Protein AF-0000000085166391 (afdb_homodimer)

Solvent-accessible surface area (backbone atoms only — not comparable to full-atom values): 25809 Å² total; per-residue (Å²): 127,80,81,73,70,51,78,32,47,45,60,56,48,6,60,73,61,58,49,52,49,69,43,37,46,45,31,36,74,72,53,52,32,62,56,52,64,44,98,87,65,48,61,35,31,36,48,60,46,53,41,59,56,54,56,60,62,73,71,82,82,76,90,77,78,97,75,72,89,63,75,76,69,66,98,50,78,72,62,95,59,41,66,62,38,22,53,52,27,51,54,48,56,76,69,50,66,92,49,71,66,55,44,50,50,23,47,48,50,17,61,63,59,70,30,70,20,13,33,29,34,34,54,44,90,55,32,27,36,43,79,21,58,32,74,53,86,70,50,59,45,38,34,89,70,42,70,56,42,54,15,55,73,36,86,58,74,38,70,39,43,42,28,74,79,30,87,89,38,35,58,32,49,49,36,73,34,62,78,30,43,16,16,41,39,24,26,39,21,56,56,95,90,35,56,48,25,32,42,34,39,35,30,70,49,66,48,79,88,48,70,70,50,53,50,49,50,52,52,51,28,54,52,52,31,50,50,52,51,38,51,56,61,66,71,100,127,80,82,75,69,50,79,31,47,46,61,56,46,6,61,73,62,58,48,51,49,68,43,37,46,45,32,35,73,72,53,53,30,59,57,51,66,45,97,86,65,48,60,34,31,36,47,60,46,53,42,60,56,54,54,58,59,71,68,81,80,72,88,82,77,89,81,79,87,68,77,76,74,67,96,53,78,72,60,94,57,39,66,62,38,23,54,51,28,52,55,48,55,75,68,51,66,93,48,72,66,54,43,49,50,23,48,48,50,17,64,65,60,72,30,69,20,12,33,31,35,34,54,44,89,57,32,27,37,43,78,21,58,32,75,52,87,68,50,58,46,37,35,89,70,42,70,56,43,54,16,55,72,37,85,59,75,38,71,39,43,39,29,75,79,30,87,89,38,36,57,32,48,49,37,73,35,62,77,30,43,16,17,42,38,23,27,38,21,55,54,95,91,37,56,49,25,33,40,32,40,34,29,69,49,67,50,81,87,47,70,70,50,52,49,48,52,52,51,52,28,53,50,52,31,51,51,52,51,40,51,56,61,68,72,101

Organism: Herbaspirillum seropedicae (strain SmR1) (NCBI:txid757424)

InterPro domains:
  IPR003018 GAF domain [PF01590] (98-225)
  IPR003018 GAF domain [SM00065] (97-236)
  IPR009061 Putative DNA-binding domain superfamily [SSF46955] (7-57)
  IPR010093 SinI-like, DNA-binding domain [TIGR01764] (8-51)
  IPR029016 GAF-like domain superfamily [G3DSA:3.30.450.40] (85-236)
  IPR041657 Helix-turn-helix domain, group 17 [PF12728] (7-53)

Sequence (472 aa):
MSIVDPVMTSREAARMLGVSITTAQIWMESGMLASWKTPGGHRRTRRSSVMSLIGHQEVPAVGEEDGPEELEALAYPAGAEEGDRAAFVERIIERSAPDTRFDRLTWLASELLDAPISLITFLTSELQIFKSAHGLSLNETPRAWAFCNYTIAHEGVFAVSDTQTDMRFMNNPLVTSTPFFRFYAGVRLMYEGKAFGSLCVIDTEPRILRSHEQQALEELAMLASDILRLHILESRMSIVDPVMTSREAARMLGVSITTAQIWMESGMLASWKTPGGHRRTRRSSVMSLIGHQEVPAVGEEDGPEELEALAYPAGAEEGDRAAFVERIIERSAPDTRFDRLTWLASELLDAPISLITFLTSELQIFKSAHGLSLNETPRAWAFCNYTIAHEGVFAVSDTQTDMRFMNNPLVTSTPFFRFYAGVRLMYEGKAFGSLCVIDTEPRILRSHEQQALEELAMLASDILRLHILESR

Structure (mmCIF, N/CA/C/O backbone):
data_AF-0000000085166391-model_v1
#
loop_
_entity.id
_entity.type
_entity.pdbx_description
1 polymer 'GGDEF family protein'
#
loop_
_atom_site.group_PDB
_atom_site.id
_atom_site.type_symbol
_atom_site.label_atom_id
_atom_site.label_alt_id
_atom_site.label_comp_id
_atom_site.label_asym_id
_atom_site.label_entity_id
_atom_site.label_seq_id
_atom_site.pdbx_PDB_ins_code
_atom_site.Cartn_x
_atom_site.Cartn_y
_atom_site.Cartn_z
_atom_site.occupancy
_atom_site.B_iso_or_equiv
_atom_site.auth_seq_id
_atom_site.auth_comp_id
_atom_site.auth_asym_id
_atom_site.auth_atom_id
_atom_site.pdbx_PDB_model_num
ATOM 1 N N . MET A 1 1 ? -7.762 -57.219 -17.594 1 34.22 1 MET A N 1
ATOM 2 C CA . MET A 1 1 ? -6.859 -56.938 -16.484 1 34.22 1 MET A CA 1
ATOM 3 C C . MET A 1 1 ? -7.297 -55.719 -15.703 1 34.22 1 MET A C 1
ATOM 5 O O . MET A 1 1 ? -7.512 -54.656 -16.281 1 34.22 1 MET A O 1
ATOM 9 N N . SER A 1 2 ? -7.988 -55.781 -14.672 1 45.25 2 SER A N 1
ATOM 10 C CA . SER A 1 2 ? -8.602 -54.75 -13.844 1 45.25 2 SER A CA 1
ATOM 11 C C . SER A 1 2 ? -7.648 -53.562 -13.625 1 45.25 2 SER A C 1
ATOM 13 O O . SER A 1 2 ? -6.5 -53.75 -13.211 1 45.25 2 SER A O 1
ATOM 15 N N . ILE A 1 3 ? -7.637 -52.625 -14.469 1 55.75 3 ILE A N 1
ATOM 16 C CA . ILE A 1 3 ? -6.699 -51.5 -14.484 1 55.75 3 ILE A CA 1
ATOM 17 C C . ILE A 1 3 ? -6.473 -51 -13.07 1 55.75 3 ILE A C 1
ATOM 19 O O . ILE A 1 3 ? -7.391 -50.469 -12.43 1 55.75 3 ILE A O 1
ATOM 23 N N . VAL A 1 4 ? -5.656 -51.594 -12.258 1 75.25 4 VAL A N 1
ATOM 24 C CA . VAL A 1 4 ? -5.285 -51.312 -10.883 1 75.25 4 VAL A CA 1
ATOM 25 C C . VAL A 1 4 ? -4.816 -49.844 -10.773 1 75.25 4 VAL A C 1
ATOM 27 O O . VAL A 1 4 ? -3.982 -49.406 -11.57 1 75.25 4 VAL A O 1
ATOM 30 N N . ASP A 1 5 ? -5.555 -49 -10.234 1 86.75 5 ASP A N 1
ATOM 31 C CA . ASP A 1 5 ? -5.164 -47.656 -9.891 1 86.75 5 ASP A CA 1
ATOM 32 C C . ASP A 1 5 ? -4.125 -47.625 -8.766 1 86.75 5 ASP A C 1
ATOM 34 O O . ASP A 1 5 ? -4.48 -47.719 -7.586 1 86.75 5 ASP A O 1
ATOM 38 N N . PRO A 1 6 ? -2.85 -47.625 -9.211 1 91.5 6 PRO A N 1
ATOM 39 C CA . PRO A 1 6 ? -1.776 -47.781 -8.227 1 91.5 6 PRO A CA 1
ATOM 40 C C . PRO A 1 6 ? -1.813 -46.719 -7.133 1 91.5 6 PRO A C 1
ATOM 42 O O . PRO A 1 6 ? -2.146 -45.562 -7.402 1 91.5 6 PRO A O 1
ATOM 45 N N . VAL A 1 7 ? -1.555 -47.156 -5.855 1 93.75 7 VAL A N 1
ATOM 46 C CA . VAL A 1 7 ? -1.393 -46.219 -4.727 1 93.75 7 VAL A CA 1
ATOM 47 C C . VAL A 1 7 ? -0.01 -45.594 -4.777 1 93.75 7 VAL A C 1
ATOM 49 O O . VAL A 1 7 ? 0.985 -46.25 -5.062 1 93.75 7 VAL A O 1
ATOM 52 N N . MET A 1 8 ? 0.038 -44.219 -4.543 1 93.56 8 MET A N 1
ATOM 53 C CA . MET A 1 8 ? 1.281 -43.469 -4.656 1 93.56 8 MET A CA 1
ATOM 54 C C . MET A 1 8 ? 1.612 -42.75 -3.34 1 93.56 8 MET A C 1
ATOM 56 O O . MET A 1 8 ? 0.711 -42.344 -2.604 1 93.56 8 MET A O 1
ATOM 60 N N . THR A 1 9 ? 2.914 -42.656 -3.068 1 93 9 THR A N 1
ATOM 61 C CA . THR A 1 9 ? 3.391 -41.844 -1.95 1 93 9 THR A CA 1
ATOM 62 C C . THR A 1 9 ? 3.381 -40.375 -2.311 1 93 9 THR A C 1
ATOM 64 O O . THR A 1 9 ? 3.189 -40 -3.473 1 93 9 THR A O 1
ATOM 67 N N . SER A 1 10 ? 3.621 -39.562 -1.266 1 92.94 10 SER A N 1
ATOM 68 C CA . SER A 1 10 ? 3.752 -38.125 -1.495 1 92.94 10 SER A CA 1
ATOM 69 C C . SER A 1 10 ? 4.922 -37.844 -2.422 1 92.94 10 SER A C 1
ATOM 71 O O . SER A 1 10 ? 4.82 -36.969 -3.295 1 92.94 10 SER A O 1
ATOM 73 N N . ARG A 1 11 ? 5.973 -38.531 -2.256 1 92.88 11 ARG A N 1
ATOM 74 C CA . ARG A 1 11 ? 7.172 -38.312 -3.061 1 92.88 11 ARG A CA 1
ATOM 75 C C . ARG A 1 11 ? 6.914 -38.656 -4.523 1 92.88 11 ARG A C 1
ATOM 77 O O . ARG A 1 11 ? 7.324 -37.906 -5.422 1 92.88 11 ARG A O 1
ATOM 84 N N . GLU A 1 12 ? 6.27 -39.719 -4.762 1 92.62 12 GLU A N 1
ATOM 85 C CA . GLU A 1 12 ? 5.953 -40.125 -6.125 1 92.62 12 GLU A CA 1
ATOM 86 C C . GLU A 1 12 ? 5.02 -39.125 -6.801 1 92.62 12 GLU A C 1
ATOM 88 O O . GLU A 1 12 ? 5.219 -38.781 -7.965 1 92.62 12 GLU A O 1
ATOM 93 N N . ALA A 1 13 ? 4.059 -38.781 -6.07 1 91.69 13 ALA A N 1
ATOM 94 C CA . ALA A 1 13 ? 3.127 -37.781 -6.586 1 91.69 13 ALA A CA 1
ATOM 95 C C . ALA A 1 13 ? 3.852 -36.469 -6.938 1 91.69 13 ALA A C 1
ATOM 97 O O . ALA A 1 13 ? 3.615 -35.906 -7.996 1 91.69 13 ALA A O 1
ATOM 98 N N . ALA A 1 14 ? 4.695 -36.031 -6.059 1 91.44 14 ALA A N 1
ATOM 99 C CA . ALA A 1 14 ? 5.461 -34.812 -6.266 1 91.44 14 ALA A CA 1
ATOM 100 C C . ALA A 1 14 ? 6.266 -34.875 -7.562 1 91.44 14 ALA A C 1
ATOM 102 O O . ALA A 1 14 ? 6.266 -33.938 -8.352 1 91.44 14 ALA A O 1
ATOM 103 N N . ARG A 1 15 ? 6.859 -35.969 -7.727 1 89.19 15 ARG A N 1
ATOM 104 C CA . ARG A 1 15 ? 7.672 -36.188 -8.922 1 89.19 15 ARG A CA 1
ATOM 105 C C . ARG A 1 15 ? 6.82 -36.094 -10.188 1 89.19 15 ARG A C 1
ATOM 107 O O . ARG A 1 15 ? 7.199 -35.438 -11.156 1 89.19 15 ARG A O 1
ATOM 114 N N . MET A 1 16 ? 5.715 -36.719 -10.109 1 86.81 16 MET A N 1
ATOM 115 C CA . MET A 1 16 ? 4.836 -36.75 -11.281 1 86.81 16 MET A CA 1
ATOM 116 C C . MET A 1 16 ? 4.258 -35.375 -11.562 1 86.81 16 MET A C 1
ATOM 118 O O . MET A 1 16 ? 4.086 -35 -12.727 1 86.81 16 MET A O 1
ATOM 122 N N . LEU A 1 17 ? 4.02 -34.656 -10.586 1 85.12 17 LEU A N 1
ATOM 123 C CA . LEU A 1 17 ? 3.395 -33.344 -10.711 1 85.12 17 LEU A CA 1
ATOM 124 C C . LEU A 1 17 ? 4.434 -32.25 -11.023 1 85.12 17 LEU A C 1
ATOM 126 O O . LEU A 1 17 ? 4.086 -31.156 -11.438 1 85.12 17 LEU A O 1
ATOM 130 N N . GLY A 1 18 ? 5.648 -32.562 -10.773 1 82.25 18 GLY A N 1
ATOM 131 C CA . GLY A 1 18 ? 6.703 -31.594 -11.008 1 82.25 18 GLY A CA 1
ATOM 132 C C . GLY A 1 18 ? 6.77 -30.516 -9.93 1 82.25 18 GLY A C 1
ATOM 133 O O . GLY A 1 18 ? 7.008 -29.344 -10.234 1 82.25 18 GLY A O 1
ATOM 134 N N . VAL A 1 19 ? 6.465 -30.891 -8.695 1 88.69 19 VAL A N 1
ATOM 135 C CA . VAL A 1 19 ? 6.5 -29.953 -7.582 1 88.69 19 VAL A CA 1
ATOM 136 C C . VAL A 1 19 ? 7.305 -30.547 -6.43 1 88.69 19 VAL A C 1
ATOM 138 O O . VAL A 1 19 ? 7.746 -31.703 -6.496 1 88.69 19 VAL A O 1
ATOM 141 N N . SER A 1 20 ? 7.609 -29.719 -5.441 1 86 20 SER A N 1
ATOM 142 C CA . SER A 1 20 ? 8.305 -30.203 -4.254 1 86 20 SER A CA 1
ATOM 143 C C . SER A 1 20 ? 7.426 -31.172 -3.461 1 86 20 SER A C 1
ATOM 145 O O . SER A 1 20 ? 6.199 -31.141 -3.584 1 86 20 SER A O 1
ATOM 147 N N . ILE A 1 21 ? 8.117 -31.984 -2.688 1 89.12 21 ILE A N 1
ATOM 148 C CA . ILE A 1 21 ? 7.383 -32.938 -1.84 1 89.12 21 ILE A CA 1
ATOM 149 C C . ILE A 1 21 ? 6.508 -32.156 -0.854 1 89.12 21 ILE A C 1
ATOM 151 O O . ILE A 1 21 ? 5.379 -32.562 -0.569 1 89.12 21 ILE A O 1
ATOM 155 N N . THR A 1 22 ? 7.008 -31.094 -0.342 1 88.31 22 THR A N 1
ATOM 156 C CA . THR A 1 22 ? 6.242 -30.25 0.567 1 88.31 22 THR A CA 1
ATOM 157 C C . THR A 1 22 ? 4.98 -29.734 -0.116 1 88.31 22 THR A C 1
ATOM 159 O O . THR A 1 22 ? 3.896 -29.75 0.473 1 88.31 22 THR A O 1
ATOM 162 N N . THR A 1 23 ? 5.172 -29.438 -1.312 1 87.31 23 THR A N 1
ATOM 163 C CA . THR A 1 23 ? 4.039 -28.938 -2.09 1 87.31 23 THR A CA 1
ATOM 164 C C . THR A 1 23 ? 2.998 -30.031 -2.285 1 87.31 23 THR A C 1
ATOM 166 O O . THR A 1 23 ? 1.801 -29.812 -2.1 1 87.31 23 THR A O 1
ATOM 169 N N . ALA A 1 24 ? 3.416 -31.156 -2.738 1 90 24 ALA A N 1
ATOM 170 C CA . ALA A 1 24 ? 2.496 -32.281 -2.906 1 90 24 ALA A CA 1
ATOM 171 C C . ALA A 1 24 ? 1.732 -32.562 -1.616 1 90 24 ALA A C 1
ATOM 173 O O . ALA A 1 24 ? 0.525 -32.812 -1.645 1 90 24 ALA A O 1
ATOM 174 N N . GLN A 1 25 ? 2.375 -32.469 -0.517 1 90 25 GLN A N 1
ATOM 175 C CA . GLN A 1 25 ? 1.748 -32.688 0.784 1 90 25 GLN A CA 1
ATOM 176 C C . GLN A 1 25 ? 0.708 -31.609 1.08 1 90 25 GLN A C 1
ATOM 178 O O . GLN A 1 25 ? -0.37 -31.906 1.6 1 90 25 GLN A O 1
ATOM 183 N N . ILE A 1 26 ? 1.06 -30.453 0.731 1 87.06 26 ILE A N 1
ATOM 184 C CA . ILE A 1 26 ? 0.125 -29.344 0.925 1 87.06 26 ILE A CA 1
ATOM 185 C C . ILE A 1 26 ? -1.115 -29.562 0.062 1 87.06 26 ILE A C 1
ATOM 187 O O . ILE A 1 26 ? -2.24 -29.344 0.514 1 87.06 26 ILE A O 1
ATOM 191 N N . TRP A 1 27 ? -0.923 -30.031 -1.112 1 87.62 27 TRP A N 1
ATOM 192 C CA . TRP A 1 27 ? -2.039 -30.281 -2.018 1 87.62 27 TRP A CA 1
ATOM 193 C C . TRP A 1 27 ? -2.939 -31.391 -1.478 1 87.62 27 TRP A C 1
ATOM 195 O O . TRP A 1 27 ? -4.164 -31.328 -1.612 1 87.62 27 TRP A O 1
ATOM 205 N N . MET A 1 28 ? -2.375 -32.375 -0.906 1 89.69 28 MET A N 1
ATOM 206 C CA . MET A 1 28 ? -3.135 -33.438 -0.296 1 89.69 28 MET A CA 1
ATOM 207 C C . MET A 1 28 ? -3.922 -32.938 0.912 1 89.69 28 MET A C 1
ATOM 209 O O . MET A 1 28 ? -5.09 -33.312 1.086 1 89.69 28 MET A O 1
ATOM 213 N N . GLU A 1 29 ? -3.293 -32.094 1.677 1 88.38 29 GLU A N 1
ATOM 214 C CA . GLU A 1 29 ? -3.918 -31.578 2.887 1 88.38 29 GLU A CA 1
ATOM 215 C C . GLU A 1 29 ? -5.062 -30.625 2.547 1 88.38 29 GLU A C 1
ATOM 217 O O . GLU A 1 29 ? -6.078 -30.594 3.246 1 88.38 29 GLU A O 1
ATOM 222 N N . SER A 1 30 ? -4.891 -29.938 1.454 1 83.88 30 SER A N 1
ATOM 223 C CA . SER A 1 30 ? -5.867 -28.922 1.089 1 83.88 30 SER A CA 1
ATOM 224 C C . SER A 1 30 ? -7.039 -29.516 0.324 1 83.88 30 SER A C 1
ATOM 226 O O . SER A 1 30 ? -8.055 -28.859 0.107 1 83.88 30 SER A O 1
ATOM 228 N N . GLY A 1 31 ? -6.887 -30.75 -0.154 1 83.06 31 GLY A N 1
ATOM 229 C CA . GLY A 1 31 ? -7.93 -31.422 -0.921 1 83.06 31 GLY A CA 1
ATOM 230 C C . GLY A 1 31 ? -7.766 -31.25 -2.42 1 83.06 31 GLY A C 1
ATOM 231 O O . GLY A 1 31 ? -8.547 -31.797 -3.201 1 83.06 31 GLY A O 1
ATOM 232 N N . MET A 1 32 ? -6.82 -30.578 -2.789 1 84.62 32 MET A N 1
ATOM 233 C CA . MET A 1 32 ? -6.562 -30.406 -4.219 1 84.62 32 MET A CA 1
ATOM 234 C C . MET A 1 32 ? -6.164 -31.734 -4.852 1 84.62 32 MET A C 1
ATOM 236 O O . MET A 1 32 ? -6.504 -32 -6.004 1 84.62 32 MET A O 1
ATOM 240 N N . LEU A 1 33 ? -5.457 -32.438 -4.105 1 85.94 33 LEU A N 1
ATOM 241 C CA . LEU A 1 33 ? -5.102 -33.781 -4.492 1 85.94 33 LEU A CA 1
ATOM 242 C C . LEU A 1 33 ? -5.762 -34.812 -3.564 1 85.94 33 LEU A C 1
ATOM 244 O O . LEU A 1 33 ? -5.453 -34.875 -2.371 1 85.94 33 LEU A O 1
ATOM 248 N N . ALA A 1 34 ? -6.699 -35.469 -4.141 1 89.75 34 ALA A N 1
ATOM 249 C CA . ALA A 1 34 ? -7.387 -36.469 -3.336 1 89.75 34 ALA A CA 1
ATOM 250 C C . ALA A 1 34 ? -6.387 -37.438 -2.678 1 89.75 34 ALA A C 1
ATOM 252 O O . ALA A 1 34 ? -5.477 -37.938 -3.336 1 89.75 34 ALA A O 1
ATOM 253 N N . SER A 1 35 ? -6.516 -37.531 -1.387 1 92.81 35 SER A N 1
ATOM 254 C CA . SER A 1 35 ? -5.586 -38.375 -0.624 1 92.81 35 SER A CA 1
ATOM 255 C C . SER A 1 35 ? -6.242 -38.906 0.638 1 92.81 35 SER A C 1
ATOM 257 O O . SER A 1 35 ? -7.398 -38.594 0.933 1 92.81 35 SER A O 1
ATOM 259 N N . TRP A 1 36 ? -5.613 -39.906 1.22 1 92.62 36 TRP A N 1
ATOM 260 C CA . TRP A 1 36 ? -6.031 -40.438 2.514 1 92.62 36 TRP A CA 1
ATOM 261 C C . TRP A 1 36 ? -4.824 -40.781 3.375 1 92.62 36 TRP A C 1
ATOM 263 O O . TRP A 1 36 ? -3.686 -40.75 2.9 1 92.62 36 TRP A O 1
ATOM 273 N N . LYS A 1 37 ? -5.027 -41.062 4.684 1 91.44 37 LYS A N 1
ATOM 274 C CA . LYS A 1 37 ? -3.98 -41.5 5.594 1 91.44 37 LYS A CA 1
ATOM 275 C C . LYS A 1 37 ? -4.137 -42.969 5.93 1 91.44 37 LYS A C 1
ATOM 277 O O . LYS A 1 37 ? -5.238 -43.438 6.234 1 91.44 37 LYS A O 1
ATOM 282 N N . THR A 1 38 ? -3.027 -43.688 5.82 1 90.56 38 THR A N 1
ATOM 283 C CA . THR A 1 38 ? -3.031 -45.094 6.223 1 90.56 38 THR A CA 1
ATOM 284 C C . THR A 1 38 ? -3.123 -45.25 7.738 1 90.56 38 THR A C 1
ATOM 286 O O . THR A 1 38 ? -2.979 -44.25 8.461 1 90.56 38 THR A O 1
ATOM 289 N N . PRO A 1 39 ? -3.447 -46.406 8.211 1 91.38 39 PRO A N 1
ATOM 290 C CA . PRO A 1 39 ? -3.449 -46.594 9.664 1 91.38 39 PRO A CA 1
ATOM 291 C C . PRO A 1 39 ? -2.137 -46.188 10.312 1 91.38 39 PRO A C 1
ATOM 293 O O . PRO A 1 39 ? -2.131 -45.75 11.477 1 91.38 39 PRO A O 1
ATOM 296 N N . GLY A 1 40 ? -1.034 -46.25 9.594 1 91.75 40 GLY A N 1
ATOM 297 C CA . GLY A 1 40 ? 0.267 -45.812 10.086 1 91.75 40 GLY A CA 1
ATOM 298 C C . GLY A 1 40 ? 0.481 -44.312 9.992 1 91.75 40 GLY A C 1
ATOM 299 O O . GLY A 1 40 ? 1.543 -43.812 10.359 1 91.75 40 GLY A O 1
ATOM 300 N N . GLY A 1 41 ? -0.483 -43.594 9.492 1 90.44 41 GLY A N 1
ATOM 301 C CA . GLY A 1 41 ? -0.426 -42.156 9.422 1 90.44 41 GLY A CA 1
ATOM 302 C C . GLY A 1 41 ? 0.214 -41.625 8.148 1 90.44 41 GLY A C 1
ATOM 303 O O . GLY A 1 41 ? 0.457 -40.438 8.008 1 90.44 41 GLY A O 1
ATOM 304 N N . HIS A 1 42 ? 0.553 -42.531 7.234 1 91.38 42 HIS A N 1
ATOM 305 C CA . HIS A 1 42 ? 1.21 -42.125 5.996 1 91.38 42 HIS A CA 1
ATOM 306 C C . HIS A 1 42 ? 0.193 -41.656 4.961 1 91.38 42 HIS A C 1
ATOM 308 O O . HIS A 1 42 ? -0.822 -42.312 4.738 1 91.38 42 HIS A O 1
ATOM 314 N N . ARG A 1 43 ? 0.5 -40.5 4.316 1 92.31 43 ARG A N 1
ATOM 315 C CA . ARG A 1 43 ? -0.367 -40 3.264 1 92.31 43 ARG A CA 1
ATOM 316 C C . ARG A 1 43 ? -0.198 -40.781 1.975 1 92.31 43 ARG A C 1
ATOM 318 O O . ARG A 1 43 ? 0.926 -41.094 1.577 1 92.31 43 ARG A O 1
ATOM 325 N N . ARG A 1 44 ? -1.354 -41.156 1.407 1 93.44 44 ARG A N 1
ATOM 326 C CA . ARG A 1 44 ? -1.358 -41.844 0.129 1 93.44 44 ARG A CA 1
ATOM 327 C C . ARG A 1 44 ? -2.352 -41.219 -0.841 1 93.44 44 ARG A C 1
ATOM 329 O O . ARG A 1 44 ? -3.305 -40.562 -0.42 1 93.44 44 ARG A O 1
ATOM 336 N N . THR A 1 45 ? -2.059 -41.312 -2.104 1 93.81 45 THR A N 1
ATOM 337 C CA . THR A 1 45 ? -2.957 -40.938 -3.184 1 93.81 45 THR A CA 1
ATOM 338 C C . THR A 1 45 ? -2.947 -41.969 -4.297 1 93.81 45 THR A C 1
ATOM 340 O O . THR A 1 45 ? -2.27 -43 -4.191 1 93.81 45 THR A O 1
ATOM 343 N N . ARG A 1 46 ? -3.838 -41.781 -5.266 1 91.88 46 ARG A N 1
ATOM 344 C CA . ARG A 1 46 ? -3.893 -42.688 -6.402 1 91.88 46 ARG A CA 1
ATOM 345 C C . ARG A 1 46 ? -3.352 -42.031 -7.664 1 91.88 46 ARG A C 1
ATOM 347 O O . ARG A 1 46 ? -3.457 -40.812 -7.832 1 91.88 46 ARG A O 1
ATOM 354 N N . ARG A 1 47 ? -2.746 -42.875 -8.453 1 90.06 47 ARG A N 1
ATOM 355 C CA . ARG A 1 47 ? -2.23 -42.375 -9.727 1 90.06 47 ARG A CA 1
ATOM 356 C C . ARG A 1 47 ? -3.32 -41.656 -10.516 1 90.06 47 ARG A C 1
ATOM 358 O O . ARG A 1 47 ? -3.062 -40.625 -11.148 1 90.06 47 ARG A O 1
ATOM 365 N N . SER A 1 48 ? -4.492 -42.156 -10.492 1 88.69 48 SER A N 1
ATOM 366 C CA . SER A 1 48 ? -5.594 -41.531 -11.211 1 88.69 48 SER A CA 1
ATOM 367 C C . SER A 1 48 ? -5.859 -40.125 -10.695 1 88.69 48 SER A C 1
ATOM 369 O O . SER A 1 48 ? -6.191 -39.219 -11.469 1 88.69 48 SER A O 1
ATOM 371 N N . SER A 1 49 ? -5.738 -39.969 -9.438 1 88.44 49 SER A N 1
ATOM 372 C CA . SER A 1 49 ? -5.926 -38.656 -8.844 1 88.44 49 SER A CA 1
ATOM 373 C C . SER A 1 49 ? -4.855 -37.688 -9.32 1 88.44 49 SER A C 1
ATOM 375 O O . SER A 1 49 ? -5.156 -36.531 -9.648 1 88.44 49 SER A O 1
ATOM 377 N N . VAL A 1 50 ? -3.676 -38.156 -9.391 1 87.31 50 VAL A N 1
ATOM 378 C CA . VAL A 1 50 ? -2.561 -37.344 -9.844 1 87.31 50 VAL A CA 1
ATOM 379 C C . VAL A 1 50 ? -2.746 -36.969 -11.32 1 87.31 50 VAL A C 1
ATOM 381 O O . VAL A 1 50 ? -2.602 -35.812 -11.711 1 87.31 50 VAL A O 1
ATOM 384 N N . MET A 1 51 ? -3.107 -37.969 -12.086 1 84.06 51 MET A N 1
ATOM 385 C CA . MET A 1 51 ? -3.285 -37.781 -13.516 1 84.06 51 MET A CA 1
ATOM 386 C C . MET A 1 51 ? -4.438 -36.812 -13.805 1 84.06 51 MET A C 1
ATOM 388 O O . MET A 1 51 ? -4.387 -36.031 -14.758 1 84.06 51 MET A O 1
ATOM 392 N N . SER A 1 52 ? -5.469 -37 -13.016 1 81.12 52 SER A N 1
ATOM 393 C CA . SER A 1 52 ? -6.598 -36.094 -13.172 1 81.12 52 SER A CA 1
ATOM 394 C C . SER A 1 52 ? -6.168 -34.656 -12.992 1 81.12 52 SER A C 1
ATOM 396 O O . SER A 1 52 ? -6.656 -33.75 -13.688 1 81.12 52 SER A O 1
ATOM 398 N N . LEU A 1 53 ? -5.277 -34.531 -12.102 1 79.75 53 LEU A N 1
ATOM 399 C CA . LEU A 1 53 ? -4.781 -33.188 -11.828 1 79.75 53 LEU A CA 1
ATOM 400 C C . LEU A 1 53 ? -3.887 -32.688 -12.961 1 79.75 53 LEU A C 1
ATOM 402 O O . LEU A 1 53 ? -3.928 -31.5 -13.32 1 79.75 53 LEU A O 1
ATOM 406 N N . ILE A 1 54 ? -2.996 -33.594 -13.523 1 71.56 54 ILE A N 1
ATOM 407 C CA . ILE A 1 54 ? -2.092 -33.281 -14.625 1 71.56 54 ILE A CA 1
ATOM 408 C C . ILE A 1 54 ? -2.885 -33.125 -15.922 1 71.56 54 ILE A C 1
ATOM 410 O O . ILE A 1 54 ? -2.574 -32.281 -16.75 1 71.56 54 ILE A O 1
ATOM 414 N N . GLY A 1 55 ? -3.529 -34.375 -16.422 1 62.19 55 GLY A N 1
ATOM 415 C CA . GLY A 1 55 ? -4.215 -34.562 -17.688 1 62.19 55 GLY A CA 1
ATOM 416 C C . GLY A 1 55 ? -5.059 -33.375 -18.109 1 62.19 55 GLY A C 1
ATOM 417 O O . GLY A 1 55 ? -5.371 -33.219 -19.297 1 62.19 55 GLY A O 1
ATOM 418 N N . HIS A 1 56 ? -5.57 -32.656 -17.281 1 52.66 56 HIS A N 1
ATOM 419 C CA . HIS A 1 56 ? -6.238 -31.578 -17.969 1 52.66 56 HIS A CA 1
ATOM 420 C C . HIS A 1 56 ? -5.246 -30.75 -18.781 1 52.66 56 HIS A C 1
ATOM 422 O O . HIS A 1 56 ? -5.633 -29.781 -19.453 1 52.66 56 HIS A O 1
ATOM 428 N N . GLN A 1 57 ? -3.955 -31.172 -18.875 1 44.62 57 GLN A N 1
ATOM 429 C CA . GLN A 1 57 ? -2.945 -30.438 -19.641 1 44.62 57 GLN A CA 1
ATOM 430 C C . GLN A 1 57 ? -2.893 -30.922 -21.094 1 44.62 57 GLN A C 1
ATOM 432 O O . GLN A 1 57 ? -2.17 -30.359 -21.906 1 44.62 57 GLN A O 1
ATOM 437 N N . GLU A 1 58 ? -3.152 -32.219 -21.578 1 40.41 58 GLU A N 1
ATOM 438 C CA . GLU A 1 58 ? -2.84 -32.75 -22.891 1 40.41 58 GLU A CA 1
ATOM 439 C C . GLU A 1 58 ? -3.58 -32 -23.984 1 40.41 58 GLU A C 1
ATOM 441 O O . GLU A 1 58 ? -4.812 -32.031 -24.047 1 40.41 58 GLU A O 1
ATOM 446 N N . VAL A 1 59 ? -3.041 -30.938 -24.625 1 39.34 59 VAL A N 1
ATOM 447 C CA . VAL A 1 59 ? -3.502 -30.484 -25.938 1 39.34 59 VAL A CA 1
ATOM 448 C C . VAL A 1 59 ? -3.492 -31.672 -26.906 1 39.34 59 VAL A C 1
ATOM 450 O O . VAL A 1 59 ? -2.582 -32.5 -26.875 1 39.34 59 VAL A O 1
ATOM 453 N N . PRO A 1 60 ? -4.43 -31.938 -27.688 1 36.69 60 PRO A N 1
ATOM 454 C CA . PRO A 1 60 ? -4.504 -33.031 -28.656 1 36.69 60 PRO A CA 1
ATOM 455 C C . PRO A 1 60 ? -3.305 -33.062 -29.609 1 36.69 60 PRO A C 1
ATOM 457 O O . PRO A 1 60 ? -2.799 -32 -30 1 36.69 60 PRO A O 1
ATOM 460 N N . ALA A 1 61 ? -2.521 -34.156 -29.734 1 34.59 61 ALA A N 1
ATOM 461 C CA . ALA A 1 61 ? -1.519 -34.5 -30.75 1 34.59 61 ALA A CA 1
ATOM 462 C C . ALA A 1 61 ? -2.037 -34.188 -32.156 1 34.59 61 ALA A C 1
ATOM 464 O O . ALA A 1 61 ? -3.041 -34.781 -32.562 1 34.59 61 ALA A O 1
ATOM 465 N N . VAL A 1 62 ? -1.706 -33.156 -32.906 1 33.88 62 VAL A N 1
ATOM 466 C CA . VAL A 1 62 ? -1.809 -33.125 -34.375 1 33.88 62 VAL A CA 1
ATOM 467 C C . VAL A 1 62 ? -1.235 -34.406 -34.969 1 33.88 62 VAL A C 1
ATOM 469 O O . VAL A 1 62 ? -0.445 -35.094 -34.312 1 33.88 62 VAL A O 1
ATOM 472 N N . GLY A 1 63 ? -1.47 -34.75 -36.312 1 32.41 63 GLY A N 1
ATOM 473 C CA . GLY A 1 63 ? -1.172 -35.844 -37.25 1 32.41 63 GLY A CA 1
ATOM 474 C C . GLY A 1 63 ? 0.281 -36.281 -37.188 1 32.41 63 GLY A C 1
ATOM 475 O O . GLY A 1 63 ? 1.144 -35.531 -36.719 1 32.41 63 GLY A O 1
ATOM 476 N N . GLU A 1 64 ? 0.747 -37.625 -37.5 1 33.03 64 GLU A N 1
ATOM 477 C CA . GLU A 1 64 ? 1.871 -38.531 -37.719 1 33.03 64 GLU A CA 1
ATOM 478 C C . GLU A 1 64 ? 2.877 -37.938 -38.688 1 33.03 64 GLU A C 1
ATOM 480 O O . GLU A 1 64 ? 3.9 -38.531 -39 1 33.03 64 GLU A O 1
ATOM 485 N N . GLU A 1 65 ? 2.625 -37.5 -39.906 1 32.81 65 GLU A N 1
ATOM 486 C CA . GLU A 1 65 ? 3.67 -37.75 -40.906 1 32.81 65 GLU A CA 1
ATOM 487 C C . GLU A 1 65 ? 5.035 -37.312 -40.375 1 32.81 65 GLU A C 1
ATOM 489 O O . GLU A 1 65 ? 5.867 -38.125 -40.031 1 32.81 65 GLU A O 1
ATOM 494 N N . ASP A 1 66 ? 6.074 -36.625 -41.344 1 36.34 66 ASP A N 1
ATOM 495 C CA . ASP A 1 66 ? 7.523 -36.531 -41.5 1 36.34 66 ASP A CA 1
ATOM 496 C C . ASP A 1 66 ? 8.156 -35.844 -40.312 1 36.34 66 ASP A C 1
ATOM 498 O O . ASP A 1 66 ? 9.297 -35.375 -40.375 1 36.34 66 ASP A O 1
ATOM 502 N N . GLY A 1 67 ? 7.52 -35.438 -39.031 1 31.41 67 GLY A N 1
ATOM 503 C CA . GLY A 1 67 ? 6.984 -34.281 -38.375 1 31.41 67 GLY A CA 1
ATOM 504 C C . GLY A 1 67 ? 7.871 -33.781 -37.25 1 31.41 67 GLY A C 1
ATOM 505 O O . GLY A 1 67 ? 7.812 -34.312 -36.125 1 31.41 67 GLY A O 1
ATOM 506 N N . PRO A 1 68 ? 9.18 -33.031 -37.5 1 35.97 68 PRO A N 1
ATOM 507 C CA . PRO A 1 68 ? 10.32 -32.656 -36.656 1 35.97 68 PRO A CA 1
ATOM 508 C C . PRO A 1 68 ? 9.93 -32.375 -35.188 1 35.97 68 PRO A C 1
ATOM 510 O O . PRO A 1 68 ? 8.75 -32.188 -34.906 1 35.97 68 PRO A O 1
ATOM 513 N N . GLU A 1 69 ? 11.07 -32.344 -34.188 1 35.41 69 GLU A N 1
ATOM 514 C CA . GLU A 1 69 ? 11.359 -31.906 -32.812 1 35.41 69 GLU A CA 1
ATOM 515 C C . GLU A 1 69 ? 10.578 -30.656 -32.469 1 35.41 69 GLU A C 1
ATOM 517 O O . GLU A 1 69 ? 11.07 -29.531 -32.656 1 35.41 69 GLU A O 1
ATOM 522 N N . GLU A 1 70 ? 9.547 -30.391 -33.094 1 34.81 70 GLU A N 1
ATOM 523 C CA . GLU A 1 70 ? 8.828 -29.141 -32.844 1 34.81 70 GLU A CA 1
ATOM 524 C C . GLU A 1 70 ? 8.812 -28.812 -31.359 1 34.81 70 GLU A C 1
ATOM 526 O O . GLU A 1 70 ? 8.508 -29.672 -30.531 1 34.81 70 GLU A O 1
ATOM 531 N N . LEU A 1 71 ? 9.664 -27.875 -30.828 1 35.44 71 LEU A N 1
ATOM 532 C CA . LEU A 1 71 ? 9.602 -27.078 -29.609 1 35.44 71 LEU A CA 1
ATOM 533 C C . LEU A 1 71 ? 8.219 -27.172 -28.969 1 35.44 71 LEU A C 1
ATOM 535 O O . LEU A 1 71 ? 7.215 -26.844 -29.609 1 35.44 71 LEU A O 1
ATOM 539 N N . GLU A 1 72 ? 7.879 -28.188 -28.328 1 41 72 GLU A N 1
ATOM 540 C CA . GLU A 1 72 ? 6.738 -28.266 -27.406 1 41 72 GLU A CA 1
ATOM 541 C C . GLU A 1 72 ? 6.195 -26.875 -27.078 1 41 72 GLU A C 1
ATOM 543 O O . GLU A 1 72 ? 6.91 -26.031 -26.547 1 41 72 GLU A O 1
ATOM 548 N N . ALA A 1 73 ? 5.512 -26.172 -27.969 1 43.72 73 ALA A N 1
ATOM 549 C CA . ALA A 1 73 ? 4.801 -24.891 -27.859 1 43.72 73 ALA A CA 1
ATOM 550 C C . ALA A 1 73 ? 4.41 -24.609 -26.422 1 43.72 73 ALA A C 1
ATOM 552 O O . ALA A 1 73 ? 3.717 -25.406 -25.781 1 43.72 73 ALA A O 1
ATOM 553 N N . LEU A 1 74 ? 5.305 -23.969 -25.703 1 53.22 74 LEU A N 1
ATOM 554 C CA . LEU A 1 74 ? 4.91 -23.547 -24.375 1 53.22 74 LEU A CA 1
ATOM 555 C C . LEU A 1 74 ? 3.426 -23.188 -24.328 1 53.22 74 LEU A C 1
ATOM 557 O O . LEU A 1 74 ? 2.914 -22.531 -25.25 1 53.22 74 LEU A O 1
ATOM 561 N N . ALA A 1 75 ? 2.545 -23.953 -23.656 1 66.19 75 ALA A N 1
ATOM 562 C CA . ALA A 1 75 ? 1.108 -23.766 -23.484 1 66.19 75 ALA A CA 1
ATOM 563 C C . ALA A 1 75 ? 0.803 -22.359 -22.953 1 66.19 75 ALA A C 1
ATOM 565 O O . ALA A 1 75 ? -0.359 -22.031 -22.719 1 66.19 75 ALA A O 1
ATOM 566 N N . TYR A 1 76 ? 2 -21.531 -22.844 1 76 76 TYR A N 1
ATOM 567 C CA . TYR A 1 76 ? 1.812 -20.156 -22.375 1 76 76 TYR A CA 1
ATOM 568 C C . TYR A 1 76 ? 2.682 -19.188 -23.172 1 76 76 TYR A C 1
ATOM 570 O O . TYR A 1 76 ? 3.643 -19.609 -23.828 1 76 76 TYR A O 1
ATOM 578 N N . PRO A 1 77 ? 2.301 -17.922 -23.234 1 82.44 77 PRO A N 1
ATOM 579 C CA . PRO A 1 77 ? 3.1 -16.938 -23.969 1 82.44 77 PRO A CA 1
ATOM 580 C C . PRO A 1 77 ? 4.488 -16.734 -23.375 1 82.44 77 PRO A C 1
ATOM 582 O O . PRO A 1 77 ? 4.629 -16.609 -22.156 1 82.44 77 PRO A O 1
ATOM 585 N N . ALA A 1 78 ? 5.57 -17.094 -24.234 1 79.56 78 ALA A N 1
ATOM 586 C CA . ALA A 1 78 ? 6.949 -16.828 -23.828 1 79.56 78 ALA A CA 1
ATOM 587 C C . ALA A 1 78 ? 7.719 -16.094 -24.906 1 79.56 78 ALA A C 1
ATOM 589 O O . ALA A 1 78 ? 7.781 -16.531 -26.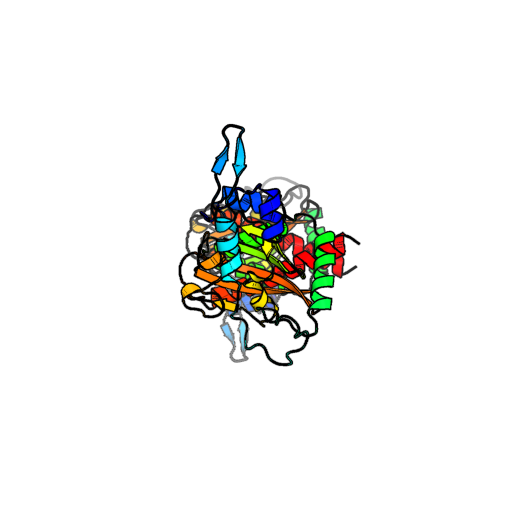062 1 79.56 78 ALA A O 1
ATOM 590 N N . GLY A 1 79 ? 8.148 -14.867 -24.469 1 78.31 79 GLY A N 1
ATOM 591 C CA . GLY A 1 79 ? 8.891 -14.086 -25.453 1 78.31 79 GLY A CA 1
ATOM 592 C C . GLY A 1 79 ? 10.336 -14.531 -25.594 1 78.31 79 GLY A C 1
ATOM 593 O O . GLY A 1 79 ? 10.773 -15.461 -24.922 1 78.31 79 GLY A O 1
ATOM 594 N N . ALA A 1 80 ? 10.969 -13.93 -26.531 1 80.5 80 ALA A N 1
ATOM 595 C CA . ALA A 1 80 ? 12.352 -14.258 -26.859 1 80.5 80 ALA A CA 1
ATOM 596 C C . ALA A 1 80 ? 13.258 -14.055 -25.656 1 80.5 80 ALA A C 1
ATOM 598 O O . ALA A 1 80 ? 14.297 -14.719 -25.531 1 80.5 80 ALA A O 1
ATOM 599 N N . GLU A 1 81 ? 12.82 -13.281 -24.766 1 88.88 81 GLU A N 1
ATOM 600 C CA . GLU A 1 81 ? 13.664 -12.93 -23.625 1 88.88 81 GLU A CA 1
ATOM 601 C C . GLU A 1 81 ? 13.32 -13.773 -22.406 1 88.88 81 GLU A C 1
ATOM 603 O O . GLU A 1 81 ? 13.789 -13.484 -21.297 1 88.88 81 GLU A O 1
ATOM 608 N N . GLU A 1 82 ? 12.578 -14.789 -22.609 1 91.5 82 GLU A N 1
ATOM 609 C CA . GLU A 1 82 ? 12.07 -15.586 -21.5 1 91.5 82 GLU A CA 1
ATOM 610 C C . GLU A 1 82 ? 13.211 -16.281 -20.766 1 91.5 82 GLU A C 1
ATOM 612 O O . GLU A 1 82 ? 13.203 -16.375 -19.531 1 91.5 82 GLU A O 1
ATOM 617 N N . GLY A 1 83 ? 14.117 -16.797 -21.484 1 91.31 83 GLY A N 1
ATOM 618 C CA . GLY A 1 83 ? 15.258 -17.422 -20.828 1 91.31 83 GLY A CA 1
ATOM 619 C C . GLY A 1 83 ? 16 -16.484 -19.891 1 91.31 83 GLY A C 1
ATOM 620 O O . GLY A 1 83 ? 16.297 -16.844 -18.75 1 91.31 83 GLY A O 1
ATOM 621 N N . ASP A 1 84 ? 16.328 -15.352 -20.359 1 93.12 84 ASP A N 1
ATOM 622 C CA . ASP A 1 84 ? 17.016 -14.328 -19.562 1 93.12 84 ASP A CA 1
ATOM 623 C C . ASP A 1 84 ? 16.172 -13.93 -18.344 1 93.12 84 ASP A C 1
ATOM 625 O O . ASP A 1 84 ? 16.688 -13.758 -17.25 1 93.12 84 ASP A O 1
ATOM 629 N N . ARG A 1 85 ? 14.945 -13.797 -18.609 1 94.38 85 ARG A N 1
ATOM 630 C CA . ARG A 1 85 ? 14.039 -13.422 -17.531 1 94.38 85 ARG A CA 1
ATOM 631 C C . ARG A 1 85 ? 14.016 -14.484 -16.438 1 94.38 85 ARG A C 1
ATOM 633 O O . ARG A 1 85 ? 14.133 -14.164 -15.258 1 94.38 85 ARG A O 1
ATOM 640 N N . ALA A 1 86 ? 13.875 -15.703 -16.828 1 93.38 86 ALA A N 1
ATOM 641 C CA . ALA A 1 86 ? 13.805 -16.812 -15.867 1 93.38 86 ALA A CA 1
ATOM 642 C C . ALA A 1 86 ? 15.086 -16.906 -15.055 1 93.38 86 ALA A C 1
ATOM 644 O O . ALA A 1 86 ? 15.047 -17.141 -13.844 1 93.38 86 ALA A O 1
ATOM 645 N N . ALA A 1 87 ? 16.219 -16.688 -15.688 1 92.69 87 ALA A N 1
ATOM 646 C CA . ALA A 1 87 ? 17.5 -16.703 -14.992 1 92.69 87 ALA A CA 1
ATOM 647 C C . ALA A 1 87 ? 17.594 -15.578 -13.969 1 92.69 87 ALA A C 1
ATOM 649 O O . ALA A 1 87 ? 18.094 -15.781 -12.859 1 92.69 87 ALA A O 1
ATOM 650 N N . PHE A 1 88 ? 17.188 -14.5 -14.422 1 93.5 88 PHE A N 1
ATOM 651 C CA . PHE A 1 88 ? 17.156 -13.352 -13.523 1 93.5 88 PHE A CA 1
ATOM 652 C C . PHE A 1 88 ? 16.312 -13.648 -12.289 1 93.5 88 PHE A C 1
ATOM 654 O O . PHE A 1 88 ? 16.734 -13.375 -11.164 1 93.5 88 PHE A O 1
ATOM 661 N N . VAL A 1 89 ? 15.102 -14.195 -12.422 1 94.69 89 VAL A N 1
ATOM 662 C CA . VAL A 1 89 ? 14.18 -14.508 -11.336 1 94.69 89 VAL A CA 1
ATOM 663 C C . VAL A 1 89 ? 14.82 -15.516 -10.391 1 94.69 89 VAL A C 1
ATOM 665 O O . VAL A 1 89 ? 14.695 -15.391 -9.164 1 94.69 89 VAL A O 1
ATOM 668 N N . GLU A 1 90 ? 15.5 -16.453 -10.945 1 91.81 90 GLU A N 1
ATOM 669 C CA . GLU A 1 90 ? 16.172 -17.453 -10.117 1 91.81 90 GLU A CA 1
ATOM 670 C C . GLU A 1 90 ? 17.203 -16.812 -9.203 1 91.81 90 GLU A C 1
ATOM 672 O O . GLU A 1 90 ? 17.344 -17.203 -8.039 1 91.81 90 GLU A O 1
ATOM 677 N N . ARG A 1 91 ? 17.844 -15.844 -9.68 1 89.56 91 ARG A N 1
ATOM 678 C CA . ARG A 1 91 ? 18.828 -15.125 -8.875 1 89.56 91 ARG A CA 1
ATOM 679 C C . ARG A 1 91 ? 18.141 -14.352 -7.754 1 89.56 91 ARG A C 1
ATOM 681 O O . ARG A 1 91 ? 18.672 -14.281 -6.637 1 89.56 91 ARG A O 1
ATOM 688 N N . ILE A 1 92 ? 17.016 -13.812 -8.086 1 89.38 92 ILE A N 1
ATOM 689 C CA . ILE A 1 92 ? 16.281 -13.039 -7.098 1 89.38 92 ILE A CA 1
ATOM 690 C C . ILE A 1 92 ? 15.766 -13.961 -5.996 1 89.38 92 ILE A C 1
ATOM 692 O O . ILE A 1 92 ? 15.82 -13.625 -4.812 1 89.38 92 ILE A O 1
ATOM 696 N N . ILE A 1 93 ? 15.242 -15.062 -6.379 1 87.5 93 ILE A N 1
ATOM 697 C CA . ILE A 1 93 ? 14.695 -16.016 -5.426 1 87.5 93 ILE A CA 1
ATOM 698 C C . ILE A 1 93 ? 15.789 -16.484 -4.461 1 87.5 93 ILE A C 1
ATOM 700 O O . ILE A 1 93 ? 15.547 -16.609 -3.26 1 87.5 93 ILE A O 1
ATOM 704 N N . GLU A 1 94 ? 16.891 -16.688 -4.91 1 81.69 94 GLU A N 1
ATOM 705 C CA . GLU A 1 94 ? 18.031 -17.141 -4.102 1 81.69 94 GLU A CA 1
ATOM 706 C C . GLU A 1 94 ? 18.422 -16.094 -3.064 1 81.69 94 GLU A C 1
ATOM 708 O O . GLU A 1 94 ? 18.828 -16.438 -1.953 1 81.69 94 GLU A O 1
ATOM 713 N N . ARG A 1 95 ? 18.172 -14.93 -3.436 1 75.62 95 ARG A N 1
ATOM 714 C CA . ARG A 1 95 ? 18.656 -13.836 -2.596 1 75.62 95 ARG A CA 1
ATOM 715 C C . ARG A 1 95 ? 17.531 -13.289 -1.712 1 75.62 95 ARG A C 1
ATOM 717 O O . ARG A 1 95 ? 17.781 -12.461 -0.833 1 75.62 95 ARG A O 1
ATOM 724 N N . SER A 1 96 ? 16.422 -13.773 -1.99 1 71.62 96 SER A N 1
ATOM 725 C CA . SER A 1 96 ? 15.297 -13.156 -1.295 1 71.62 96 SER A CA 1
ATOM 726 C C . SER A 1 96 ? 14.773 -14.062 -0.182 1 71.62 96 SER A C 1
ATOM 728 O O . SER A 1 96 ? 14.305 -15.172 -0.443 1 71.62 96 SER A O 1
ATOM 730 N N . ALA A 1 97 ? 15.148 -13.805 1.064 1 69.75 97 ALA A N 1
ATOM 731 C CA . ALA A 1 97 ? 14.555 -14.453 2.227 1 69.75 97 ALA A CA 1
ATOM 732 C C . ALA A 1 97 ? 13.094 -14.047 2.389 1 69.75 97 ALA A C 1
ATOM 734 O O . ALA A 1 97 ? 12.641 -13.078 1.779 1 69.75 97 ALA A O 1
ATOM 735 N N . PRO A 1 98 ? 12.391 -14.977 3.064 1 68.25 98 PRO A N 1
ATOM 736 C CA . PRO A 1 98 ? 11.039 -14.523 3.389 1 68.25 98 PRO A CA 1
ATOM 737 C C . PRO A 1 98 ? 11 -13.094 3.916 1 68.25 98 PRO A C 1
ATOM 739 O O . PRO A 1 98 ? 11.859 -12.703 4.703 1 68.25 98 PRO A O 1
ATOM 742 N N . ASP A 1 99 ? 10.281 -12.406 3.252 1 76.12 99 ASP A N 1
ATOM 743 C CA . ASP A 1 99 ? 10.227 -10.984 3.607 1 76.12 99 ASP A CA 1
ATOM 744 C C . ASP A 1 99 ? 8.805 -10.555 3.934 1 76.12 99 ASP A C 1
ATOM 746 O O . ASP A 1 99 ? 7.918 -10.625 3.078 1 76.12 99 ASP A O 1
ATOM 750 N N . THR A 1 100 ? 8.609 -10.164 5.145 1 89.19 100 THR A N 1
ATOM 751 C CA . THR A 1 100 ? 7.316 -9.727 5.656 1 89.19 100 THR A CA 1
ATOM 752 C C . THR A 1 100 ? 6.801 -8.531 4.859 1 89.19 100 THR A C 1
ATOM 754 O O . THR A 1 100 ? 5.605 -8.234 4.871 1 89.19 100 THR A O 1
ATOM 757 N N . ARG A 1 101 ? 7.668 -7.961 4.117 1 92.44 101 ARG A N 1
ATOM 758 C CA . ARG A 1 101 ? 7.258 -6.785 3.354 1 92.44 101 ARG A CA 1
ATOM 759 C C . ARG A 1 101 ? 6.355 -7.176 2.188 1 92.44 101 ARG A C 1
ATOM 761 O O . ARG A 1 101 ? 5.387 -6.477 1.885 1 92.44 101 ARG A O 1
ATOM 768 N N . PHE A 1 102 ? 6.68 -8.25 1.568 1 95.69 102 PHE A N 1
ATOM 769 C CA . PHE A 1 102 ? 5.805 -8.727 0.502 1 95.69 102 PHE A CA 1
ATOM 770 C C . PHE A 1 102 ? 4.469 -9.195 1.064 1 95.69 102 PHE A C 1
ATOM 772 O O . PHE A 1 102 ? 3.428 -9.023 0.426 1 95.69 102 PHE A O 1
ATOM 779 N N . ASP A 1 103 ? 4.504 -9.711 2.279 1 96.19 103 ASP A N 1
ATOM 780 C CA . ASP A 1 103 ? 3.271 -10.141 2.932 1 96.19 103 ASP A CA 1
ATOM 781 C C . ASP A 1 103 ? 2.346 -8.953 3.193 1 96.19 103 ASP A C 1
ATOM 783 O O . ASP A 1 103 ? 1.126 -9.07 3.064 1 96.19 103 ASP A O 1
ATOM 787 N N . ARG A 1 104 ? 2.9 -7.875 3.521 1 96.38 104 ARG A N 1
ATOM 788 C CA . ARG A 1 104 ? 2.117 -6.664 3.736 1 96.38 104 ARG A CA 1
ATOM 789 C C . ARG A 1 104 ? 1.379 -6.254 2.465 1 96.38 104 ARG A C 1
ATOM 791 O O . ARG A 1 104 ? 0.215 -5.852 2.518 1 96.38 104 ARG A O 1
ATOM 798 N N . LEU A 1 105 ? 2.033 -6.422 1.383 1 97.88 105 LEU A N 1
ATOM 799 C CA . LEU A 1 105 ? 1.453 -6.008 0.11 1 97.88 105 LEU A CA 1
ATOM 800 C C . LEU A 1 105 ? 0.294 -6.918 -0.282 1 97.88 105 LEU A C 1
ATOM 802 O O . LEU A 1 105 ? -0.735 -6.445 -0.768 1 97.88 105 LEU A O 1
ATOM 806 N N . THR A 1 106 ? 0.483 -8.234 -0.12 1 98.25 106 THR A N 1
ATOM 807 C CA . THR A 1 106 ? -0.6 -9.141 -0.482 1 98.25 106 THR A CA 1
ATOM 808 C C . THR A 1 106 ? -1.814 -8.922 0.415 1 98.25 106 THR A C 1
ATOM 810 O O . THR A 1 106 ? -2.955 -8.984 -0.047 1 98.25 106 THR A O 1
ATOM 813 N N . TRP A 1 107 ? -1.554 -8.641 1.669 1 98.12 107 TRP A N 1
ATOM 814 C CA . TRP A 1 107 ? -2.664 -8.336 2.566 1 98.12 107 TRP A CA 1
ATOM 815 C C . TRP A 1 107 ? -3.389 -7.066 2.125 1 98.12 107 TRP A C 1
ATOM 817 O O . TRP A 1 107 ? -4.617 -7.043 2.043 1 98.12 107 TRP A O 1
ATOM 827 N N . LEU A 1 108 ? -2.658 -6.043 1.836 1 98.25 108 LEU A N 1
ATOM 828 C CA . LEU A 1 108 ? -3.234 -4.773 1.404 1 98.25 108 LEU A CA 1
ATOM 829 C C . LEU A 1 108 ? -4.039 -4.953 0.122 1 98.25 108 LEU A C 1
ATOM 831 O O . LEU A 1 108 ? -5.121 -4.371 -0.023 1 98.25 108 LEU A O 1
ATOM 835 N N . ALA A 1 109 ? -3.508 -5.691 -0.805 1 98.69 109 ALA A N 1
ATOM 836 C CA . ALA A 1 109 ? -4.227 -5.949 -2.051 1 98.69 109 ALA A CA 1
ATOM 837 C C . ALA A 1 109 ? -5.57 -6.625 -1.78 1 98.69 109 ALA A C 1
ATOM 839 O O . ALA A 1 109 ? -6.586 -6.254 -2.369 1 98.69 109 ALA A O 1
ATOM 840 N N . SER A 1 110 ? -5.488 -7.598 -0.934 1 98.38 110 SER A N 1
ATOM 841 C CA . SER A 1 110 ? -6.711 -8.297 -0.555 1 98.38 110 SER A CA 1
ATOM 842 C C . SER A 1 110 ? -7.734 -7.336 0.044 1 98.38 110 SER A C 1
ATOM 844 O O . SER A 1 110 ? -8.906 -7.363 -0.326 1 98.38 110 SER A O 1
ATOM 846 N N . GLU A 1 111 ? -7.305 -6.48 0.92 1 97.12 111 GLU A N 1
ATOM 847 C CA . GLU A 1 111 ? -8.18 -5.516 1.582 1 97.12 111 GLU A CA 1
ATOM 848 C C . GLU A 1 111 ? -8.742 -4.504 0.587 1 97.12 111 GLU A C 1
ATOM 850 O O . GLU A 1 111 ? -9.938 -4.207 0.6 1 97.12 111 GLU A O 1
ATOM 855 N N . LEU A 1 112 ? -7.93 -4.035 -0.233 1 96.75 112 LEU A N 1
ATOM 856 C CA . LEU A 1 112 ? -8.289 -2.973 -1.166 1 96.75 112 LEU A CA 1
ATOM 857 C C . LEU A 1 112 ? -9.297 -3.475 -2.195 1 96.75 112 LEU A C 1
ATOM 859 O O . LEU A 1 112 ? -10.188 -2.73 -2.611 1 96.75 112 LEU A O 1
ATOM 863 N N . LEU A 1 113 ? -9.148 -4.707 -2.58 1 97.06 113 LEU A N 1
ATOM 864 C CA . LEU A 1 113 ? -9.992 -5.227 -3.65 1 97.06 113 LEU A CA 1
ATOM 865 C C . LEU A 1 113 ? -11.094 -6.125 -3.092 1 97.06 113 LEU A C 1
ATOM 867 O O . LEU A 1 113 ? -11.883 -6.691 -3.848 1 97.06 113 LEU A O 1
ATOM 871 N N . ASP A 1 114 ? -11.055 -6.273 -1.769 1 96.31 114 ASP A N 1
ATOM 872 C CA . ASP A 1 114 ? -12 -7.18 -1.132 1 96.31 114 ASP A CA 1
ATOM 873 C C . ASP A 1 114 ? -11.984 -8.555 -1.801 1 96.31 114 ASP A C 1
ATOM 875 O O . ASP A 1 114 ? -13.023 -9.062 -2.213 1 96.31 114 ASP A O 1
ATOM 879 N N . ALA A 1 115 ? -10.836 -9.086 -2.02 1 97.5 115 ALA A N 1
ATOM 880 C CA . ALA A 1 115 ? -10.633 -10.406 -2.611 1 97.5 115 ALA A CA 1
ATOM 881 C C . ALA A 1 115 ? -10.062 -11.383 -1.588 1 97.5 115 ALA A C 1
ATOM 883 O O . ALA A 1 115 ? -9.172 -11.031 -0.814 1 97.5 115 ALA A O 1
ATOM 884 N N . PRO A 1 116 ? -10.516 -12.547 -1.588 1 98.12 116 PRO A N 1
ATOM 885 C CA . PRO A 1 116 ? -10.094 -13.484 -0.543 1 98.12 116 PRO A CA 1
ATOM 886 C C . PRO A 1 116 ? -8.648 -13.945 -0.714 1 98.12 116 PRO A C 1
ATOM 888 O O . PRO A 1 116 ? -8.016 -14.367 0.257 1 98.12 116 PRO A O 1
ATOM 891 N N . ILE A 1 117 ? -8.086 -13.891 -1.984 1 98.44 117 ILE A N 1
ATOM 892 C CA . ILE A 1 117 ? -6.75 -14.406 -2.234 1 98.44 117 ILE A CA 1
ATOM 893 C C . ILE A 1 117 ? -5.906 -13.344 -2.938 1 98.44 117 ILE A C 1
ATOM 895 O O . ILE A 1 117 ? -6.383 -12.672 -3.857 1 98.44 117 ILE A O 1
ATOM 899 N N . SER A 1 118 ? -4.734 -13.164 -2.486 1 98.81 118 SER A N 1
ATOM 900 C CA . SER A 1 118 ? -3.727 -12.336 -3.143 1 98.81 118 SER A CA 1
ATOM 901 C C . SER A 1 118 ? -2.348 -12.984 -3.08 1 98.81 118 SER A C 1
ATOM 903 O O . SER A 1 118 ? -1.973 -13.562 -2.057 1 98.81 118 SER A O 1
ATOM 905 N N . LEU A 1 119 ? -1.61 -12.914 -4.195 1 98.44 119 LEU A N 1
ATOM 906 C CA . LEU A 1 119 ? -0.313 -13.578 -4.27 1 98.44 119 LEU A CA 1
ATOM 907 C C . LEU A 1 119 ? 0.735 -12.648 -4.879 1 98.44 119 LEU A C 1
ATOM 909 O O . LEU A 1 119 ? 0.42 -11.836 -5.75 1 98.44 119 LEU A O 1
ATOM 913 N N . ILE A 1 120 ? 1.895 -12.734 -4.414 1 98.06 120 ILE A N 1
ATOM 914 C CA . ILE A 1 120 ? 3.084 -12.344 -5.16 1 98.06 120 ILE A CA 1
ATOM 915 C C . ILE A 1 120 ? 3.842 -13.586 -5.625 1 98.06 120 ILE A C 1
ATOM 917 O O . ILE A 1 120 ? 4.25 -14.414 -4.805 1 98.06 120 ILE A O 1
ATOM 921 N N . THR A 1 121 ? 4.059 -13.68 -6.906 1 97.31 121 THR A N 1
ATOM 922 C CA . THR A 1 121 ? 4.586 -14.922 -7.461 1 97.31 121 THR A CA 1
ATOM 923 C C . THR A 1 121 ? 5.844 -14.656 -8.281 1 97.31 121 THR A C 1
ATOM 925 O O . THR A 1 121 ? 6.02 -13.57 -8.828 1 97.31 121 THR A O 1
ATOM 928 N N . PHE A 1 122 ? 6.691 -15.586 -8.289 1 95.88 122 PHE A N 1
ATOM 929 C CA . PHE A 1 122 ? 7.879 -15.648 -9.133 1 95.88 122 PHE A CA 1
ATOM 930 C C . PHE A 1 122 ? 7.801 -16.828 -10.094 1 95.88 122 PHE A C 1
ATOM 932 O O . PHE A 1 122 ? 7.562 -17.953 -9.672 1 95.88 122 PHE A O 1
ATOM 939 N N . LEU A 1 123 ? 8.016 -16.547 -11.406 1 94.75 123 LEU A N 1
ATOM 940 C CA . LEU A 1 123 ? 7.973 -17.609 -12.406 1 94.75 123 LEU A CA 1
ATOM 941 C C . LEU A 1 123 ? 9.383 -18.047 -12.805 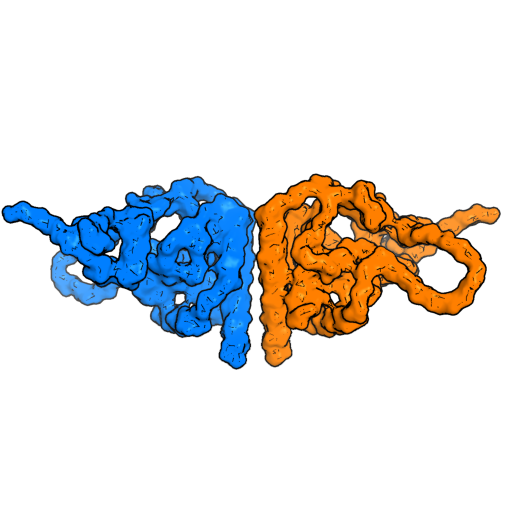1 94.75 123 LEU A C 1
ATOM 943 O O . LEU A 1 123 ? 10.133 -17.25 -13.391 1 94.75 123 LEU A O 1
ATOM 947 N N . THR A 1 124 ? 9.734 -19.266 -12.453 1 93 124 THR A N 1
ATOM 948 C CA . THR A 1 124 ? 10.938 -19.875 -13.016 1 93 124 THR A CA 1
ATOM 949 C C . THR A 1 124 ? 10.617 -20.594 -14.328 1 93 124 THR A C 1
ATOM 951 O O . THR A 1 124 ? 9.508 -20.453 -14.859 1 93 124 THR A O 1
ATOM 954 N N . SER A 1 125 ? 11.586 -21.281 -14.859 1 89.5 125 SER A N 1
ATOM 955 C CA . SER A 1 125 ? 11.336 -22.016 -16.094 1 89.5 125 SER A CA 1
ATOM 956 C C . SER A 1 125 ? 10.367 -23.172 -15.875 1 89.5 125 SER A C 1
ATOM 958 O O . SER A 1 125 ? 9.641 -23.562 -16.781 1 89.5 125 SER A O 1
ATOM 960 N N . GLU A 1 126 ? 10.227 -23.594 -14.641 1 88.19 126 GLU A N 1
ATOM 961 C CA . GLU A 1 126 ? 9.477 -24.828 -14.422 1 88.19 126 GLU A CA 1
ATOM 962 C C . GLU A 1 126 ? 8.344 -24.625 -13.414 1 88.19 126 GLU A C 1
ATOM 964 O O . GLU A 1 126 ? 7.352 -25.344 -13.43 1 88.19 126 GLU A O 1
ATOM 969 N N . LEU A 1 127 ? 8.578 -23.641 -12.555 1 92.44 127 LEU A N 1
ATOM 970 C CA . LEU A 1 127 ? 7.656 -23.5 -11.43 1 92.44 127 LEU A CA 1
ATOM 971 C C . LEU A 1 127 ? 7.152 -22.062 -11.305 1 92.44 127 LEU A C 1
ATOM 973 O O . LEU A 1 127 ? 7.82 -21.125 -11.75 1 92.44 127 LEU A O 1
ATOM 977 N N . GLN A 1 128 ? 5.996 -22 -10.773 1 94.38 128 GLN A N 1
ATOM 978 C CA . GLN A 1 128 ? 5.512 -20.766 -10.164 1 94.38 128 GLN A CA 1
ATOM 979 C C . GLN A 1 128 ? 5.641 -20.812 -8.641 1 94.38 128 GLN A C 1
ATOM 981 O O . GLN A 1 128 ? 4.996 -21.625 -7.984 1 94.38 128 GLN A O 1
ATOM 986 N N . ILE A 1 129 ? 6.398 -19.938 -8.148 1 94 129 ILE A N 1
ATOM 987 C CA . ILE A 1 129 ? 6.648 -19.875 -6.707 1 94 129 ILE A CA 1
ATOM 988 C C . ILE A 1 129 ? 5.805 -18.766 -6.086 1 94 129 ILE A C 1
ATOM 990 O O . ILE A 1 129 ? 5.781 -17.641 -6.586 1 94 129 ILE A O 1
ATOM 994 N N . PHE A 1 130 ? 5.086 -19.141 -5.031 1 94.88 130 PHE A N 1
ATOM 995 C CA . PHE A 1 130 ? 4.324 -18.141 -4.301 1 94.88 130 PHE A CA 1
ATOM 996 C C . PHE A 1 130 ? 5.172 -17.516 -3.201 1 94.88 130 PHE A C 1
ATOM 998 O O . PHE A 1 130 ? 5.203 -18 -2.074 1 94.88 130 PHE A O 1
ATOM 1005 N N . LYS A 1 131 ? 5.805 -16.391 -3.51 1 94.69 131 LYS A N 1
ATOM 1006 C CA . LYS A 1 131 ? 6.66 -15.664 -2.574 1 94.69 131 LYS A CA 1
ATOM 1007 C C . LYS A 1 131 ? 5.863 -15.148 -1.381 1 94.69 131 LYS A C 1
ATOM 1009 O O . LYS A 1 131 ? 6.367 -15.109 -0.258 1 94.69 131 LYS A O 1
ATOM 1014 N N . SER A 1 132 ? 4.734 -14.742 -1.644 1 96.06 132 SER A N 1
ATOM 1015 C CA . SER A 1 132 ? 3.766 -14.328 -0.634 1 96.06 132 SER A CA 1
ATOM 1016 C C . SER A 1 132 ? 2.35 -14.742 -1.021 1 96.06 132 SER A C 1
ATOM 1018 O O . SER A 1 132 ? 1.934 -14.555 -2.166 1 96.06 132 SER A O 1
ATOM 1020 N N . ALA A 1 133 ? 1.701 -15.328 -0.055 1 96.25 133 ALA A N 1
ATOM 1021 C CA . ALA A 1 133 ? 0.34 -15.797 -0.305 1 96.25 133 ALA A CA 1
ATOM 1022 C C . ALA A 1 133 ? -0.594 -15.406 0.837 1 96.25 133 ALA A C 1
ATOM 1024 O O . ALA A 1 133 ? -0.366 -15.781 1.989 1 96.25 133 ALA A O 1
ATOM 1025 N N . HIS A 1 134 ? -1.546 -14.609 0.48 1 97.31 134 HIS A N 1
ATOM 1026 C CA . HIS A 1 134 ? -2.645 -14.328 1.396 1 97.31 134 HIS A CA 1
ATOM 1027 C C . HIS A 1 134 ? -3.916 -15.055 0.976 1 97.31 134 HIS A C 1
ATOM 1029 O O . HIS A 1 134 ? -4.375 -14.906 -0.16 1 97.31 134 HIS A O 1
ATOM 1035 N N . GLY A 1 135 ? -4.461 -15.938 1.84 1 96.62 135 GLY A N 1
ATOM 1036 C CA . GLY A 1 135 ? -5.73 -16.594 1.565 1 96.62 135 GLY A CA 1
ATOM 1037 C C . GLY A 1 135 ? -5.57 -17.906 0.827 1 96.62 135 GLY A C 1
ATOM 1038 O O . GLY A 1 135 ? -6.555 -18.484 0.349 1 96.62 135 GLY A O 1
ATOM 1039 N N . LEU A 1 136 ? -4.414 -18.359 0.656 1 93.88 136 LEU A N 1
ATOM 1040 C CA . LEU A 1 136 ? -4.137 -19.609 -0.047 1 93.88 136 LEU A CA 1
ATOM 1041 C C . LEU A 1 136 ? -3.006 -20.375 0.63 1 93.88 136 LEU A C 1
ATOM 1043 O O . LEU A 1 136 ? -1.998 -19.781 1.022 1 93.88 136 LEU A O 1
ATOM 1047 N N . SER A 1 137 ? -3.086 -21.641 0.77 1 89.94 137 SER A N 1
ATOM 1048 C CA . SER A 1 137 ? -2.109 -22.453 1.497 1 89.94 137 SER A CA 1
ATOM 1049 C C . SER A 1 137 ? -1.07 -23.047 0.553 1 89.94 137 SER A C 1
ATOM 1051 O O . SER A 1 137 ? -0.028 -23.531 0.996 1 89.94 137 SER A O 1
ATOM 1053 N N . LEU A 1 138 ? -1.194 -22.938 -0.738 1 87.12 138 LEU A N 1
ATOM 1054 C CA . LEU A 1 138 ? -0.248 -23.438 -1.724 1 87.12 138 LEU A CA 1
ATOM 1055 C C . LEU A 1 138 ? 1.028 -22.609 -1.736 1 87.12 138 LEU A C 1
ATOM 1057 O O . LEU A 1 138 ? 0.993 -21.406 -1.455 1 87.12 138 LEU A O 1
ATOM 1061 N N . ASN A 1 139 ? 2.096 -23.219 -2.098 1 90.69 139 ASN A N 1
ATOM 1062 C CA . ASN A 1 139 ? 3.359 -22.5 -2.111 1 90.69 139 ASN A CA 1
ATOM 1063 C C . ASN A 1 139 ? 3.941 -22.406 -3.52 1 90.69 139 ASN A C 1
ATOM 1065 O O . ASN A 1 139 ? 4.773 -21.547 -3.801 1 90.69 139 ASN A O 1
ATOM 1069 N N . GLU A 1 140 ? 3.496 -23.359 -4.332 1 92.88 140 GLU A N 1
ATOM 1070 C CA . GLU A 1 140 ? 3.961 -23.344 -5.715 1 92.88 140 GLU A CA 1
ATOM 1071 C C . GLU A 1 140 ? 3.033 -24.156 -6.613 1 92.88 140 GLU A C 1
ATOM 1073 O O . GLU A 1 140 ? 2.219 -24.938 -6.125 1 92.88 140 GLU A O 1
ATOM 1078 N N . THR A 1 141 ? 3.141 -23.953 -7.875 1 92.12 141 THR A N 1
ATOM 1079 C CA . THR A 1 141 ? 2.482 -24.719 -8.922 1 92.12 141 THR A CA 1
ATOM 1080 C C . THR A 1 141 ? 3.416 -24.938 -10.102 1 92.12 141 THR A C 1
ATOM 1082 O O . THR A 1 141 ? 4.434 -24.266 -10.234 1 92.12 141 THR A O 1
ATOM 1085 N N . PRO A 1 142 ? 3.023 -25.984 -10.891 1 89.5 142 PRO A N 1
ATOM 1086 C CA . PRO A 1 142 ? 3.736 -26.031 -12.164 1 89.5 142 PRO A CA 1
ATOM 1087 C C . PRO A 1 142 ? 3.588 -24.734 -12.969 1 89.5 142 PRO A C 1
ATOM 1089 O O . PRO A 1 142 ? 2.521 -24.125 -12.961 1 89.5 142 PRO A O 1
ATOM 1092 N N . ARG A 1 143 ? 4.66 -24.438 -13.617 1 92 143 ARG A N 1
ATOM 1093 C CA . ARG A 1 143 ? 4.668 -23.219 -14.438 1 92 143 ARG A CA 1
ATOM 1094 C C . ARG A 1 143 ? 3.527 -23.25 -15.445 1 92 143 ARG A C 1
ATOM 1096 O O . ARG A 1 143 ? 2.93 -22.203 -15.734 1 92 143 ARG A O 1
ATOM 1103 N N . ALA A 1 144 ? 3.176 -24.406 -15.922 1 89.12 144 ALA A N 1
ATOM 1104 C CA . ALA A 1 144 ? 2.176 -24.578 -16.969 1 89.12 144 ALA A CA 1
ATOM 1105 C C . ALA A 1 144 ? 0.791 -24.156 -16.484 1 89.12 144 ALA A C 1
ATOM 1107 O O . ALA A 1 144 ? -0.08 -23.812 -17.281 1 89.12 144 ALA A O 1
ATOM 1108 N N . TRP A 1 145 ? 0.58 -24.156 -15.188 1 92.12 145 TRP A N 1
ATOM 1109 C CA . TRP A 1 145 ? -0.725 -23.844 -14.609 1 92.12 145 TRP A CA 1
ATOM 1110 C C . TRP A 1 145 ? -0.856 -22.344 -14.336 1 92.12 145 TRP A C 1
ATOM 1112 O O . TRP A 1 145 ? -1.957 -21.844 -14.094 1 92.12 145 TRP A O 1
ATOM 1122 N N . ALA A 1 146 ? 0.185 -21.641 -14.438 1 95.62 146 ALA A N 1
ATOM 1123 C CA . ALA A 1 146 ? 0.272 -20.297 -13.875 1 95.62 146 ALA A CA 1
ATOM 1124 C C . ALA A 1 146 ? -0.482 -19.281 -14.742 1 95.62 146 ALA A C 1
ATOM 1126 O O . ALA A 1 146 ? -0.139 -19.078 -15.914 1 95.62 146 ALA A O 1
ATOM 1127 N N . PHE A 1 147 ? -1.47 -18.578 -14.125 1 97 147 PHE A N 1
ATOM 1128 C CA . PHE A 1 147 ? -2.111 -17.453 -14.773 1 97 147 PHE A CA 1
ATOM 1129 C C . PHE A 1 147 ? -1.105 -16.328 -15.023 1 97 147 PHE A C 1
ATOM 1131 O O . PHE A 1 147 ? -1.252 -15.562 -15.977 1 97 147 PHE A O 1
ATOM 1138 N N . CYS A 1 148 ? -0.122 -16.312 -14.266 1 97.69 148 CYS A N 1
ATOM 1139 C CA . CYS A 1 148 ? 0.873 -15.25 -14.258 1 97.69 148 CYS A CA 1
ATOM 1140 C C . CYS A 1 148 ? 1.703 -15.266 -15.531 1 97.69 148 CYS A C 1
ATOM 1142 O O . CYS A 1 148 ? 2.379 -14.289 -15.852 1 97.69 148 CYS A O 1
ATOM 1144 N N . ASN A 1 149 ? 1.68 -16.391 -16.25 1 96.12 149 ASN A N 1
ATOM 1145 C CA . ASN A 1 149 ? 2.303 -16.406 -17.562 1 96.12 149 ASN A CA 1
ATOM 1146 C C . ASN A 1 149 ? 1.796 -15.266 -18.438 1 96.12 149 ASN A C 1
ATOM 1148 O O . ASN A 1 149 ? 2.58 -14.609 -19.141 1 96.12 149 ASN A O 1
ATOM 1152 N N . TYR A 1 150 ? 0.539 -15.055 -18.328 1 96.69 150 TYR A N 1
ATOM 1153 C CA . TYR A 1 150 ? -0.09 -14.008 -19.125 1 96.69 150 TYR A CA 1
ATOM 1154 C C . TYR A 1 150 ? 0.13 -12.641 -18.484 1 96.69 150 TYR A C 1
ATOM 1156 O O . TYR A 1 150 ? 0.297 -11.641 -19.188 1 96.69 150 TYR A O 1
ATOM 1164 N N . THR A 1 151 ? 0.19 -12.602 -17.203 1 98 151 THR A N 1
ATOM 1165 C CA . THR A 1 151 ? 0.397 -11.359 -16.469 1 98 151 THR A CA 1
ATOM 1166 C C . THR A 1 151 ? 1.755 -10.75 -16.812 1 98 151 THR A C 1
ATOM 1168 O O . THR A 1 151 ? 1.85 -9.555 -17.109 1 98 151 THR A O 1
ATOM 1171 N N . ILE A 1 152 ? 2.828 -11.555 -16.812 1 96.69 152 ILE A N 1
ATOM 1172 C CA . ILE A 1 152 ? 4.176 -11.031 -17 1 96.69 152 ILE A CA 1
ATOM 1173 C C . ILE A 1 152 ? 4.379 -10.609 -18.453 1 96.69 152 ILE A C 1
ATOM 1175 O O . ILE A 1 152 ? 5.277 -9.82 -18.766 1 96.69 152 ILE A O 1
ATOM 1179 N N . ALA A 1 153 ? 3.52 -11.078 -19.344 1 94.31 153 ALA A N 1
ATOM 1180 C CA . ALA A 1 153 ? 3.609 -10.742 -20.766 1 94.31 153 ALA A CA 1
ATOM 1181 C C . ALA A 1 153 ? 2.729 -9.539 -21.094 1 94.31 153 ALA A C 1
ATOM 1183 O O . ALA A 1 153 ? 2.775 -9.016 -22.219 1 94.31 153 ALA A O 1
ATOM 1184 N N . HIS A 1 154 ? 1.949 -9.094 -20.172 1 94.5 154 HIS A N 1
ATOM 1185 C CA . HIS A 1 154 ? 0.953 -8.055 -20.391 1 94.5 154 HIS A CA 1
ATOM 1186 C C . HIS A 1 154 ? 1.399 -6.727 -19.781 1 94.5 154 HIS A C 1
ATOM 1188 O O . HIS A 1 154 ? 1.952 -6.699 -18.688 1 94.5 154 HIS A O 1
ATOM 1194 N N . GLU A 1 155 ? 1.181 -5.676 -20.578 1 94.31 155 GLU A N 1
ATOM 1195 C CA . GLU A 1 155 ? 1.368 -4.348 -20 1 94.31 155 GLU A CA 1
ATOM 1196 C C . GLU A 1 155 ? 0.117 -3.885 -19.266 1 94.31 155 GLU A C 1
ATOM 1198 O O . GLU A 1 155 ? -0.992 -3.961 -19.797 1 94.31 155 GLU A O 1
ATOM 1203 N N . GLY A 1 156 ? 0.27 -3.473 -18.078 1 96.06 156 GLY A N 1
ATOM 1204 C CA . GLY A 1 156 ? -0.881 -3.113 -17.266 1 96.06 156 GLY A CA 1
ATOM 1205 C C . GLY A 1 156 ? -1.469 -4.289 -16.516 1 96.06 156 GLY A C 1
ATOM 1206 O O . GLY A 1 156 ? -0.758 -5.246 -16.188 1 96.06 156 GLY A O 1
ATOM 1207 N N . VAL A 1 157 ? -2.805 -4.16 -16.219 1 98.44 157 VAL A N 1
ATOM 1208 C CA . VAL A 1 157 ? -3.453 -5.211 -15.445 1 98.44 157 VAL A CA 1
ATOM 1209 C C . VAL A 1 157 ? -4.055 -6.254 -16.391 1 98.44 157 VAL A C 1
ATOM 1211 O O . VAL A 1 157 ? -4.824 -5.918 -17.281 1 98.44 157 VAL A O 1
ATOM 1214 N N . PHE A 1 158 ? -3.633 -7.512 -16.266 1 98.44 158 PHE A N 1
ATOM 1215 C CA . PHE A 1 158 ? -4.277 -8.648 -16.906 1 98.44 158 PHE A CA 1
ATOM 1216 C C . PHE A 1 158 ? -5.426 -9.172 -16.062 1 98.44 158 PHE A C 1
ATOM 1218 O O . PHE A 1 158 ? -5.219 -9.578 -14.906 1 98.44 158 PHE A O 1
ATOM 1225 N N . ALA A 1 159 ? -6.609 -9.164 -16.625 1 98.56 159 ALA A N 1
ATOM 1226 C CA . ALA A 1 159 ? -7.762 -9.562 -15.828 1 98.56 159 ALA A CA 1
ATOM 1227 C C . ALA A 1 159 ? -8.617 -10.578 -16.578 1 98.56 159 ALA A C 1
ATOM 1229 O O . ALA A 1 159 ? -8.742 -10.516 -17.797 1 98.56 159 ALA A O 1
ATOM 1230 N N . VAL A 1 160 ? -9.078 -11.547 -15.844 1 98.56 160 VAL A N 1
ATOM 1231 C CA . VAL A 1 160 ? -10.055 -12.531 -16.297 1 98.56 160 VAL A CA 1
ATOM 1232 C C . VAL A 1 160 ? -11.281 -12.492 -15.398 1 98.56 160 VAL A C 1
ATOM 1234 O O . VAL A 1 160 ? -11.211 -12.867 -14.227 1 98.56 160 VAL A O 1
ATOM 1237 N N . SER A 1 161 ? -12.398 -12.164 -15.93 1 98.5 161 SER A N 1
ATOM 1238 C CA . SER A 1 161 ? -13.602 -11.938 -15.141 1 98.5 161 SER A CA 1
ATOM 1239 C C . SER A 1 161 ? -14.234 -13.25 -14.695 1 98.5 161 SER A C 1
ATOM 1241 O O . SER A 1 161 ? -14.852 -13.32 -13.633 1 98.5 161 SER A O 1
ATOM 1243 N N . ASP A 1 162 ? -14.102 -14.188 -15.562 1 98.38 162 ASP A N 1
ATOM 1244 C CA . ASP A 1 162 ? -14.602 -15.523 -15.273 1 98.38 162 ASP A CA 1
ATOM 1245 C C . ASP A 1 162 ? -13.758 -16.594 -15.969 1 98.38 162 ASP A C 1
ATOM 1247 O O . ASP A 1 162 ? -13.875 -16.797 -17.172 1 98.38 162 ASP A O 1
ATOM 1251 N N . THR A 1 163 ? -13 -17.312 -15.094 1 97.81 163 THR A N 1
ATOM 1252 C CA . THR A 1 163 ? -12.031 -18.234 -15.656 1 97.81 163 THR A CA 1
ATOM 1253 C C . THR A 1 163 ? -12.727 -19.438 -16.297 1 97.81 163 THR A C 1
ATOM 1255 O O . THR A 1 163 ? -12.203 -20.047 -17.219 1 97.81 163 THR A O 1
ATOM 1258 N N . GLN A 1 164 ? -13.922 -19.781 -15.883 1 96.06 164 GLN A N 1
ATOM 1259 C CA . GLN A 1 164 ? -14.625 -20.938 -16.406 1 96.06 164 GLN A CA 1
ATOM 1260 C C . GLN A 1 164 ? -15.086 -20.703 -17.844 1 96.06 164 GLN A C 1
ATOM 1262 O O . GLN A 1 164 ? -15.383 -21.641 -18.578 1 96.06 164 GLN A O 1
ATOM 1267 N N . THR A 1 165 ? -15.172 -19.406 -18.219 1 96.25 165 THR A N 1
ATOM 1268 C CA . THR A 1 165 ? -15.625 -19.094 -19.562 1 96.25 165 THR A CA 1
ATOM 1269 C C . THR A 1 165 ? -14.469 -18.594 -20.422 1 96.25 165 THR A C 1
ATOM 1271 O O . THR A 1 165 ? -14.664 -18.172 -21.562 1 96.25 165 THR A O 1
ATOM 1274 N N . ASP A 1 166 ? -13.344 -18.594 -19.859 1 96.25 166 ASP A N 1
ATOM 1275 C CA . ASP A 1 166 ? -12.148 -18.172 -20.594 1 96.25 166 ASP A CA 1
ATOM 1276 C C . ASP A 1 166 ? -11.43 -19.359 -21.219 1 96.25 166 ASP A C 1
ATOM 1278 O O . ASP A 1 166 ? -10.977 -20.266 -20.5 1 96.25 166 ASP A O 1
ATOM 1282 N N . MET A 1 167 ? -11.164 -19.391 -22.453 1 92.94 167 MET A N 1
ATOM 1283 C CA . MET A 1 167 ? -10.648 -20.531 -23.188 1 92.94 167 MET A CA 1
ATOM 1284 C C . MET A 1 167 ? -9.219 -20.859 -22.766 1 92.94 167 MET A C 1
ATOM 1286 O O . MET A 1 167 ? -8.781 -22.016 -22.875 1 92.94 167 MET A O 1
ATOM 1290 N N . ARG A 1 168 ? -8.594 -19.938 -22.328 1 92.69 168 ARG A N 1
ATOM 1291 C CA . ARG A 1 168 ? -7.207 -20.172 -21.922 1 92.69 168 ARG A CA 1
ATOM 1292 C C . ARG A 1 168 ? -7.133 -20.969 -20.625 1 92.69 168 ARG A C 1
ATOM 1294 O O . ARG A 1 168 ? -6.164 -21.688 -20.391 1 92.69 168 ARG A O 1
ATOM 1301 N N . PHE A 1 169 ? -8.219 -20.734 -19.766 1 95.44 169 PHE A N 1
ATOM 1302 C CA . PHE A 1 169 ? -8.016 -21.172 -18.391 1 95.44 169 PHE A CA 1
ATOM 1303 C C . PHE A 1 169 ? -9.094 -22.172 -17.969 1 95.44 169 PHE A C 1
ATOM 1305 O O . PHE A 1 169 ? -8.969 -22.828 -16.938 1 95.44 169 PHE A O 1
ATOM 1312 N N . MET A 1 170 ? -10.102 -22.328 -18.734 1 94.19 170 MET A N 1
ATOM 1313 C CA . MET A 1 170 ? -11.281 -23.078 -18.328 1 94.19 170 MET A CA 1
ATOM 1314 C C . MET A 1 170 ? -10.914 -24.516 -17.953 1 94.19 170 MET A C 1
ATOM 1316 O O . MET A 1 170 ? -11.594 -25.125 -17.125 1 94.19 170 MET A O 1
ATOM 1320 N N . ASN A 1 171 ? -9.836 -25.062 -18.484 1 90.88 171 ASN A N 1
ATOM 1321 C CA . ASN A 1 171 ? -9.445 -26.438 -18.188 1 90.88 171 ASN A CA 1
ATOM 1322 C C . ASN A 1 171 ? -8.266 -26.484 -17.234 1 90.88 171 ASN A C 1
ATOM 1324 O O . ASN A 1 171 ? -7.727 -27.562 -16.969 1 90.88 171 ASN A O 1
ATOM 1328 N N . ASN A 1 172 ? -7.84 -25.406 -16.703 1 92.69 172 ASN A N 1
ATOM 1329 C CA . ASN A 1 172 ? -6.762 -25.312 -15.727 1 92.69 172 ASN A CA 1
ATOM 1330 C C . ASN A 1 172 ? -7.129 -26.016 -14.422 1 92.69 172 ASN A C 1
ATOM 1332 O O . ASN A 1 172 ? -8.242 -25.844 -13.914 1 92.69 172 ASN A O 1
ATOM 1336 N N . PRO A 1 173 ? -6.23 -26.75 -13.852 1 88.88 173 PRO A N 1
ATOM 1337 C CA . PRO A 1 173 ? -6.539 -27.469 -12.617 1 88.88 173 PRO A CA 1
ATOM 1338 C C . PRO A 1 173 ? -6.957 -26.547 -11.477 1 88.88 173 PRO A C 1
ATOM 1340 O O . PRO A 1 173 ? -7.773 -26.922 -10.633 1 88.88 173 PRO A O 1
ATOM 1343 N N . LEU A 1 174 ? -6.5 -25.375 -11.453 1 93.19 174 LEU A N 1
ATOM 1344 C CA . LEU A 1 174 ? -6.84 -24.438 -10.398 1 93.19 174 LEU A CA 1
ATOM 1345 C C . LEU A 1 174 ? -8.258 -23.906 -10.578 1 93.19 174 LEU A C 1
ATOM 1347 O O . LEU A 1 174 ? -8.82 -23.281 -9.672 1 93.19 174 LEU A O 1
ATOM 1351 N N . VAL A 1 175 ? -8.789 -24.141 -11.727 1 95.12 175 VAL A N 1
ATOM 1352 C CA . VAL A 1 175 ? -10.141 -23.703 -12.062 1 95.12 175 VAL A CA 1
ATOM 1353 C C . VAL A 1 175 ? -11.117 -24.859 -11.891 1 95.12 175 VAL A C 1
ATOM 1355 O O . VAL A 1 175 ? -12.203 -24.688 -11.336 1 95.12 175 VAL A O 1
ATOM 1358 N N . THR A 1 176 ? -10.742 -26.031 -12.352 1 90.62 176 THR A N 1
ATOM 1359 C CA . THR A 1 176 ? -11.648 -27.172 -12.422 1 90.62 176 THR A CA 1
ATOM 1360 C C . THR A 1 176 ? -11.656 -27.922 -11.102 1 90.62 176 THR A C 1
ATOM 1362 O O . THR A 1 176 ? -12.547 -28.75 -10.859 1 90.62 176 THR A O 1
ATOM 1365 N N . SER A 1 177 ? -10.695 -27.688 -10.289 1 87.31 177 SER A N 1
ATOM 1366 C CA . SER A 1 177 ? -10.602 -28.312 -8.977 1 87.31 177 SER A CA 1
ATOM 1367 C C . SER A 1 177 ? -10.25 -27.281 -7.898 1 87.31 177 SER A C 1
ATOM 1369 O O . SER A 1 177 ? -10.156 -26.094 -8.188 1 87.31 177 SER A O 1
ATOM 1371 N N . THR A 1 178 ? -10.117 -27.812 -6.664 1 87.81 178 THR A N 1
ATOM 1372 C CA . THR A 1 178 ? -9.719 -26.922 -5.582 1 87.81 178 THR A CA 1
ATOM 1373 C C . THR A 1 178 ? -8.414 -26.203 -5.922 1 87.81 178 THR A C 1
ATOM 1375 O O . THR A 1 178 ? -7.469 -26.828 -6.414 1 87.81 178 THR A O 1
ATOM 1378 N N . PRO A 1 179 ? -8.555 -24.859 -5.887 1 92.88 179 PRO A N 1
ATOM 1379 C CA . PRO A 1 179 ? -9.445 -24.016 -5.094 1 92.88 179 PRO A CA 1
ATOM 1380 C C . PRO A 1 179 ? -10.531 -23.344 -5.938 1 92.88 179 PRO A C 1
ATOM 1382 O O . PRO A 1 179 ? -11.18 -22.406 -5.477 1 92.88 179 PRO A O 1
ATOM 1385 N N . PHE A 1 180 ? -10.695 -23.641 -7.125 1 94.38 180 PHE A N 1
ATOM 1386 C CA . PHE A 1 180 ? -11.766 -23.234 -8.023 1 94.38 180 PHE A CA 1
ATOM 1387 C C . PHE A 1 180 ? -11.688 -21.734 -8.305 1 94.38 180 PHE A C 1
ATOM 1389 O O . PHE A 1 180 ? -12.68 -21.016 -8.148 1 94.38 180 PHE A O 1
ATOM 1396 N N . PHE A 1 181 ? -10.547 -21.375 -8.789 1 97.06 181 PHE A N 1
ATOM 1397 C CA . PHE A 1 181 ? -10.359 -19.984 -9.172 1 97.06 181 PHE A CA 1
ATOM 1398 C C . PHE A 1 181 ? -11.391 -19.562 -10.211 1 97.06 181 PHE A C 1
ATOM 1400 O O . PHE A 1 181 ? -11.617 -20.266 -11.195 1 97.06 181 PHE A O 1
ATOM 1407 N N . ARG A 1 182 ? -12.008 -18.375 -10.008 1 98.31 182 ARG A N 1
ATOM 1408 C CA . ARG A 1 182 ? -13.008 -17.922 -10.961 1 98.31 182 ARG A CA 1
ATOM 1409 C C . ARG A 1 182 ? -12.641 -16.547 -11.516 1 98.31 182 ARG A C 1
ATOM 1411 O O . ARG A 1 182 ? -12.992 -16.219 -12.656 1 98.31 182 ARG A O 1
ATOM 1418 N N . PHE A 1 183 ? -12.117 -15.773 -10.742 1 98.75 183 PHE A N 1
ATOM 1419 C CA . PHE A 1 183 ? -11.688 -14.438 -11.125 1 98.75 183 PHE A CA 1
ATOM 1420 C C . PHE A 1 183 ? -10.195 -14.258 -10.875 1 98.75 183 PHE A C 1
ATOM 1422 O O . PHE A 1 183 ? -9.656 -14.781 -9.891 1 98.75 183 PHE A O 1
ATOM 1429 N N . TYR A 1 184 ? -9.5 -13.555 -11.781 1 98.81 184 TYR A N 1
ATOM 1430 C CA . TYR A 1 184 ? -8.07 -13.266 -11.672 1 98.81 184 TYR A CA 1
ATOM 1431 C C . TYR A 1 184 ? -7.758 -11.867 -12.172 1 98.81 184 TYR A C 1
ATOM 1433 O O . TYR A 1 184 ? -8.258 -11.453 -13.227 1 98.81 184 TYR A O 1
ATOM 1441 N N . ALA A 1 185 ? -6.977 -11.109 -11.445 1 98.88 185 ALA A N 1
ATOM 1442 C CA . ALA A 1 185 ? -6.371 -9.859 -11.898 1 98.88 185 ALA A CA 1
ATOM 1443 C C . ALA A 1 185 ? -4.938 -9.727 -11.391 1 98.88 185 ALA A C 1
ATOM 1445 O O . ALA A 1 185 ? -4.68 -9.898 -10.195 1 98.88 185 ALA A O 1
ATOM 1446 N N . GLY A 1 186 ? -4.031 -9.523 -12.336 1 98.75 186 GLY A N 1
ATOM 1447 C CA . GLY A 1 186 ? -2.635 -9.438 -11.938 1 98.75 186 GLY A CA 1
ATOM 1448 C C . GLY A 1 186 ? -1.865 -8.375 -12.711 1 98.75 186 GLY A C 1
ATOM 1449 O O . GLY A 1 186 ? -2.291 -7.949 -13.781 1 98.75 186 GLY A O 1
ATOM 1450 N N . VAL A 1 187 ? -0.765 -7.949 -12.117 1 98.75 187 VAL A N 1
ATOM 1451 C CA . VAL A 1 187 ? 0.134 -6.961 -12.703 1 98.75 187 VAL A CA 1
ATOM 1452 C C . VAL A 1 187 ? 1.58 -7.434 -12.562 1 98.75 187 VAL A C 1
ATOM 1454 O O . VAL A 1 187 ? 1.954 -8.016 -11.547 1 98.75 187 VAL A O 1
ATOM 1457 N N . ARG A 1 188 ? 2.32 -7.242 -13.602 1 98.31 188 ARG A N 1
ATOM 1458 C CA . ARG A 1 188 ? 3.713 -7.676 -13.555 1 98.31 188 ARG A CA 1
ATOM 1459 C C . ARG A 1 188 ? 4.539 -6.762 -12.656 1 98.31 188 ARG A C 1
ATOM 1461 O O . ARG A 1 188 ? 4.234 -5.574 -12.523 1 98.31 188 ARG A O 1
ATOM 1468 N N . LEU A 1 189 ? 5.484 -7.301 -12.023 1 98.12 189 LEU A N 1
ATOM 1469 C CA . LEU A 1 189 ? 6.469 -6.59 -11.219 1 98.12 189 LEU A CA 1
ATOM 1470 C C . LEU A 1 189 ? 7.77 -6.402 -11.992 1 98.12 189 LEU A C 1
ATOM 1472 O O . LEU A 1 189 ? 8.367 -7.375 -12.461 1 98.12 189 LEU A O 1
ATOM 1476 N N . MET A 1 190 ? 8.188 -5.168 -12.07 1 97.06 190 MET A N 1
ATOM 1477 C CA . MET A 1 190 ? 9.305 -4.852 -12.961 1 97.06 190 MET A CA 1
ATOM 1478 C C . MET A 1 190 ? 10.531 -4.426 -12.156 1 97.06 190 MET A C 1
ATOM 1480 O O . MET A 1 190 ? 10.406 -3.732 -11.148 1 97.06 190 MET A O 1
ATOM 1484 N N . TYR A 1 191 ? 11.688 -4.852 -12.57 1 94.25 191 TYR A N 1
ATOM 1485 C CA . TYR A 1 191 ? 12.984 -4.387 -12.086 1 94.25 191 TYR A CA 1
ATOM 1486 C C . TYR A 1 191 ? 13.984 -4.266 -13.234 1 94.25 191 TYR A C 1
ATOM 1488 O O . TYR A 1 191 ? 14.273 -5.246 -13.922 1 94.25 191 TYR A O 1
ATOM 1496 N N . GLU A 1 192 ? 14.438 -3.031 -13.422 1 90.69 192 GLU A N 1
ATOM 1497 C CA . GLU A 1 192 ? 15.414 -2.73 -14.461 1 90.69 192 GLU A CA 1
ATOM 1498 C C . GLU A 1 192 ? 14.984 -3.307 -15.812 1 90.69 192 GLU A C 1
ATOM 1500 O O . GLU A 1 192 ? 15.758 -4.004 -16.469 1 90.69 192 GLU A O 1
ATOM 1505 N N . GLY A 1 193 ? 13.727 -3.125 -16.109 1 91.88 193 GLY A N 1
ATOM 1506 C CA . GLY A 1 193 ? 13.203 -3.459 -17.422 1 91.88 193 GLY A CA 1
ATOM 1507 C C . GLY A 1 193 ? 12.805 -4.918 -17.562 1 91.88 193 GLY A C 1
ATOM 1508 O O . GLY A 1 193 ? 12.375 -5.355 -18.625 1 91.88 193 GLY A O 1
ATOM 1509 N N . LYS A 1 194 ? 12.93 -5.742 -16.5 1 93.5 194 LYS A N 1
ATOM 1510 C CA . LYS A 1 194 ? 12.578 -7.156 -16.547 1 93.5 194 LYS A CA 1
ATOM 1511 C C . LYS A 1 194 ? 11.453 -7.473 -15.562 1 93.5 194 LYS A C 1
ATOM 1513 O O . LYS A 1 194 ? 11.461 -7 -14.43 1 93.5 194 LYS A O 1
ATOM 1518 N N . ALA A 1 195 ? 10.562 -8.242 -16.047 1 96.06 195 ALA A N 1
ATOM 1519 C CA . ALA A 1 195 ? 9.508 -8.711 -15.156 1 96.06 195 ALA A CA 1
ATOM 1520 C C . ALA A 1 195 ? 10.016 -9.82 -14.234 1 96.06 195 ALA A C 1
ATOM 1522 O O . ALA A 1 195 ? 10.328 -10.922 -14.695 1 96.06 195 ALA A O 1
ATOM 1523 N N . PHE A 1 196 ? 10.039 -9.562 -12.922 1 94.62 196 PHE A N 1
ATOM 1524 C CA . PHE A 1 196 ? 10.594 -10.562 -12.016 1 94.62 196 PHE A CA 1
ATOM 1525 C C . PHE A 1 196 ? 9.484 -11.336 -11.312 1 94.62 196 PHE A C 1
ATOM 1527 O O . PHE A 1 196 ? 9.742 -12.344 -10.648 1 94.62 196 PHE A O 1
ATOM 1534 N N . GLY A 1 197 ? 8.273 -10.852 -11.477 1 96.88 197 GLY A N 1
ATOM 1535 C CA . GLY A 1 197 ? 7.152 -11.508 -10.828 1 96.88 197 GLY A CA 1
ATOM 1536 C C . GLY A 1 197 ? 5.82 -10.852 -11.125 1 96.88 197 GLY A C 1
ATOM 1537 O O . GLY A 1 197 ? 5.691 -10.117 -12.109 1 96.88 197 GLY A O 1
ATOM 1538 N N . SER A 1 198 ? 4.797 -11.258 -10.289 1 98.38 198 SER A N 1
ATOM 1539 C CA . SER A 1 198 ? 3.457 -10.688 -10.414 1 98.38 198 SER A CA 1
ATOM 1540 C C . SER A 1 198 ? 2.811 -10.492 -9.047 1 98.38 198 SER A C 1
ATOM 1542 O O . SER A 1 198 ? 3.137 -11.195 -8.094 1 98.38 198 SER A O 1
ATOM 1544 N N . LEU A 1 199 ? 2.033 -9.461 -8.969 1 98.81 199 LEU A N 1
ATOM 1545 C CA . LEU A 1 199 ? 1.044 -9.305 -7.906 1 98.81 199 LEU A CA 1
ATOM 1546 C C . LEU A 1 199 ? -0.365 -9.547 -8.438 1 98.81 199 LEU A C 1
ATOM 1548 O O . LEU A 1 199 ? -0.771 -8.938 -9.43 1 98.81 199 LEU A O 1
ATOM 1552 N N . CYS A 1 200 ? -1.076 -10.469 -7.766 1 98.81 200 CYS A N 1
ATOM 1553 C CA . CYS A 1 200 ? -2.398 -10.766 -8.312 1 98.81 200 CYS A CA 1
ATOM 1554 C C . CYS A 1 200 ? -3.412 -10.984 -7.195 1 98.81 200 CYS A C 1
ATOM 1556 O O . CYS A 1 200 ? -3.037 -11.266 -6.055 1 98.81 200 CYS A O 1
ATOM 1558 N N . VAL A 1 201 ? -4.633 -10.781 -7.535 1 98.81 201 VAL A N 1
ATOM 1559 C CA . VAL A 1 201 ? -5.773 -11.117 -6.688 1 98.81 201 VAL A CA 1
ATOM 1560 C C . VAL A 1 201 ? -6.66 -12.141 -7.391 1 98.81 201 VAL A C 1
ATOM 1562 O O . VAL A 1 201 ? -6.785 -12.117 -8.617 1 98.81 201 VAL A O 1
ATOM 1565 N N . ILE A 1 202 ? -7.152 -13.047 -6.582 1 98.69 202 ILE A N 1
ATOM 1566 C CA . ILE A 1 202 ? -7.957 -14.156 -7.078 1 98.69 202 ILE A CA 1
ATOM 1567 C C . ILE A 1 202 ? -9.227 -14.281 -6.238 1 98.69 202 ILE A C 1
ATOM 1569 O O . ILE A 1 202 ? -9.195 -14.086 -5.02 1 98.69 202 ILE A O 1
ATOM 1573 N N . ASP A 1 203 ? -10.312 -14.539 -6.902 1 98.5 203 ASP A N 1
ATOM 1574 C CA . ASP A 1 203 ? -11.578 -14.828 -6.227 1 98.5 203 ASP A CA 1
ATOM 1575 C C . ASP A 1 203 ? -12.172 -16.141 -6.707 1 98.5 203 ASP A C 1
ATOM 1577 O O . ASP A 1 203 ? -11.82 -16.641 -7.785 1 98.5 203 ASP A O 1
ATOM 1581 N N . THR A 1 204 ? -13.07 -16.734 -5.891 1 97.25 204 THR A N 1
ATOM 1582 C CA . THR A 1 204 ? -13.766 -17.969 -6.254 1 97.25 204 THR A CA 1
ATOM 1583 C C . THR A 1 204 ? -15.125 -17.656 -6.863 1 97.25 204 THR A C 1
ATOM 1585 O O . THR A 1 204 ? -15.914 -18.562 -7.125 1 97.25 204 THR A O 1
ATOM 1588 N N . GLU A 1 205 ? -15.383 -16.359 -7.047 1 97.75 205 GLU A N 1
ATOM 1589 C CA . GLU A 1 205 ? -16.562 -15.883 -7.766 1 97.75 205 GLU A CA 1
ATOM 1590 C C . GLU A 1 205 ? -16.156 -14.93 -8.891 1 97.75 205 GLU A C 1
ATOM 1592 O O . GLU A 1 205 ? -15.148 -14.242 -8.805 1 97.75 205 GLU A O 1
ATOM 1597 N N . PRO A 1 206 ? -17.016 -14.938 -9.984 1 97.69 206 PRO A N 1
ATOM 1598 C CA . PRO A 1 206 ? -16.734 -13.969 -11.039 1 97.69 206 PRO A CA 1
ATOM 1599 C C . PRO A 1 206 ? -16.828 -12.523 -10.555 1 97.69 206 PRO A C 1
ATOM 1601 O O . PRO A 1 206 ? -17.594 -12.227 -9.625 1 97.69 206 PRO A O 1
ATOM 1604 N N . ARG A 1 207 ? -16.047 -11.695 -11.18 1 97.12 207 ARG A N 1
ATOM 1605 C CA . ARG A 1 207 ? -16.047 -10.281 -10.82 1 97.12 207 ARG A CA 1
ATOM 1606 C C . ARG A 1 207 ? -15.742 -9.414 -12.039 1 97.12 207 ARG A C 1
ATOM 1608 O O . ARG A 1 207 ? -15.227 -9.906 -13.047 1 97.12 207 ARG A O 1
ATOM 1615 N N . ILE A 1 208 ? -16.141 -8.219 -11.898 1 96.5 208 ILE A N 1
ATOM 1616 C CA . ILE A 1 208 ? -15.695 -7.184 -12.828 1 96.5 208 ILE A CA 1
ATOM 1617 C C . ILE A 1 208 ? -14.727 -6.238 -12.125 1 96.5 208 ILE A C 1
ATOM 1619 O O . ILE A 1 208 ? -15.047 -5.672 -11.078 1 96.5 208 ILE A O 1
ATOM 1623 N N . LEU A 1 209 ? -13.578 -6.145 -12.641 1 97.69 209 LEU A N 1
ATOM 1624 C CA . LEU A 1 209 ? -12.547 -5.289 -12.062 1 97.69 209 LEU A CA 1
ATOM 1625 C C . LEU A 1 209 ? -12.852 -3.818 -12.328 1 97.69 209 LEU A C 1
ATOM 1627 O O . LEU A 1 209 ? -12.938 -3.4 -13.484 1 97.69 209 LEU A O 1
ATOM 1631 N N . ARG A 1 210 ? -12.953 -3.01 -11.328 1 96.81 210 ARG A N 1
ATOM 1632 C CA . ARG A 1 210 ? -13.227 -1.583 -11.453 1 96.81 210 ARG A CA 1
ATOM 1633 C C . ARG A 1 210 ? -11.945 -0.788 -11.641 1 96.81 210 ARG A C 1
ATOM 1635 O O . ARG A 1 210 ? -10.859 -1.261 -11.297 1 96.81 210 ARG A O 1
ATOM 1642 N N . SER A 1 211 ? -12.109 0.386 -12.125 1 96.19 211 SER A N 1
ATOM 1643 C CA . SER A 1 211 ? -10.969 1.226 -12.484 1 96.19 211 SER A CA 1
ATOM 1644 C C . SER A 1 211 ? -10.102 1.521 -11.266 1 96.19 211 SER A C 1
ATOM 1646 O O . SER A 1 211 ? -8.875 1.475 -11.352 1 96.19 211 SER A O 1
ATOM 1648 N N . HIS A 1 212 ? -10.719 1.834 -10.148 1 93.62 212 HIS A N 1
ATOM 1649 C CA . HIS A 1 212 ? -9.938 2.166 -8.961 1 93.62 212 HIS A CA 1
ATOM 1650 C C . HIS A 1 212 ? -9.203 0.943 -8.43 1 93.62 212 HIS A C 1
ATOM 1652 O O . HIS A 1 212 ? -8.109 1.066 -7.875 1 93.62 212 HIS A O 1
ATOM 1658 N N . GLU A 1 213 ? -9.82 -0.243 -8.641 1 97.06 213 GLU A N 1
ATOM 1659 C CA . GLU A 1 213 ? -9.156 -1.481 -8.25 1 97.06 213 GLU A CA 1
ATOM 1660 C C . GLU A 1 213 ? -7.934 -1.753 -9.125 1 97.06 213 GLU A C 1
ATOM 1662 O O . GLU A 1 213 ? -6.898 -2.199 -8.633 1 97.06 213 GLU A O 1
ATOM 1667 N N . GLN A 1 214 ? -8.117 -1.447 -10.391 1 97.69 214 GLN A N 1
ATOM 1668 C CA . GLN A 1 214 ? -6.992 -1.572 -11.312 1 97.69 214 GLN A CA 1
ATOM 1669 C C . GLN A 1 214 ? -5.836 -0.667 -10.898 1 97.69 214 GLN A C 1
ATOM 1671 O O . GLN A 1 214 ? -4.688 -1.105 -10.852 1 97.69 214 GLN A O 1
ATOM 1676 N N . GLN A 1 215 ? -6.141 0.496 -10.609 1 97.44 215 GLN A N 1
ATOM 1677 C CA . GLN A 1 215 ? -5.125 1.453 -10.18 1 97.44 215 GLN A CA 1
ATOM 1678 C C . GLN A 1 215 ? -4.457 1.003 -8.883 1 97.44 215 GLN A C 1
ATOM 1680 O O . GLN A 1 215 ? -3.238 1.13 -8.734 1 97.44 215 GLN A O 1
ATOM 1685 N N . ALA A 1 216 ? -5.266 0.513 -8.016 1 97.62 216 ALA A N 1
ATOM 1686 C CA . ALA A 1 216 ? -4.73 0.037 -6.742 1 97.62 216 ALA A CA 1
ATOM 1687 C C . ALA A 1 216 ? -3.699 -1.067 -6.957 1 97.62 216 ALA A C 1
ATOM 1689 O O . ALA A 1 216 ? -2.629 -1.055 -6.348 1 97.62 216 ALA A O 1
ATOM 1690 N N . LEU A 1 217 ? -4.008 -1.983 -7.809 1 98.44 217 LEU A N 1
ATOM 1691 C CA . LEU A 1 217 ? -3.078 -3.064 -8.109 1 98.44 217 LEU A CA 1
ATOM 1692 C C . LEU A 1 217 ? -1.783 -2.518 -8.703 1 98.44 217 LEU A C 1
ATOM 1694 O O . LEU A 1 217 ? -0.692 -2.963 -8.336 1 98.44 217 LEU A O 1
ATOM 1698 N N . GLU A 1 218 ? -1.935 -1.585 -9.531 1 98.19 218 GLU A N 1
ATOM 1699 C CA . GLU A 1 218 ? -0.762 -0.996 -10.172 1 98.19 218 GLU A CA 1
ATOM 1700 C C . GLU A 1 218 ? 0.113 -0.266 -9.156 1 98.19 218 GLU A C 1
ATOM 1702 O O . GLU A 1 218 ? 1.34 -0.384 -9.188 1 98.19 218 GLU A O 1
ATOM 1707 N N . GLU A 1 219 ? -0.52 0.468 -8.297 1 97.38 219 GLU A N 1
ATOM 1708 C CA . GLU A 1 219 ? 0.231 1.177 -7.266 1 97.38 219 GLU A CA 1
ATOM 1709 C C . GLU A 1 219 ? 0.943 0.202 -6.332 1 97.38 219 GLU A C 1
ATOM 1711 O O . GLU A 1 219 ? 2.105 0.41 -5.977 1 97.38 219 GLU A O 1
ATOM 1716 N N . LEU A 1 220 ? 0.301 -0.823 -5.957 1 98.25 220 LEU A N 1
ATOM 1717 C CA . LEU A 1 220 ? 0.907 -1.826 -5.09 1 98.25 220 LEU A CA 1
ATOM 1718 C C . LEU A 1 220 ? 2.061 -2.529 -5.797 1 98.25 220 LEU A C 1
ATOM 1720 O O . LEU A 1 220 ? 3.061 -2.881 -5.164 1 98.25 220 LEU A O 1
ATOM 1724 N N . ALA A 1 221 ? 1.891 -2.762 -7.078 1 98.19 221 ALA A N 1
ATOM 1725 C CA . ALA A 1 221 ? 2.961 -3.387 -7.852 1 98.19 221 ALA A CA 1
ATOM 1726 C C . ALA A 1 221 ? 4.219 -2.521 -7.848 1 98.19 221 ALA A C 1
ATOM 1728 O O . ALA A 1 221 ? 5.336 -3.039 -7.766 1 98.19 221 ALA A O 1
ATOM 1729 N N . MET A 1 222 ? 4.023 -1.245 -7.973 1 96.88 222 MET A N 1
ATOM 1730 C CA . MET A 1 222 ? 5.164 -0.333 -7.918 1 96.88 222 MET A CA 1
ATOM 1731 C C . MET A 1 222 ? 5.859 -0.41 -6.566 1 96.88 222 MET A C 1
ATOM 1733 O O . MET A 1 222 ? 7.09 -0.375 -6.492 1 96.88 222 MET A O 1
ATOM 1737 N N . LEU A 1 223 ? 5.086 -0.512 -5.516 1 96.69 223 LEU A N 1
ATOM 1738 C CA . LEU A 1 223 ? 5.656 -0.656 -4.18 1 96.69 223 LEU A CA 1
ATOM 1739 C C . LEU A 1 223 ? 6.43 -1.964 -4.059 1 96.69 223 LEU A C 1
ATOM 1741 O O . LEU A 1 223 ? 7.484 -2.008 -3.424 1 96.69 223 LEU A O 1
ATOM 1745 N N . ALA A 1 224 ? 5.922 -3.049 -4.648 1 96.69 224 ALA A N 1
ATOM 1746 C CA . ALA A 1 224 ? 6.629 -4.328 -4.641 1 96.69 224 ALA A CA 1
ATOM 1747 C C . ALA A 1 224 ? 7.992 -4.207 -5.312 1 96.69 224 ALA A C 1
ATOM 1749 O O . ALA A 1 224 ? 8.984 -4.766 -4.836 1 96.69 224 ALA A O 1
ATOM 1750 N N . SER A 1 225 ? 8.039 -3.514 -6.395 1 95.94 225 SER A N 1
ATOM 1751 C CA . SER A 1 225 ? 9.305 -3.281 -7.09 1 95.94 225 SER A CA 1
ATOM 1752 C C . SER A 1 225 ? 10.273 -2.49 -6.223 1 95.94 225 SER A C 1
ATOM 1754 O O . SER A 1 225 ? 11.477 -2.773 -6.207 1 95.94 225 SER A O 1
ATOM 1756 N N . ASP A 1 226 ? 9.773 -1.519 -5.508 1 93.88 226 ASP A N 1
ATOM 1757 C CA . ASP A 1 226 ? 10.609 -0.752 -4.586 1 93.88 226 ASP A CA 1
ATOM 1758 C C . ASP A 1 226 ? 11.164 -1.645 -3.479 1 93.88 226 ASP A C 1
ATOM 1760 O O . ASP A 1 226 ? 12.305 -1.469 -3.049 1 93.88 226 ASP A O 1
ATOM 1764 N N . ILE A 1 227 ? 10.352 -2.541 -2.967 1 93.62 227 ILE A N 1
ATOM 1765 C CA . ILE A 1 227 ? 10.781 -3.461 -1.922 1 93.62 227 ILE A CA 1
ATOM 1766 C C . ILE A 1 227 ? 11.93 -4.328 -2.441 1 93.62 227 ILE A C 1
ATOM 1768 O O . ILE A 1 227 ? 12.922 -4.539 -1.74 1 93.62 227 ILE A O 1
ATOM 1772 N N . LEU A 1 228 ? 11.766 -4.859 -3.656 1 92.56 228 LEU A N 1
ATOM 1773 C CA . LEU A 1 228 ? 12.859 -5.629 -4.234 1 92.56 228 LEU A CA 1
ATOM 1774 C C . LEU A 1 228 ? 14.133 -4.789 -4.316 1 92.56 228 LEU A C 1
ATOM 1776 O O . LEU A 1 228 ? 15.219 -5.262 -3.982 1 92.56 228 LEU A O 1
ATOM 1780 N N . ARG A 1 229 ? 14.008 -3.561 -4.793 1 92.19 229 ARG A N 1
ATOM 1781 C CA . ARG A 1 229 ? 15.148 -2.656 -4.895 1 92.19 229 ARG A CA 1
ATOM 1782 C C . ARG A 1 229 ? 15.82 -2.463 -3.537 1 92.19 229 ARG A C 1
ATOM 1784 O O . ARG A 1 229 ? 17.047 -2.475 -3.436 1 92.19 229 ARG A O 1
ATOM 1791 N N . LEU A 1 230 ? 15.031 -2.244 -2.586 1 91.94 230 LEU A N 1
ATOM 1792 C CA . LEU A 1 230 ? 15.531 -2.078 -1.227 1 91.94 230 LEU A CA 1
ATOM 1793 C C . LEU A 1 230 ? 16.312 -3.309 -0.78 1 91.94 230 LEU A C 1
ATOM 1795 O O . LEU A 1 230 ? 17.406 -3.188 -0.222 1 91.94 230 LEU A O 1
ATOM 1799 N N . HIS A 1 231 ? 15.711 -4.504 -1.021 1 89.56 231 HIS A N 1
ATOM 1800 C CA . HIS A 1 231 ? 16.375 -5.754 -0.673 1 89.56 231 HIS A CA 1
ATOM 1801 C C . HIS A 1 231 ? 17.75 -5.848 -1.333 1 89.56 231 HIS A C 1
ATOM 1803 O O . HIS A 1 231 ? 18.734 -6.215 -0.685 1 89.56 231 HIS A O 1
ATOM 1809 N N . ILE A 1 232 ? 17.797 -5.543 -2.566 1 88.44 232 ILE A N 1
ATOM 1810 C CA . ILE A 1 232 ? 19.031 -5.641 -3.336 1 88.44 232 ILE A CA 1
ATOM 1811 C C . ILE A 1 232 ? 20.062 -4.664 -2.775 1 88.44 232 ILE A C 1
ATOM 1813 O O . ILE A 1 232 ? 21.234 -5.02 -2.604 1 88.44 232 ILE A O 1
ATOM 1817 N N . LEU A 1 233 ? 19.672 -3.453 -2.436 1 88.88 233 LEU A N 1
ATOM 1818 C CA . LEU A 1 233 ? 20.562 -2.43 -1.926 1 88.88 233 LEU A CA 1
ATOM 1819 C C . LEU A 1 233 ? 21.047 -2.779 -0.521 1 88.88 233 LEU A C 1
ATOM 1821 O O . LEU A 1 233 ? 22.188 -2.482 -0.158 1 88.88 233 LEU A O 1
ATOM 1825 N N . GLU A 1 234 ? 20.188 -3.422 0.232 1 86.62 234 GLU A N 1
ATOM 1826 C CA . GLU A 1 234 ? 20.547 -3.807 1.594 1 86.62 234 GLU A CA 1
ATOM 1827 C C . GLU A 1 234 ? 21.5 -5 1.596 1 86.62 234 GLU A C 1
ATOM 1829 O O . GLU A 1 234 ? 22.234 -5.219 2.566 1 86.62 234 GLU A O 1
ATOM 1834 N N . SER A 1 235 ? 21.375 -5.852 0.614 1 80.19 235 SER A N 1
ATOM 1835 C CA . SER A 1 235 ? 22.234 -7.027 0.524 1 80.19 235 SER A CA 1
ATOM 1836 C C . SER A 1 235 ? 23.625 -6.66 0.029 1 80.19 235 SER A C 1
ATOM 1838 O O . SER A 1 235 ? 24.547 -7.465 0.124 1 80.19 235 SER A O 1
ATOM 1840 N N . ARG A 1 236 ? 23.906 -5.453 -0.421 1 68.75 236 ARG A N 1
ATOM 1841 C CA . ARG A 1 236 ? 25.234 -5.016 -0.834 1 68.75 236 ARG A CA 1
ATOM 1842 C C . ARG A 1 236 ? 26.062 -4.57 0.366 1 68.75 236 ARG A C 1
ATOM 1844 O O . ARG A 1 236 ? 25.531 -4.035 1.334 1 68.75 236 ARG A O 1
ATOM 1851 N N . MET B 1 1 ? -12.516 55.562 18.562 1 34.06 1 MET B N 1
ATOM 1852 C CA . MET B 1 1 ? -11.672 55.406 17.375 1 34.06 1 MET B CA 1
ATOM 1853 C C . MET B 1 1 ? -12.031 54.156 16.609 1 34.06 1 MET B C 1
ATOM 1855 O O . MET B 1 1 ? -12.078 53.062 17.188 1 34.06 1 MET B O 1
ATOM 1859 N N . SER B 1 2 ? -12.805 54.125 15.641 1 44.34 2 SER B N 1
ATOM 1860 C CA . SER B 1 2 ? -13.367 53.062 14.852 1 44.34 2 SER B CA 1
ATOM 1861 C C . SER B 1 2 ? -12.312 52 14.531 1 44.34 2 SER B C 1
ATOM 1863 O O . SER B 1 2 ? -11.234 52.312 14.023 1 44.34 2 SER B O 1
ATOM 1865 N N . ILE B 1 3 ? -12.117 51.062 15.352 1 55.09 3 ILE B N 1
ATOM 1866 C CA . ILE B 1 3 ? -11.062 50.031 15.281 1 55.09 3 ILE B CA 1
ATOM 1867 C C . ILE B 1 3 ? -10.898 49.562 13.844 1 55.09 3 ILE B C 1
ATOM 1869 O O . ILE B 1 3 ? -11.805 48.938 13.289 1 55.09 3 ILE B O 1
ATOM 1873 N N . VAL B 1 4 ? -10.227 50.281 12.977 1 75.06 4 VAL B N 1
ATOM 1874 C CA . VAL B 1 4 ? -9.945 50.031 11.562 1 75.06 4 VAL B CA 1
ATOM 1875 C C . VAL B 1 4 ? -9.32 48.656 11.406 1 75.06 4 VAL B C 1
ATOM 1877 O O . VAL B 1 4 ? -8.391 48.281 12.133 1 75.06 4 VAL B O 1
ATOM 1880 N N . ASP B 1 5 ? -10.008 47.719 10.93 1 86.62 5 ASP B N 1
ATOM 1881 C CA . ASP B 1 5 ? -9.5 46.406 10.531 1 86.62 5 ASP B CA 1
ATOM 1882 C C . ASP B 1 5 ? -8.562 46.531 9.328 1 86.62 5 ASP B C 1
ATOM 1884 O O . ASP B 1 5 ? -9.023 46.562 8.188 1 86.62 5 ASP B O 1
ATOM 1888 N N . PRO B 1 6 ? -7.266 46.656 9.672 1 91.44 6 PRO B N 1
ATOM 1889 C CA . PRO B 1 6 ? -6.305 46.938 8.602 1 91.44 6 PRO B CA 1
ATOM 1890 C C . PRO B 1 6 ? -6.316 45.875 7.508 1 91.44 6 PRO B C 1
ATOM 1892 O O . PRO B 1 6 ? -6.496 44.688 7.793 1 91.44 6 PRO B O 1
ATOM 1895 N N . VAL B 1 7 ? -6.207 46.312 6.219 1 93.75 7 VAL B N 1
ATOM 1896 C CA . VAL B 1 7 ? -6.035 45.438 5.07 1 93.75 7 VAL B CA 1
ATOM 1897 C C . VAL B 1 7 ? -4.59 44.938 5.004 1 93.75 7 VAL B C 1
ATOM 1899 O O . VAL B 1 7 ? -3.656 45.719 5.215 1 93.75 7 VAL B O 1
ATOM 1902 N N . MET B 1 8 ? -4.41 43.562 4.75 1 93.62 8 MET B N 1
ATOM 1903 C CA . MET B 1 8 ? -3.088 42.969 4.754 1 93.62 8 MET B CA 1
ATOM 1904 C C . MET B 1 8 ? -2.795 42.281 3.414 1 93.62 8 MET B C 1
ATOM 1906 O O . MET B 1 8 ? -3.703 41.781 2.756 1 93.62 8 MET B O 1
ATOM 1910 N N . THR B 1 9 ? -1.521 42.344 3.029 1 93 9 THR B N 1
ATOM 1911 C CA . THR B 1 9 ? -1.055 41.594 1.87 1 93 9 THR B CA 1
ATOM 1912 C C . THR B 1 9 ? -0.875 40.125 2.219 1 93 9 THR B C 1
ATOM 1914 O O . THR B 1 9 ? -0.933 39.75 3.391 1 93 9 THR B O 1
ATOM 1917 N N . SER B 1 10 ? -0.629 39.344 1.158 1 92.88 10 SER B N 1
ATOM 1918 C CA . SER B 1 10 ? -0.323 37.938 1.365 1 92.88 10 SER B CA 1
ATOM 1919 C C . SER B 1 10 ? 0.947 37.75 2.191 1 92.88 10 SER B C 1
ATOM 1921 O O . SER B 1 10 ? 1.012 36.875 3.064 1 92.88 10 SER B O 1
ATOM 1923 N N . ARG B 1 11 ? 1.896 38.562 1.953 1 92.88 11 ARG B N 1
ATOM 1924 C CA . ARG B 1 11 ? 3.174 38.469 2.654 1 92.88 11 ARG B CA 1
ATOM 1925 C C . ARG B 1 11 ? 3 38.781 4.137 1 92.88 11 ARG B C 1
ATOM 1927 O O . ARG B 1 11 ? 3.564 38.094 4.992 1 92.88 11 ARG B O 1
ATOM 1934 N N . GLU B 1 12 ? 2.264 39.781 4.438 1 92.69 12 GLU B N 1
ATOM 1935 C CA . GLU B 1 12 ? 2.021 40.156 5.828 1 92.69 12 GLU B CA 1
ATOM 1936 C C . GLU B 1 12 ? 1.262 39.062 6.57 1 92.69 12 GLU B C 1
ATOM 1938 O O . GLU B 1 12 ? 1.59 38.75 7.715 1 92.69 12 GLU B O 1
ATOM 1943 N N . ALA B 1 13 ? 0.287 38.594 5.922 1 91.75 13 ALA B N 1
ATOM 1944 C CA . ALA B 1 13 ? -0.484 37.5 6.504 1 91.75 13 ALA B CA 1
ATOM 1945 C C . ALA B 1 13 ? 0.405 36.312 6.785 1 91.75 13 ALA B C 1
ATOM 1947 O O . ALA B 1 13 ? 0.32 35.688 7.855 1 91.75 13 ALA B O 1
ATOM 1948 N N . ALA B 1 14 ? 1.215 35.938 5.836 1 91.56 14 ALA B N 1
ATOM 1949 C CA . ALA B 1 14 ? 2.123 34.812 5.969 1 91.56 14 ALA B CA 1
ATOM 1950 C C . ALA B 1 14 ? 3.021 34.969 7.195 1 91.56 14 ALA B C 1
ATOM 1952 O O . ALA B 1 14 ? 3.189 34.031 7.973 1 91.56 14 ALA B O 1
ATOM 1953 N N . ARG B 1 15 ? 3.514 36.125 7.328 1 89.25 15 ARG B N 1
ATOM 1954 C CA . ARG B 1 15 ? 4.395 36.438 8.453 1 89.25 15 ARG B CA 1
ATOM 1955 C C . ARG B 1 15 ? 3.662 36.25 9.781 1 89.25 15 ARG B C 1
ATOM 1957 O O . ARG B 1 15 ? 4.188 35.656 10.711 1 89.25 15 ARG B O 1
ATOM 1964 N N . MET B 1 16 ? 2.482 36.75 9.805 1 86.81 16 MET B N 1
ATOM 1965 C CA . MET B 1 16 ? 1.705 36.688 11.039 1 86.81 16 MET B CA 1
ATOM 1966 C C . MET B 1 16 ? 1.308 35.25 11.359 1 86.81 16 MET B C 1
ATOM 1968 O O . MET B 1 16 ? 1.271 34.875 12.531 1 86.81 16 MET B O 1
ATOM 1972 N N . LEU B 1 17 ? 1.071 34.5 10.391 1 85.19 17 LEU B N 1
ATOM 1973 C CA . LEU B 1 17 ? 0.606 33.125 10.555 1 85.19 17 LEU B CA 1
ATOM 1974 C C . LEU B 1 17 ? 1.779 32.188 10.781 1 85.19 17 LEU B C 1
ATOM 1976 O O . LEU B 1 17 ? 1.589 31.047 11.219 1 85.19 17 LEU B O 1
ATOM 1980 N N . GLY B 1 18 ? 2.934 32.625 10.445 1 82.5 18 GLY B N 1
ATOM 1981 C CA . GLY B 1 18 ? 4.102 31.766 10.578 1 82.5 18 GLY B CA 1
ATOM 1982 C C . GLY B 1 18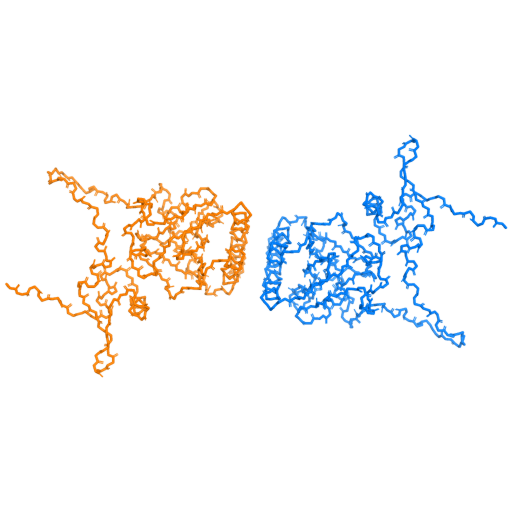 ? 4.199 30.703 9.5 1 82.5 18 GLY B C 1
ATOM 1983 O O . GLY B 1 18 ? 4.59 29.562 9.766 1 82.5 18 GLY B O 1
ATOM 1984 N N . VAL B 1 19 ? 3.754 31.047 8.289 1 88.81 19 VAL B N 1
ATOM 1985 C CA . VAL B 1 19 ? 3.801 30.109 7.168 1 88.81 19 VAL B CA 1
ATOM 1986 C C . VAL B 1 19 ? 4.441 30.781 5.957 1 88.81 19 VAL B C 1
ATOM 1988 O O . VAL B 1 19 ? 4.758 31.969 6 1 88.81 19 VAL B O 1
ATOM 1991 N N . SER B 1 20 ? 4.754 30 4.938 1 85.94 20 SER B N 1
ATOM 1992 C CA . SER B 1 20 ? 5.289 30.562 3.703 1 85.94 20 SER B CA 1
ATOM 1993 C C . SER B 1 20 ? 4.254 31.422 2.988 1 85.94 20 SER B C 1
ATOM 1995 O O . SER B 1 20 ? 3.049 31.266 3.209 1 85.94 20 SER B O 1
ATOM 1997 N N . ILE B 1 21 ? 4.773 32.312 2.164 1 89.12 21 ILE B N 1
ATOM 1998 C CA . ILE B 1 21 ? 3.877 33.156 1.386 1 89.12 21 ILE B CA 1
ATOM 1999 C C . ILE B 1 21 ? 3.016 32.312 0.47 1 89.12 21 ILE B C 1
ATOM 2001 O O . ILE B 1 21 ? 1.826 32.562 0.285 1 89.12 21 ILE B O 1
ATOM 2005 N N . THR B 1 22 ? 3.588 31.312 -0.086 1 88.44 22 THR B N 1
ATOM 2006 C CA . THR B 1 22 ? 2.844 30.391 -0.936 1 88.44 22 THR B CA 1
ATOM 2007 C C . THR B 1 22 ? 1.708 29.734 -0.157 1 88.44 22 THR B C 1
ATOM 2009 O O . THR B 1 22 ? 0.584 29.641 -0.655 1 88.44 22 THR B O 1
ATOM 2012 N N . THR B 1 23 ? 2.029 29.438 1.011 1 87.19 23 THR B N 1
ATOM 2013 C CA . THR B 1 23 ? 1.024 28.828 1.873 1 87.19 23 THR B CA 1
ATOM 2014 C C . THR B 1 23 ? -0.111 29.812 2.162 1 87.19 23 THR B C 1
ATOM 2016 O O . THR B 1 23 ? -1.286 29.453 2.074 1 87.19 23 THR B O 1
ATOM 2019 N N . ALA B 1 24 ? 0.216 30.969 2.594 1 90 24 ALA B N 1
ATOM 2020 C CA . ALA B 1 24 ? -0.803 31.984 2.848 1 90 24 ALA B CA 1
ATOM 2021 C C . ALA B 1 24 ? -1.7 32.188 1.628 1 90 24 ALA B C 1
ATOM 2023 O O . ALA B 1 24 ? -2.922 32.281 1.759 1 90 24 ALA B O 1
ATOM 2024 N N . GLN B 1 25 ? -1.146 32.156 0.486 1 90 25 GLN B N 1
ATOM 2025 C CA . GLN B 1 25 ? -1.898 32.312 -0.755 1 90 25 GLN B CA 1
ATOM 2026 C C . GLN B 1 25 ? -2.836 31.125 -0.972 1 90 25 GLN B C 1
ATOM 2028 O O . GLN B 1 25 ? -3.979 31.297 -1.397 1 90 25 GLN B O 1
ATOM 2033 N N . ILE B 1 26 ? -2.326 30 -0.671 1 87.19 26 ILE B N 1
ATOM 2034 C CA . ILE B 1 26 ? -3.145 28.797 -0.794 1 87.19 26 ILE B CA 1
ATOM 2035 C C . ILE B 1 26 ? -4.328 28.891 0.167 1 87.19 26 ILE B C 1
ATOM 2037 O O . ILE B 1 26 ? -5.457 28.547 -0.197 1 87.19 26 ILE B O 1
ATOM 2041 N N . TRP B 1 27 ? -4.094 29.375 1.329 1 87.69 27 TRP B N 1
ATOM 2042 C CA . TRP B 1 27 ? -5.152 29.5 2.324 1 87.69 27 TRP B CA 1
ATOM 2043 C C . TRP B 1 27 ? -6.211 30.5 1.866 1 87.69 27 TRP B C 1
ATOM 2045 O O . TRP B 1 27 ? -7.406 30.297 2.104 1 87.69 27 TRP B O 1
ATOM 2055 N N . MET B 1 28 ? -5.797 31.531 1.262 1 89.88 28 MET B N 1
ATOM 2056 C CA . MET B 1 28 ? -6.723 32.531 0.725 1 89.88 28 MET B CA 1
ATOM 2057 C C . MET B 1 28 ? -7.547 31.938 -0.416 1 89.88 28 MET B C 1
ATOM 2059 O O . MET B 1 28 ? -8.758 32.156 -0.488 1 89.88 28 MET B O 1
ATOM 2063 N N . GLU B 1 29 ? -6.906 31.156 -1.235 1 88.38 29 GLU B N 1
ATOM 2064 C CA . GLU B 1 29 ? -7.57 30.562 -2.391 1 88.38 29 GLU B CA 1
ATOM 2065 C C . GLU B 1 29 ? -8.57 29.484 -1.961 1 88.38 29 GLU B C 1
ATOM 2067 O O . GLU B 1 29 ? -9.625 29.344 -2.572 1 88.38 29 GLU B O 1
ATOM 2072 N N . SER B 1 30 ? -8.219 28.828 -0.901 1 83.88 30 SER B N 1
ATOM 2073 C CA . SER B 1 30 ? -9.047 27.703 -0.462 1 83.88 30 SER B CA 1
ATOM 2074 C C . SER B 1 30 ? -10.211 28.172 0.4 1 83.88 30 SER B C 1
ATOM 2076 O O . SER B 1 30 ? -11.125 27.406 0.7 1 83.88 30 SER B O 1
ATOM 2078 N N . GLY B 1 31 ? -10.164 29.422 0.879 1 83.06 31 GLY B N 1
ATOM 2079 C CA . GLY B 1 31 ? -11.203 29.969 1.734 1 83.06 31 GLY B CA 1
ATOM 2080 C C . GLY B 1 31 ? -10.898 29.828 3.213 1 83.06 31 GLY B C 1
ATOM 2081 O O . GLY B 1 31 ? -11.672 30.281 4.059 1 83.06 31 GLY B O 1
ATOM 2082 N N . MET B 1 32 ? -9.859 29.25 3.486 1 84.5 32 MET B N 1
ATOM 2083 C CA . MET B 1 32 ? -9.461 29.125 4.887 1 84.5 32 MET B CA 1
ATOM 2084 C C . MET B 1 32 ? -9.164 30.5 5.492 1 84.5 32 MET B C 1
ATOM 2086 O O . MET B 1 32 ? -9.43 30.734 6.672 1 84.5 32 MET B O 1
ATOM 2090 N N . LEU B 1 33 ? -8.602 31.281 4.707 1 86.06 33 LEU B N 1
ATOM 2091 C CA . LEU B 1 33 ? -8.367 32.656 5.074 1 86.06 33 LEU B CA 1
ATOM 2092 C C . LEU B 1 33 ? -9.203 33.594 4.211 1 86.06 33 LEU B C 1
ATOM 2094 O O . LEU B 1 33 ? -9.008 33.688 2.998 1 86.06 33 LEU B O 1
ATOM 2098 N N . ALA B 1 34 ? -10.156 34.156 4.852 1 89.75 34 ALA B N 1
ATOM 2099 C CA . ALA B 1 34 ? -11.016 35.062 4.117 1 89.75 34 ALA B CA 1
ATOM 2100 C C . ALA B 1 34 ? -10.188 36.125 3.383 1 89.75 34 ALA B C 1
ATOM 2102 O O . ALA B 1 34 ? -9.289 36.75 3.967 1 89.75 34 ALA B O 1
ATOM 2103 N N . SER B 1 35 ? -10.422 36.188 2.111 1 92.81 35 SER B N 1
ATOM 2104 C CA . SER B 1 35 ? -9.656 37.125 1.279 1 92.81 35 SER B CA 1
ATOM 2105 C C . SER B 1 35 ? -10.477 37.594 0.078 1 92.81 35 SER B C 1
ATOM 2107 O O . SER B 1 35 ? -11.602 37.125 -0.124 1 92.81 35 SER B O 1
ATOM 2109 N N . TRP B 1 36 ? -10.023 38.625 -0.536 1 92.5 36 TRP B N 1
ATOM 2110 C CA . TRP B 1 36 ? -10.602 39.125 -1.789 1 92.5 36 TRP B CA 1
ATOM 2111 C C . TRP B 1 36 ? -9.516 39.594 -2.744 1 92.5 36 TRP B C 1
ATOM 2113 O O . TRP B 1 36 ? -8.344 39.688 -2.365 1 92.5 36 TRP B O 1
ATOM 2123 N N . LYS B 1 37 ? -9.836 39.844 -4.035 1 91.06 37 LYS B N 1
ATOM 2124 C CA . LYS B 1 37 ? -8.93 40.406 -5.027 1 91.06 37 LYS B CA 1
ATOM 2125 C C . LYS B 1 37 ? -9.281 41.844 -5.34 1 91.06 37 LYS B C 1
ATOM 2127 O O . LYS B 1 37 ? -10.445 42.188 -5.551 1 91.06 37 LYS B O 1
ATOM 2132 N N . THR B 1 38 ? -8.258 42.688 -5.316 1 90.44 38 THR B N 1
ATOM 2133 C CA . THR B 1 38 ? -8.453 44.094 -5.707 1 90.44 38 THR B CA 1
ATOM 2134 C C . THR B 1 38 ? -8.68 44.188 -7.211 1 90.44 38 THR B C 1
ATOM 2136 O O . THR B 1 38 ? -8.492 43.219 -7.949 1 90.44 38 THR B O 1
ATOM 2139 N N . PRO B 1 39 ? -9.18 45.344 -7.66 1 91.44 39 PRO B N 1
ATOM 2140 C CA . PRO B 1 39 ? -9.32 45.531 -9.109 1 91.44 39 PRO B CA 1
ATOM 2141 C C . PRO B 1 39 ? -8.031 45.25 -9.867 1 91.44 39 PRO B C 1
ATOM 2143 O O . PRO B 1 39 ? -8.078 44.812 -11.023 1 91.44 39 PRO B O 1
ATOM 2146 N N . GLY B 1 40 ? -6.887 45.438 -9.25 1 91.62 40 GLY B N 1
ATOM 2147 C CA . GLY B 1 40 ? -5.594 45.156 -9.852 1 91.62 40 GLY B CA 1
ATOM 2148 C C . GLY B 1 40 ? -5.211 43.688 -9.773 1 91.62 40 GLY B C 1
ATOM 2149 O O . GLY B 1 40 ? -4.133 43.312 -10.227 1 91.62 40 GLY B O 1
ATOM 2150 N N . GLY B 1 41 ? -6.039 42.875 -9.195 1 90.38 41 GLY B N 1
ATOM 2151 C CA . GLY B 1 41 ? -5.82 41.438 -9.133 1 90.38 41 GLY B CA 1
ATOM 2152 C C . GLY B 1 41 ? -5.023 41 -7.918 1 90.38 41 GLY B C 1
ATOM 2153 O O . GLY B 1 41 ? -4.641 39.844 -7.805 1 90.38 41 GLY B O 1
ATOM 2154 N N . HIS B 1 42 ? -4.703 41.938 -7.043 1 91.5 42 HIS B N 1
ATOM 2155 C CA . HIS B 1 42 ? -3.906 41.594 -5.863 1 91.5 42 HIS B CA 1
ATOM 2156 C C . HIS B 1 42 ? -4.773 41.031 -4.75 1 91.5 42 HIS B C 1
ATOM 2158 O O . HIS B 1 42 ? -5.836 41.562 -4.441 1 91.5 42 HIS B O 1
ATOM 2164 N N . ARG B 1 43 ? -4.277 39.906 -4.141 1 92.31 43 ARG B N 1
ATOM 2165 C CA . ARG B 1 43 ? -4.992 39.312 -3.023 1 92.31 43 ARG B CA 1
ATOM 2166 C C . ARG B 1 43 ? -4.812 40.125 -1.749 1 92.31 43 ARG B C 1
ATOM 2168 O O . ARG B 1 43 ? -3.703 40.562 -1.438 1 92.31 43 ARG B O 1
ATOM 2175 N N . ARG B 1 44 ? -5.957 40.344 -1.074 1 93.5 44 ARG B N 1
ATOM 2176 C CA . ARG B 1 44 ? -5.934 41.062 0.204 1 93.5 44 ARG B CA 1
ATOM 2177 C C . ARG B 1 44 ? -6.766 40.312 1.249 1 93.5 44 ARG B C 1
ATOM 2179 O O . ARG B 1 44 ? -7.668 39.562 0.904 1 93.5 44 ARG B O 1
ATOM 2186 N N . THR B 1 45 ? -6.371 40.469 2.473 1 93.75 45 THR B N 1
ATOM 2187 C CA . THR B 1 45 ? -7.125 39.969 3.621 1 93.75 45 THR B CA 1
ATOM 2188 C C . THR B 1 45 ? -7.141 41 4.738 1 93.75 45 THR B C 1
ATOM 2190 O O . THR B 1 45 ? -6.594 42.094 4.582 1 93.75 45 THR B O 1
ATOM 2193 N N . ARG B 1 46 ? -7.926 40.719 5.781 1 91.81 46 ARG B N 1
ATOM 2194 C CA . ARG B 1 46 ? -7.992 41.625 6.926 1 91.81 46 ARG B CA 1
ATOM 2195 C C . ARG B 1 46 ? -7.277 41.031 8.133 1 91.81 46 ARG B C 1
ATOM 2197 O O . ARG B 1 46 ? -7.234 39.812 8.305 1 91.81 46 ARG B O 1
ATOM 2204 N N . ARG B 1 47 ? -6.695 41.938 8.875 1 90.06 47 ARG B N 1
ATOM 2205 C CA . ARG B 1 47 ? -6.023 41.5 10.094 1 90.06 47 ARG B CA 1
ATOM 2206 C C . ARG B 1 47 ? -6.957 40.688 10.969 1 90.06 47 ARG B C 1
ATOM 2208 O O . ARG B 1 47 ? -6.539 39.688 11.57 1 90.06 47 ARG B O 1
ATOM 2215 N N . SER B 1 48 ? -8.18 41.031 11.047 1 88.56 48 SER B N 1
ATOM 2216 C CA . SER B 1 48 ? -9.141 40.312 11.852 1 88.56 48 SER B CA 1
ATOM 2217 C C . SER B 1 48 ? -9.297 38.875 11.344 1 88.56 48 SER B C 1
ATOM 2219 O O . SER B 1 48 ? -9.461 37.938 12.141 1 88.56 48 SER B O 1
ATOM 2221 N N . SER B 1 49 ? -9.266 38.719 10.07 1 88.44 49 SER B N 1
ATOM 2222 C CA . SER B 1 49 ? -9.352 37.406 9.492 1 88.44 49 SER B CA 1
ATOM 2223 C C . SER B 1 49 ? -8.148 36.531 9.867 1 88.44 49 SER B C 1
ATOM 2225 O O . SER B 1 49 ? -8.297 35.375 10.203 1 88.44 49 SER B O 1
ATOM 2227 N N . VAL B 1 50 ? -7.031 37.156 9.844 1 87.25 50 VAL B N 1
ATOM 2228 C CA . VAL B 1 50 ? -5.797 36.438 10.195 1 87.25 50 VAL B CA 1
ATOM 2229 C C . VAL B 1 50 ? -5.824 36.062 11.68 1 87.25 50 VAL B C 1
ATOM 2231 O O . VAL B 1 50 ? -5.523 34.938 12.047 1 87.25 50 VAL B O 1
ATOM 2234 N N . MET B 1 51 ? -6.227 37.031 12.469 1 83.88 51 MET B N 1
ATOM 2235 C CA . MET B 1 51 ? -6.262 36.812 13.914 1 83.88 51 MET B CA 1
ATOM 2236 C C . MET B 1 51 ? -7.277 35.75 14.289 1 83.88 51 MET B C 1
ATOM 2238 O O . MET B 1 51 ? -7.066 34.969 15.234 1 83.88 51 MET B O 1
ATOM 2242 N N . SER B 1 52 ? -8.383 35.812 13.586 1 81.06 52 SER B N 1
ATOM 2243 C CA . SER B 1 52 ? -9.398 34.812 13.828 1 81.06 52 SER B CA 1
ATOM 2244 C C . SER B 1 52 ? -8.828 33.406 13.602 1 81.06 52 SER B C 1
ATOM 2246 O O . SER B 1 52 ? -9.172 32.469 14.32 1 81.06 52 SER B O 1
ATOM 2248 N N . LEU B 1 53 ? -8 33.375 12.641 1 79.44 53 LEU B N 1
ATOM 2249 C CA . LEU B 1 53 ? -7.383 32.094 12.32 1 79.44 53 LEU B CA 1
ATOM 2250 C C . LEU B 1 53 ? -6.352 31.688 13.375 1 79.44 53 LEU B C 1
ATOM 2252 O O . LEU B 1 53 ? -6.238 30.516 13.727 1 79.44 53 LEU B O 1
ATOM 2256 N N . ILE B 1 54 ? -5.535 32.688 13.867 1 71.5 54 ILE B N 1
ATOM 2257 C CA . ILE B 1 54 ? -4.516 32.469 14.891 1 71.5 54 ILE B CA 1
ATOM 2258 C C . ILE B 1 54 ? -5.184 32.25 16.25 1 71.5 54 ILE B C 1
ATOM 2260 O O . ILE B 1 54 ? -4.715 31.438 17.047 1 71.5 54 ILE B O 1
ATOM 2264 N N . GLY B 1 55 ? -5.938 33.375 16.781 1 61.66 55 GLY B N 1
ATOM 2265 C CA . GLY B 1 55 ? -6.539 33.562 18.094 1 61.66 55 GLY B CA 1
ATOM 2266 C C . GLY B 1 55 ? -7.219 32.281 18.594 1 61.66 55 GLY B C 1
ATOM 2267 O O . GLY B 1 55 ? -7.441 32.125 19.797 1 61.66 55 GLY B O 1
ATOM 2268 N N . HIS B 1 56 ? -7.75 31.484 17.812 1 52.38 56 HIS B N 1
ATOM 2269 C CA . HIS B 1 56 ? -8.258 30.391 18.625 1 52.38 56 HIS B CA 1
ATOM 2270 C C . HIS B 1 56 ? -7.141 29.719 19.406 1 52.38 56 HIS B C 1
ATOM 2272 O O . HIS B 1 56 ? -7.383 28.75 20.141 1 52.38 56 HIS B O 1
ATOM 2278 N N . GLN B 1 57 ? -5.926 30.219 19.359 1 44.16 57 GLN B N 1
ATOM 2279 C CA . GLN B 1 57 ? -4.809 29.609 20.078 1 44.16 57 GLN B CA 1
ATOM 2280 C C . GLN B 1 57 ? -4.715 30.156 21.5 1 44.16 57 GLN B C 1
ATOM 2282 O O . GLN B 1 57 ? -3.865 29.719 22.281 1 44.16 57 GLN B O 1
ATOM 2287 N N . GLU B 1 58 ? -5.18 31.344 21.922 1 40.19 58 GLU B N 1
ATOM 2288 C CA . GLU B 1 58 ? -4.855 31.969 23.203 1 40.19 58 GLU B CA 1
ATOM 2289 C C . GLU B 1 58 ? -5.383 31.125 24.359 1 40.19 58 GLU B C 1
ATOM 2291 O O . GLU B 1 58 ? -6.594 30.969 24.531 1 40.19 58 GLU B O 1
ATOM 2296 N N . VAL B 1 59 ? -4.715 30.078 24.875 1 38.91 59 VAL B N 1
ATOM 2297 C CA . VAL B 1 59 ? -4.992 29.609 26.219 1 38.91 59 VAL B CA 1
ATOM 2298 C C . VAL B 1 59 ? -5.062 30.797 27.188 1 38.91 59 VAL B C 1
ATOM 2300 O O . VAL B 1 59 ? -4.301 31.766 27.047 1 38.91 59 VAL B O 1
ATOM 2303 N N . PRO B 1 60 ? -5.988 30.891 27.984 1 36.66 60 PRO B N 1
ATOM 2304 C CA . PRO B 1 60 ? -6.137 31.984 28.953 1 36.66 60 PRO B CA 1
ATOM 2305 C C . PRO B 1 60 ? -4.859 32.25 29.75 1 36.66 60 PRO B C 1
ATOM 2307 O O . PRO B 1 60 ? -4.141 31.297 30.094 1 36.66 60 PRO B O 1
ATOM 2310 N N . ALA B 1 61 ? -4.289 33.406 29.75 1 34.53 61 ALA B N 1
ATOM 2311 C CA . ALA B 1 61 ? -3.262 33.969 30.625 1 34.53 61 ALA B CA 1
ATOM 2312 C C . ALA B 1 61 ? -3.549 33.594 32.094 1 34.53 61 ALA B C 1
ATOM 2314 O O . ALA B 1 61 ? -4.555 34.031 32.656 1 34.53 61 ALA B O 1
ATOM 2315 N N . VAL B 1 62 ? -3.037 32.562 32.719 1 33.19 62 VAL B N 1
ATOM 2316 C CA . VAL B 1 62 ? -2.908 32.562 34.156 1 33.19 62 VAL B CA 1
ATOM 2317 C C . VAL B 1 62 ? -2.418 33.938 34.656 1 33.19 62 VAL B C 1
ATOM 2319 O O . VAL B 1 62 ? -1.822 34.688 33.875 1 33.19 62 VAL B O 1
ATOM 2322 N N . GLY B 1 63 ? -2.531 34.281 35.969 1 31.89 63 GLY B N 1
ATOM 2323 C CA . GLY B 1 63 ? -2.24 35.438 36.812 1 31.89 63 GLY B CA 1
ATOM 2324 C C . GLY B 1 63 ? -0.864 36.031 36.562 1 31.89 63 GLY B C 1
ATOM 2325 O O . GLY B 1 63 ? 0.011 35.344 36 1 31.89 63 GLY B O 1
ATOM 2326 N N . GLU B 1 64 ? -0.59 37.406 36.719 1 32.12 64 GLU B N 1
ATOM 2327 C CA . GLU B 1 64 ? 0.407 38.469 36.656 1 32.12 64 GLU B CA 1
ATOM 2328 C C . GLU B 1 64 ? 1.698 38.062 37.375 1 32.12 64 GLU B C 1
ATOM 2330 O O . GLU B 1 64 ? 2.672 38.812 37.406 1 32.12 64 GLU B O 1
ATOM 2335 N N . GLU B 1 65 ? 1.726 37.625 38.625 1 30.94 65 GLU B N 1
ATOM 2336 C CA . GLU B 1 65 ? 2.865 38.062 39.438 1 30.94 65 GLU B CA 1
ATOM 2337 C C . GLU B 1 65 ? 4.184 37.656 38.781 1 30.94 65 GLU B C 1
ATOM 2339 O O . GLU B 1 65 ? 5.09 38.469 38.625 1 30.94 65 GLU B O 1
ATOM 2344 N N . ASP B 1 66 ? 4.953 36.594 39.406 1 32.66 66 ASP B N 1
ATOM 2345 C CA . ASP B 1 66 ? 6.391 36.562 39.656 1 32.66 66 ASP B CA 1
ATOM 2346 C C . ASP B 1 66 ? 7.18 36.469 38.344 1 32.66 66 ASP B C 1
ATOM 2348 O O . ASP B 1 66 ? 6.613 36.188 37.281 1 32.66 66 ASP B O 1
ATOM 2352 N N . GLY B 1 67 ? 8.523 35.906 38.344 1 31.86 67 GLY B N 1
ATOM 2353 C CA . GLY B 1 67 ? 9.898 35.906 37.875 1 31.86 67 GLY B CA 1
ATOM 2354 C C . GLY B 1 67 ? 10.039 35.312 36.469 1 31.86 67 GLY B C 1
ATOM 2355 O O . GLY B 1 67 ? 9.047 35.062 35.781 1 31.86 67 GLY B O 1
ATOM 2356 N N . PRO B 1 68 ? 11.133 34.5 36.281 1 35.38 68 PRO B N 1
ATOM 2357 C CA . PRO B 1 68 ? 11.969 34.25 35.125 1 35.38 68 PRO B CA 1
ATOM 2358 C C . PRO B 1 68 ? 11.164 33.75 33.906 1 35.38 68 PRO B C 1
ATOM 2360 O O . PRO B 1 68 ? 10 33.375 34.062 1 35.38 68 PRO B O 1
ATOM 2363 N N . GLU B 1 69 ? 11.891 33.469 32.656 1 35.78 69 GLU B N 1
ATOM 2364 C CA . GLU B 1 69 ? 11.867 32.969 31.297 1 35.78 69 GLU B CA 1
ATOM 2365 C C . GLU B 1 69 ? 10.992 31.719 31.172 1 35.78 69 GLU B C 1
ATOM 2367 O O . GLU B 1 69 ? 11.477 30.594 31.312 1 35.78 69 GLU B O 1
ATOM 2372 N N . GLU B 1 70 ? 10.109 31.5 31.938 1 35.19 70 GLU B N 1
ATOM 2373 C CA . GLU B 1 70 ? 9.406 30.219 31.875 1 35.19 70 GLU B CA 1
ATOM 2374 C C . GLU B 1 70 ? 9.07 29.828 30.438 1 35.19 70 GLU B C 1
ATOM 2376 O O . GLU B 1 70 ? 8.523 30.641 29.688 1 35.19 70 GLU B O 1
ATOM 2381 N N . LEU B 1 71 ? 9.797 28.828 29.766 1 35.91 71 LEU B N 1
ATOM 2382 C CA . LEU B 1 71 ? 9.562 28.016 28.594 1 35.91 71 LEU B CA 1
ATOM 2383 C C . LEU B 1 71 ? 8.078 27.969 28.234 1 35.91 71 LEU B C 1
ATOM 2385 O O . LEU B 1 71 ? 7.25 27.578 29.062 1 35.91 71 LEU B O 1
ATOM 2389 N N . GLU B 1 72 ? 7.531 28.828 27.609 1 41.53 72 GLU B N 1
ATOM 2390 C CA . GLU B 1 72 ? 6.242 28.781 26.922 1 41.53 72 GLU B CA 1
ATOM 2391 C C . GLU B 1 72 ? 5.809 27.328 26.688 1 41.53 72 GLU B C 1
ATOM 2393 O O . GLU B 1 72 ? 6.531 26.562 26.047 1 41.53 72 GLU B O 1
ATOM 2398 N N . ALA B 1 73 ? 5.27 26.562 27.594 1 44.59 73 ALA B N 1
ATOM 2399 C CA . ALA B 1 73 ? 4.684 25.234 27.578 1 44.59 73 ALA B CA 1
ATOM 2400 C C . ALA B 1 73 ? 4.168 24.891 26.188 1 44.59 73 ALA B C 1
ATOM 2402 O O . ALA B 1 73 ? 3.322 25.594 25.625 1 44.59 73 ALA B O 1
ATOM 2403 N N . LEU B 1 74 ? 4.98 24.266 25.359 1 53.34 74 LEU B N 1
ATOM 2404 C CA . LEU B 1 74 ? 4.508 23.781 24.062 1 53.34 74 LEU B CA 1
ATOM 2405 C C . LEU B 1 74 ? 3.08 23.25 24.172 1 53.34 74 LEU B C 1
ATOM 2407 O O . LEU B 1 74 ? 2.736 22.562 25.125 1 53.34 74 LEU B O 1
ATOM 2411 N N . ALA B 1 75 ? 2.025 23.859 23.562 1 66.5 75 ALA B N 1
ATOM 2412 C CA . ALA B 1 75 ? 0.608 23.5 23.531 1 66.5 75 ALA B CA 1
ATOM 2413 C C . ALA B 1 75 ? 0.405 22.078 23 1 66.5 75 ALA B C 1
ATOM 2415 O O . ALA B 1 75 ? -0.73 21.625 22.891 1 66.5 75 ALA B O 1
ATOM 2416 N N . TYR B 1 76 ? 1.641 21.344 22.734 1 76.69 76 TYR B N 1
ATOM 2417 C CA . TYR B 1 76 ? 1.562 19.969 22.297 1 76.69 76 TYR B CA 1
ATOM 2418 C C . TYR B 1 76 ? 2.604 19.094 23 1 76.69 76 TYR B C 1
ATOM 2420 O O . TYR B 1 76 ? 3.566 19.625 23.562 1 76.69 76 TYR B O 1
ATOM 2428 N N . PRO B 1 77 ? 2.371 17.781 23.062 1 82.69 77 PRO B N 1
ATOM 2429 C CA . PRO B 1 77 ? 3.338 16.906 23.734 1 82.69 77 PRO B CA 1
ATOM 2430 C C . PRO B 1 77 ? 4.68 16.859 23 1 82.69 77 PRO B C 1
ATOM 2432 O O . PRO B 1 77 ? 4.723 16.734 21.781 1 82.69 77 PRO B O 1
ATOM 2435 N N . ALA B 1 78 ? 5.781 17.328 23.766 1 79.81 78 ALA B N 1
ATOM 2436 C CA . ALA B 1 78 ? 7.137 17.234 23.219 1 79.81 78 ALA B CA 1
ATOM 2437 C C . ALA B 1 78 ? 8.078 16.578 24.234 1 79.81 78 ALA B C 1
ATOM 2439 O O . ALA B 1 78 ? 8.195 17.047 25.359 1 79.81 78 ALA B O 1
ATOM 2440 N N . GLY B 1 79 ? 8.594 15.406 23.766 1 78.44 79 GLY B N 1
ATOM 2441 C CA . GLY B 1 79 ? 9.508 14.719 24.656 1 78.44 79 GLY B CA 1
ATOM 2442 C C . GLY B 1 79 ? 10.898 15.312 24.672 1 78.44 79 GLY B C 1
ATOM 2443 O O . GLY B 1 79 ? 11.172 16.281 23.969 1 78.44 79 GLY B O 1
ATOM 2444 N N . ALA B 1 80 ? 11.672 14.797 25.562 1 80.56 80 ALA B N 1
ATOM 2445 C CA . ALA B 1 80 ? 13.039 15.273 25.766 1 80.56 80 ALA B CA 1
ATOM 2446 C C . ALA B 1 80 ? 13.852 15.164 24.469 1 80.56 80 ALA B C 1
ATOM 2448 O O . ALA B 1 80 ? 14.797 15.93 24.25 1 80.56 80 ALA B O 1
ATOM 2449 N N . GLU B 1 81 ? 13.406 14.344 23.625 1 89 81 GLU B N 1
ATOM 2450 C CA . GLU B 1 81 ? 14.18 14.078 22.422 1 89 81 GLU B CA 1
ATOM 2451 C C . GLU B 1 81 ? 13.641 14.867 21.234 1 89 81 GLU B C 1
ATOM 2453 O O . GLU B 1 81 ? 14.039 14.625 20.094 1 89 81 GLU B O 1
ATOM 2458 N N . GLU B 1 82 ? 12.812 15.797 21.516 1 91.44 82 GLU B N 1
ATOM 2459 C CA . GLU B 1 82 ? 12.141 16.531 20.453 1 91.44 82 GLU B CA 1
ATOM 2460 C C . GLU B 1 82 ? 13.125 17.344 19.625 1 91.44 82 GLU B C 1
ATOM 2462 O O . GLU B 1 82 ? 13 17.438 18.391 1 91.44 82 GLU B O 1
ATOM 2467 N N . GLY B 1 83 ? 14.023 17.969 20.266 1 91.38 83 GLY B N 1
ATOM 2468 C CA . GLY B 1 83 ? 15.023 18.703 19.531 1 91.38 83 GLY B CA 1
ATOM 2469 C C . GLY B 1 83 ? 15.781 17.859 18.531 1 91.38 83 GLY B C 1
ATOM 2470 O O . GLY B 1 83 ? 15.945 18.234 17.375 1 91.38 83 GLY B O 1
ATOM 2471 N N . ASP B 1 84 ? 16.266 16.75 18.953 1 93.12 84 ASP B N 1
ATOM 2472 C CA . ASP B 1 84 ? 16.984 15.812 18.094 1 93.12 84 ASP B CA 1
ATOM 2473 C C . ASP B 1 84 ? 16.078 15.312 16.953 1 93.12 84 ASP B C 1
ATOM 2475 O O . ASP B 1 84 ? 16.531 15.195 15.812 1 93.12 84 ASP B O 1
ATOM 2479 N N . ARG B 1 85 ? 14.914 15.047 17.328 1 94.38 85 ARG B N 1
ATOM 2480 C CA . ARG B 1 85 ? 13.969 14.57 16.328 1 94.38 85 ARG B CA 1
ATOM 2481 C C . ARG B 1 85 ? 13.734 15.617 15.242 1 94.38 85 ARG B C 1
ATOM 2483 O O . ARG B 1 85 ? 13.781 15.305 14.055 1 94.38 85 ARG B O 1
ATOM 2490 N N . ALA B 1 86 ? 13.492 16.812 15.641 1 93.44 86 ALA B N 1
ATOM 2491 C CA . ALA B 1 86 ? 13.219 17.906 14.703 1 93.44 86 ALA B CA 1
ATOM 2492 C C . ALA B 1 86 ? 14.414 18.141 13.781 1 93.44 86 ALA B C 1
ATOM 2494 O O . ALA B 1 86 ? 14.242 18.359 12.578 1 93.44 86 ALA B O 1
ATOM 2495 N N . ALA B 1 87 ? 15.602 18.047 14.32 1 92.69 87 ALA B N 1
ATOM 2496 C CA . ALA B 1 87 ? 16.812 18.203 13.523 1 92.69 87 ALA B CA 1
ATOM 2497 C C . ALA B 1 87 ? 16.938 17.094 12.492 1 92.69 87 ALA B C 1
ATOM 2499 O O . ALA B 1 87 ? 17.328 17.344 11.344 1 92.69 87 ALA B O 1
ATOM 2500 N N . PHE B 1 88 ? 16.688 15.977 12.953 1 93.5 88 PHE B N 1
ATOM 2501 C CA . PHE B 1 88 ? 16.703 14.828 12.055 1 93.5 88 PHE B CA 1
ATOM 2502 C C . PHE B 1 88 ? 15.734 15.023 10.898 1 93.5 88 PHE B C 1
ATOM 2504 O O . PHE B 1 88 ? 16.078 14.789 9.742 1 93.5 88 PHE B O 1
ATOM 2511 N N . VAL B 1 89 ? 14.5 15.438 11.141 1 94.62 89 VAL B N 1
ATOM 2512 C CA . VAL B 1 89 ? 13.453 15.648 10.141 1 94.62 89 VAL B CA 1
ATOM 2513 C C . VAL B 1 89 ? 13.898 16.719 9.148 1 94.62 89 VAL B C 1
ATOM 2515 O O . VAL B 1 89 ? 13.68 16.578 7.938 1 94.62 89 VAL B O 1
ATOM 2518 N N . GLU B 1 90 ? 14.516 17.734 9.656 1 91.75 90 GLU B N 1
ATOM 2519 C CA . GLU B 1 90 ? 15 18.797 8.773 1 91.75 90 GLU B CA 1
ATOM 2520 C C . GLU B 1 90 ? 16.016 18.266 7.773 1 91.75 90 GLU B C 1
ATOM 2522 O O . GLU B 1 90 ? 16.016 18.656 6.605 1 91.75 90 GLU B O 1
ATOM 2527 N N . ARG B 1 91 ? 16.797 17.359 8.18 1 89.44 91 ARG B N 1
ATOM 2528 C CA . ARG B 1 91 ? 17.781 16.75 7.293 1 89.44 91 ARG B CA 1
ATOM 2529 C C . ARG B 1 91 ? 17.094 15.906 6.227 1 89.44 91 ARG B C 1
ATOM 2531 O O . ARG B 1 91 ? 17.531 15.883 5.07 1 89.44 91 ARG B O 1
ATOM 2538 N N . ILE B 1 92 ? 16.062 15.25 6.652 1 89.19 92 ILE B N 1
ATOM 2539 C CA . ILE B 1 92 ? 15.328 14.398 5.73 1 89.19 92 ILE B CA 1
ATOM 2540 C C . ILE B 1 92 ? 14.625 15.258 4.684 1 89.19 92 ILE B C 1
ATOM 2542 O O . ILE B 1 92 ? 14.609 14.922 3.496 1 89.19 92 ILE B O 1
ATOM 2546 N N . ILE B 1 93 ? 14.023 16.281 5.113 1 87.25 93 ILE B N 1
ATOM 2547 C CA . ILE B 1 93 ? 13.289 17.172 4.219 1 87.25 93 ILE B CA 1
ATOM 2548 C C . ILE B 1 93 ? 14.234 17.75 3.166 1 87.25 93 ILE B C 1
ATOM 2550 O O . ILE B 1 93 ? 13.883 17.844 1.991 1 87.25 93 ILE B O 1
ATOM 2554 N N . GLU B 1 94 ? 15.352 18.078 3.514 1 81.44 94 GLU B N 1
ATOM 2555 C CA . GLU B 1 94 ? 16.359 18.656 2.613 1 81.44 94 GLU B CA 1
ATOM 2556 C C . GLU B 1 94 ? 16.766 17.641 1.541 1 81.44 94 GLU B C 1
ATOM 2558 O O . GLU B 1 94 ? 17.047 18.031 0.402 1 81.44 94 GLU B O 1
ATOM 2563 N N . ARG B 1 95 ? 16.672 16.469 1.926 1 75.31 95 ARG B N 1
ATOM 2564 C CA . ARG B 1 95 ? 17.188 15.43 1.042 1 75.31 95 ARG B CA 1
ATOM 2565 C C . ARG B 1 95 ? 16.062 14.75 0.263 1 75.31 95 ARG B C 1
ATOM 2567 O O . ARG B 1 95 ? 16.328 13.945 -0.632 1 75.31 95 ARG B O 1
ATOM 2574 N N . SER B 1 96 ? 14.945 15.125 0.646 1 71.31 96 SER B N 1
ATOM 2575 C CA . SER B 1 96 ? 13.828 14.383 0.059 1 71.31 96 SER B CA 1
ATOM 2576 C C . SER B 1 96 ? 13.117 15.211 -1.001 1 71.31 96 SER B C 1
ATOM 2578 O O . SER B 1 96 ? 12.531 16.266 -0.694 1 71.31 96 SER B O 1
ATOM 2580 N N . ALA B 1 97 ? 13.414 14.992 -2.279 1 69.69 97 ALA B N 1
ATOM 2581 C CA . ALA B 1 97 ? 12.648 15.57 -3.385 1 69.69 97 ALA B CA 1
ATOM 2582 C C . ALA B 1 97 ? 11.234 15.008 -3.422 1 69.69 97 ALA B C 1
ATOM 2584 O O . ALA B 1 97 ? 10.938 14.008 -2.762 1 69.69 97 ALA B O 1
ATOM 2585 N N . PRO B 1 98 ? 10.383 15.852 -4.031 1 68.19 98 PRO B N 1
ATOM 2586 C CA . PRO B 1 98 ? 9.062 15.25 -4.242 1 68.19 98 PRO B CA 1
ATOM 2587 C C . PRO B 1 98 ? 9.141 13.82 -4.77 1 68.19 98 PRO B C 1
ATOM 2589 O O . PRO B 1 98 ? 9.977 13.523 -5.625 1 68.19 98 PRO B O 1
ATOM 2592 N N . ASP B 1 99 ? 8.539 13.062 -4.055 1 76.19 99 ASP B N 1
ATOM 2593 C CA . ASP B 1 99 ? 8.617 11.648 -4.41 1 76.19 99 ASP B CA 1
ATOM 2594 C C . ASP B 1 99 ? 7.223 11.055 -4.613 1 76.19 99 ASP B C 1
ATOM 2596 O O . ASP B 1 99 ? 6.414 11.031 -3.686 1 76.19 99 ASP B O 1
ATOM 2600 N N . THR B 1 100 ? 6.969 10.648 -5.809 1 89 100 THR B N 1
ATOM 2601 C CA . THR B 1 100 ? 5.695 10.062 -6.207 1 89 100 THR B CA 1
ATOM 2602 C C . THR B 1 100 ? 5.391 8.82 -5.379 1 89 100 THR B C 1
ATOM 2604 O O . THR B 1 100 ? 4.234 8.398 -5.289 1 89 100 THR B O 1
ATOM 2607 N N . ARG B 1 101 ? 6.371 8.344 -4.719 1 92.44 101 ARG B N 1
ATOM 2608 C CA . ARG B 1 101 ? 6.164 7.137 -3.928 1 92.44 101 ARG B CA 1
ATOM 2609 C C . ARG B 1 101 ? 5.328 7.43 -2.686 1 92.44 101 ARG B C 1
ATOM 2611 O O . ARG B 1 101 ? 4.477 6.629 -2.303 1 92.44 101 ARG B O 1
ATOM 2618 N N . PHE B 1 102 ? 5.582 8.547 -2.09 1 95.75 102 PHE B N 1
ATOM 2619 C CA . PHE B 1 102 ? 4.758 8.922 -0.948 1 95.75 102 PHE B CA 1
ATOM 2620 C C . PHE B 1 102 ? 3.332 9.234 -1.391 1 95.75 102 PHE B C 1
ATOM 2622 O O . PHE B 1 102 ? 2.377 8.961 -0.664 1 95.75 102 PHE B O 1
ATOM 2629 N N . ASP B 1 103 ? 3.217 9.75 -2.602 1 96.19 103 ASP B N 1
ATOM 2630 C CA . ASP B 1 103 ? 1.892 10.039 -3.141 1 96.19 103 ASP B CA 1
ATOM 2631 C C . ASP B 1 103 ? 1.083 8.758 -3.328 1 96.19 103 ASP B C 1
ATOM 2633 O O . ASP B 1 103 ? -0.127 8.742 -3.094 1 96.19 103 ASP B O 1
ATOM 2637 N N . ARG B 1 104 ? 1.716 7.75 -3.701 1 96.38 104 ARG B N 1
ATOM 2638 C CA . ARG B 1 104 ? 1.053 6.461 -3.854 1 96.38 104 ARG B CA 1
ATOM 2639 C C . ARG B 1 104 ? 0.477 5.98 -2.525 1 96.38 104 ARG B C 1
ATOM 2641 O O . ARG B 1 104 ? -0.638 5.457 -2.48 1 96.38 104 ARG B O 1
ATOM 2648 N N . LEU B 1 105 ? 1.198 6.219 -1.506 1 97.88 105 LEU B N 1
ATOM 2649 C CA . LEU B 1 105 ? 0.781 5.746 -0.19 1 97.88 105 LEU B CA 1
ATOM 2650 C C . LEU B 1 105 ? -0.43 6.527 0.309 1 97.88 105 LEU B C 1
ATOM 2652 O O . LEU B 1 105 ? -1.355 5.945 0.881 1 97.88 105 LEU B O 1
ATOM 2656 N N . THR B 1 106 ? -0.401 7.859 0.139 1 98.25 106 THR B N 1
ATOM 2657 C CA . THR B 1 106 ? -1.54 8.641 0.6 1 98.25 106 THR B CA 1
ATOM 2658 C C . THR B 1 106 ? -2.797 8.289 -0.188 1 98.25 106 THR B C 1
ATOM 2660 O O . THR B 1 106 ? -3.893 8.227 0.374 1 98.25 106 THR B O 1
ATOM 2663 N N . TRP B 1 107 ? -2.617 8.031 -1.466 1 98.12 107 TRP B N 1
ATOM 2664 C CA . TRP B 1 107 ? -3.764 7.605 -2.264 1 98.12 107 TRP B CA 1
ATOM 2665 C C . TRP B 1 107 ? -4.305 6.27 -1.769 1 98.12 107 TRP B C 1
ATOM 2667 O O . TRP B 1 107 ? -5.512 6.109 -1.58 1 98.12 107 TRP B O 1
ATOM 2677 N N . LEU B 1 108 ? -3.443 5.328 -1.549 1 98.25 108 LEU B N 1
ATOM 2678 C CA . LEU B 1 108 ? -3.836 4.008 -1.075 1 98.25 108 LEU B CA 1
ATOM 2679 C C . LEU B 1 108 ? -4.543 4.102 0.273 1 98.25 108 LEU B C 1
ATOM 2681 O O . LEU B 1 108 ? -5.535 3.408 0.509 1 98.25 108 LEU B O 1
ATOM 2685 N N . ALA B 1 109 ? -4.012 4.898 1.155 1 98.69 109 ALA B N 1
ATOM 2686 C CA . ALA B 1 109 ? -4.641 5.078 2.461 1 98.69 109 ALA B CA 1
ATOM 2687 C C . ALA B 1 109 ? -6.07 5.598 2.312 1 98.69 109 ALA B C 1
ATOM 2689 O O . ALA B 1 109 ? -6.984 5.121 2.986 1 98.69 109 ALA B O 1
ATOM 2690 N N . SER B 1 110 ? -6.168 6.586 1.472 1 98.38 110 SER B N 1
ATOM 2691 C CA . SER B 1 110 ? -7.488 7.145 1.207 1 98.38 110 SER B CA 1
ATOM 2692 C C . SER B 1 110 ? -8.445 6.074 0.696 1 98.38 110 SER B C 1
ATOM 2694 O O . SER B 1 110 ? -9.586 5.973 1.166 1 98.38 110 SER B O 1
ATOM 2696 N N . GLU B 1 111 ? -8.008 5.258 -0.223 1 97.12 111 GLU B N 1
ATOM 2697 C CA . GLU B 1 111 ? -8.828 4.203 -0.808 1 97.12 111 GLU B CA 1
ATOM 2698 C C . GLU B 1 111 ? -9.18 3.141 0.229 1 97.12 111 GLU B C 1
ATOM 2700 O O . GLU B 1 111 ? -10.336 2.713 0.321 1 97.12 111 GLU B O 1
ATOM 2705 N N . LEU B 1 112 ? -8.25 2.766 0.973 1 96.69 112 LEU B N 1
ATOM 2706 C CA . LEU B 1 112 ? -8.406 1.675 1.928 1 96.69 112 LEU B CA 1
ATOM 2707 C C . LEU B 1 112 ? -9.375 2.066 3.045 1 96.69 112 LEU B C 1
ATOM 2709 O O . LEU B 1 112 ? -10.133 1.23 3.533 1 96.69 112 LEU B O 1
ATOM 2713 N N . LEU B 1 113 ? -9.328 3.318 3.42 1 97.12 113 LEU B N 1
ATOM 2714 C CA . LEU B 1 113 ? -10.125 3.742 4.562 1 97.12 113 LEU B CA 1
ATOM 2715 C C . LEU B 1 113 ? -11.359 4.512 4.109 1 97.12 113 LEU B C 1
ATOM 2717 O O . LEU B 1 113 ? -12.141 4.992 4.938 1 97.12 113 LEU B O 1
ATOM 2721 N N . ASP B 1 114 ? -11.461 4.656 2.789 1 96.31 114 ASP B N 1
ATOM 2722 C CA . ASP B 1 114 ? -12.555 5.453 2.244 1 96.31 114 ASP B CA 1
ATOM 2723 C C . ASP B 1 114 ? -12.625 6.824 2.914 1 96.31 114 ASP B C 1
ATOM 2725 O O . ASP B 1 114 ? -13.672 7.219 3.422 1 96.31 114 ASP B O 1
ATOM 2729 N N . ALA B 1 115 ? -11.531 7.473 3.033 1 97.5 115 ALA B N 1
ATOM 2730 C CA . ALA B 1 115 ? -11.43 8.812 3.609 1 97.5 115 ALA B CA 1
ATOM 2731 C C . ALA B 1 115 ? -11.055 9.836 2.543 1 97.5 115 ALA B C 1
ATOM 2733 O O . ALA B 1 115 ? -10.203 9.578 1.689 1 97.5 115 ALA B O 1
ATOM 2734 N N . PRO B 1 116 ? -11.633 10.953 2.592 1 98.19 116 PRO B N 1
ATOM 2735 C CA . PRO B 1 116 ? -11.406 11.922 1.516 1 98.19 116 PRO B CA 1
ATO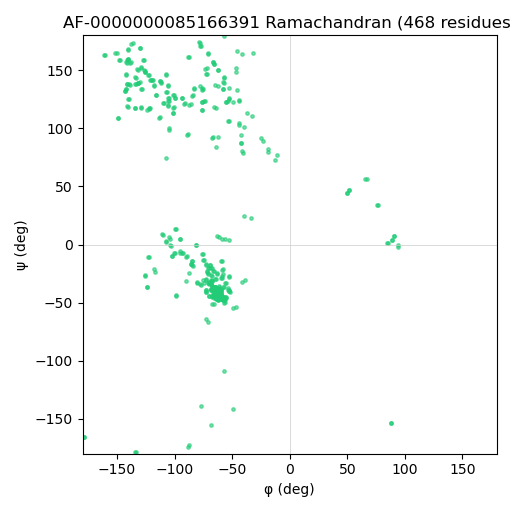M 2736 C C . PRO B 1 116 ? -10.016 12.539 1.557 1 98.19 116 PRO B C 1
ATOM 2738 O O . PRO B 1 116 ? -9.516 13.016 0.535 1 98.19 116 PRO B O 1
ATOM 2741 N N . ILE B 1 117 ? -9.336 12.539 2.775 1 98.44 117 ILE B N 1
ATOM 2742 C CA . ILE B 1 117 ? -8.039 13.211 2.908 1 98.44 117 ILE B CA 1
ATOM 2743 C C . ILE B 1 117 ? -7.031 12.25 3.531 1 98.44 117 ILE B C 1
ATOM 2745 O O . ILE B 1 117 ? -7.348 11.539 4.484 1 98.44 117 ILE B O 1
ATOM 2749 N N . SER B 1 118 ? -5.887 12.188 2.975 1 98.81 118 SER B N 1
ATOM 2750 C CA . SER B 1 118 ? -4.742 11.477 3.541 1 98.81 118 SER B CA 1
ATOM 2751 C C . SER B 1 118 ? -3.455 12.273 3.359 1 98.81 118 SER B C 1
ATOM 2753 O O . SER B 1 118 ? -3.234 12.875 2.307 1 98.81 118 SER B O 1
ATOM 2755 N N . LEU B 1 119 ? -2.621 12.312 4.414 1 98.44 119 LEU B N 1
ATOM 2756 C CA . LEU B 1 119 ? -1.401 13.109 4.379 1 98.44 119 LEU B CA 1
ATOM 2757 C C . LEU B 1 119 ? -0.21 12.305 4.891 1 98.44 119 LEU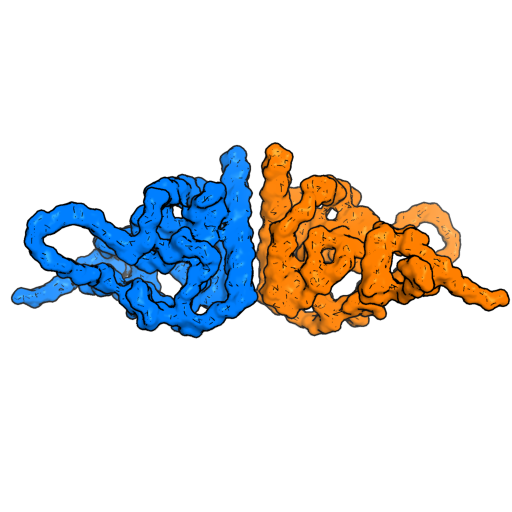 B C 1
ATOM 2759 O O . LEU B 1 119 ? -0.357 11.469 5.781 1 98.44 119 LEU B O 1
ATOM 2763 N N . ILE B 1 120 ? 0.887 12.5 4.32 1 98.06 120 ILE B N 1
ATOM 2764 C CA . ILE B 1 120 ? 2.174 12.242 4.957 1 98.06 120 ILE B CA 1
ATOM 2765 C C . ILE B 1 120 ? 2.828 13.562 5.359 1 98.06 120 ILE B C 1
ATOM 2767 O O . ILE B 1 120 ? 3.066 14.43 4.516 1 98.06 120 ILE B O 1
ATOM 2771 N N . THR B 1 121 ? 3.146 13.688 6.629 1 97.31 121 THR B N 1
ATOM 2772 C CA . THR B 1 121 ? 3.578 14.977 7.141 1 97.31 121 THR B CA 1
ATOM 2773 C C . THR B 1 121 ? 4.93 14.859 7.844 1 97.31 121 THR B C 1
ATOM 2775 O O . THR B 1 121 ? 5.27 13.797 8.367 1 97.31 121 THR B O 1
ATOM 2778 N N . PHE B 1 122 ? 5.664 15.875 7.773 1 95.81 122 PHE B N 1
ATOM 2779 C CA . PHE B 1 122 ? 6.91 16.062 8.508 1 95.81 122 PHE B CA 1
ATOM 2780 C C . PHE B 1 122 ? 6.785 17.234 9.477 1 95.81 122 PHE B C 1
ATOM 2782 O O . PHE B 1 122 ? 6.391 18.344 9.086 1 95.81 122 PHE B O 1
ATOM 2789 N N . LEU B 1 123 ? 7.137 17 10.773 1 94.75 123 LEU B N 1
ATOM 2790 C CA . LEU B 1 123 ? 7.07 18.062 11.773 1 94.75 123 LEU B CA 1
ATOM 2791 C C . LEU B 1 123 ? 8.453 18.641 12.047 1 94.75 123 LEU B C 1
ATOM 2793 O O . LEU B 1 123 ? 9.328 17.938 12.562 1 94.75 123 LEU B O 1
ATOM 2797 N N . THR B 1 124 ? 8.641 19.891 11.672 1 92.94 124 THR B N 1
ATOM 2798 C CA . THR B 1 124 ? 9.805 20.625 12.133 1 92.94 124 THR B CA 1
ATOM 2799 C C . THR B 1 124 ? 9.523 21.297 13.469 1 92.94 124 THR B C 1
ATOM 2801 O O . THR B 1 124 ? 8.492 21.047 14.094 1 92.94 124 THR B O 1
ATOM 2804 N N . SER B 1 125 ? 10.453 22.109 13.914 1 89.56 125 SER B N 1
ATOM 2805 C CA . SER B 1 125 ? 10.234 22.812 15.172 1 89.56 125 SER B CA 1
ATOM 2806 C C . SER B 1 125 ? 9.125 23.859 15.039 1 89.56 125 SER B C 1
ATOM 2808 O O . SER B 1 125 ? 8.445 24.172 16.016 1 89.56 125 SER B O 1
ATOM 2810 N N . GLU B 1 126 ? 8.828 24.266 13.836 1 88.31 126 GLU B N 1
ATOM 2811 C CA . GLU B 1 126 ? 7.934 25.406 13.688 1 88.31 126 GLU B CA 1
ATOM 2812 C C . GLU B 1 126 ? 6.754 25.062 12.781 1 88.31 126 GLU B C 1
ATOM 2814 O O . GLU B 1 126 ? 5.688 25.672 12.883 1 88.31 126 GLU B O 1
ATOM 2819 N N . LEU B 1 127 ? 7.012 24.109 11.898 1 92.44 127 LEU B N 1
ATOM 2820 C CA . LEU B 1 127 ? 6.016 23.859 10.859 1 92.44 127 LEU B CA 1
ATOM 2821 C C . LEU B 1 127 ? 5.66 22.391 10.773 1 92.44 127 LEU B C 1
ATOM 2823 O O . LEU B 1 127 ? 6.461 21.531 11.156 1 92.44 127 LEU B O 1
ATOM 2827 N N . GLN B 1 128 ? 4.48 22.188 10.336 1 94.38 128 GLN B N 1
ATOM 2828 C CA . GLN B 1 128 ? 4.086 20.906 9.766 1 94.38 128 GLN B CA 1
ATOM 2829 C C . GLN B 1 128 ? 4.074 20.953 8.242 1 94.38 128 GLN B C 1
ATOM 2831 O O . GLN B 1 128 ? 3.287 21.703 7.648 1 94.38 128 GLN B O 1
ATOM 2836 N N . ILE B 1 129 ? 4.891 20.172 7.68 1 94 129 ILE B N 1
ATOM 2837 C CA . ILE B 1 129 ? 5.02 20.141 6.227 1 94 129 ILE B CA 1
ATOM 2838 C C . ILE B 1 129 ? 4.254 18.938 5.676 1 94 129 ILE B C 1
ATOM 2840 O O . ILE B 1 129 ? 4.402 17.828 6.168 1 94 129 ILE B O 1
ATOM 2844 N N . PHE B 1 130 ? 3.402 19.234 4.688 1 94.88 130 PHE B N 1
ATOM 2845 C CA . PHE B 1 130 ? 2.697 18.141 4.023 1 94.88 130 PHE B CA 1
ATOM 2846 C C . PHE B 1 130 ? 3.514 17.609 2.854 1 94.88 130 PHE B C 1
ATOM 2848 O O . PHE B 1 130 ? 3.395 18.094 1.729 1 94.88 130 PHE B O 1
ATOM 2855 N N . LYS B 1 131 ? 4.277 16.547 3.096 1 94.75 131 LYS B N 1
ATOM 2856 C CA . LYS B 1 131 ? 5.125 15.93 2.086 1 94.75 131 LYS B CA 1
ATOM 2857 C C . LYS B 1 131 ? 4.289 15.32 0.963 1 94.75 131 LYS B C 1
ATOM 2859 O O . LYS B 1 131 ? 4.699 15.336 -0.2 1 94.75 131 LYS B O 1
ATOM 2864 N N . SER B 1 132 ? 3.232 14.797 1.32 1 96 132 SER B N 1
ATOM 2865 C CA . SER B 1 132 ? 2.232 14.273 0.395 1 96 132 SER B CA 1
ATOM 2866 C C . SER B 1 132 ? 0.818 14.539 0.904 1 96 132 SER B C 1
ATOM 2868 O O . SER B 1 132 ? 0.524 14.312 2.08 1 96 132 SER B O 1
ATOM 2870 N N . ALA B 1 133 ? 0.03 15.039 0.007 1 96.25 133 ALA B N 1
ATOM 2871 C CA . ALA B 1 133 ? -1.347 15.359 0.377 1 96.25 133 ALA B CA 1
ATOM 2872 C C . ALA B 1 133 ? -2.328 14.859 -0.681 1 96.25 133 ALA B C 1
ATOM 2874 O O . ALA B 1 133 ? -2.244 15.25 -1.848 1 96.25 133 ALA B O 1
ATOM 2875 N N . HIS B 1 134 ? -3.16 13.969 -0.248 1 97.31 134 HIS B N 1
ATOM 2876 C CA . HIS B 1 134 ? -4.297 13.562 -1.065 1 97.31 134 HIS B CA 1
ATOM 2877 C C . HIS B 1 134 ? -5.598 14.156 -0.534 1 97.31 134 HIS B C 1
ATOM 2879 O O . HIS B 1 134 ? -5.938 13.969 0.637 1 97.31 134 HIS B O 1
ATOM 2885 N N . GLY B 1 135 ? -6.301 14.969 -1.347 1 96.62 135 GLY B N 1
ATOM 2886 C CA . GLY B 1 135 ? -7.605 15.484 -0.962 1 96.62 135 GLY B CA 1
ATOM 2887 C C . GLY B 1 135 ? -7.531 16.812 -0.23 1 96.62 135 GLY B C 1
ATOM 2888 O O . GLY B 1 135 ? -8.523 17.266 0.346 1 96.62 135 GLY B O 1
ATOM 2889 N N . LEU B 1 136 ? -6.414 17.391 -0.162 1 93.81 136 LEU B N 1
ATOM 2890 C CA . LEU B 1 136 ? -6.219 18.656 0.522 1 93.81 136 LEU B CA 1
ATOM 2891 C C . LEU B 1 136 ? -5.242 19.547 -0.245 1 93.81 136 LEU B C 1
ATOM 2893 O O . LEU B 1 136 ? -4.215 19.062 -0.732 1 93.81 136 LEU B O 1
ATOM 2897 N N . SER B 1 137 ? -5.48 20.797 -0.371 1 89.94 137 SER B N 1
ATOM 2898 C CA . SER B 1 137 ? -4.664 21.703 -1.175 1 89.94 137 SER B CA 1
ATOM 2899 C C . SER B 1 137 ? -3.625 22.422 -0.318 1 89.94 137 SER B C 1
ATOM 2901 O O . SER B 1 137 ? -2.688 23.016 -0.845 1 89.94 137 SER B O 1
ATOM 2903 N N . LEU B 1 138 ? -3.6 22.281 0.975 1 87.12 138 LEU B N 1
ATOM 2904 C CA . LEU B 1 138 ? -2.635 22.891 1.88 1 87.12 138 LEU B CA 1
ATOM 2905 C C . LEU B 1 138 ? -1.278 22.203 1.78 1 87.12 138 LEU B C 1
ATOM 2907 O O . LEU B 1 138 ? -1.206 21 1.498 1 87.12 138 LEU B O 1
ATOM 2911 N N . ASN B 1 139 ? -0.264 22.938 2.045 1 90.69 139 ASN B N 1
ATOM 2912 C CA . ASN B 1 139 ? 1.067 22.344 1.948 1 90.69 139 ASN B CA 1
ATOM 2913 C C . ASN B 1 139 ? 1.776 22.344 3.299 1 90.69 139 ASN B C 1
ATOM 2915 O O . ASN B 1 139 ? 2.719 21.578 3.506 1 90.69 139 ASN B O 1
ATOM 2919 N N . GLU B 1 140 ? 1.302 23.219 4.145 1 92.88 140 GLU B N 1
ATOM 2920 C CA . GLU B 1 140 ? 1.885 23.281 5.484 1 92.88 140 GLU B CA 1
ATOM 2921 C C . GLU B 1 140 ? 0.953 23.984 6.461 1 92.88 140 GLU B C 1
ATOM 2923 O O . GLU B 1 140 ? 0.014 24.672 6.051 1 92.88 140 GLU B O 1
ATOM 2928 N N . THR B 1 141 ? 1.193 23.797 7.715 1 92.19 141 THR B N 1
ATOM 2929 C CA . THR B 1 141 ? 0.544 24.5 8.812 1 92.19 141 THR B CA 1
ATOM 2930 C C . THR B 1 141 ? 1.548 24.828 9.914 1 92.19 141 THR B C 1
ATOM 2932 O O . THR B 1 141 ? 2.639 24.25 9.953 1 92.19 141 THR B O 1
ATOM 2935 N N . PRO B 1 142 ? 1.116 25.828 10.727 1 89.62 142 PRO B N 1
ATOM 2936 C CA . PRO B 1 142 ? 1.93 25.953 11.938 1 89.62 142 PRO B CA 1
ATOM 2937 C C . PRO B 1 142 ? 1.993 24.672 12.742 1 89.62 142 PRO B C 1
ATOM 2939 O O . PRO B 1 142 ? 1.002 23.938 12.828 1 89.62 142 PRO B O 1
ATOM 2942 N N . ARG B 1 143 ? 3.146 24.484 13.289 1 92.06 143 ARG B N 1
ATOM 2943 C CA . ARG B 1 143 ? 3.359 23.281 14.102 1 92.06 143 ARG B CA 1
ATOM 2944 C C . ARG B 1 143 ? 2.314 23.188 15.211 1 92.06 143 ARG B C 1
ATOM 2946 O O . ARG B 1 143 ? 1.868 22.078 15.547 1 92.06 143 ARG B O 1
ATOM 2953 N N . ALA B 1 144 ? 1.884 24.297 15.711 1 89.19 144 ALA B N 1
ATOM 2954 C CA . ALA B 1 144 ? 0.967 24.359 16.844 1 89.19 144 ALA B CA 1
ATOM 2955 C C . ALA B 1 144 ? -0.401 23.797 16.484 1 89.19 144 ALA B C 1
ATOM 2957 O O . ALA B 1 144 ? -1.153 23.359 17.359 1 89.19 144 ALA B O 1
ATOM 2958 N N . TRP B 1 145 ? -0.73 23.781 15.211 1 92.12 145 TRP B N 1
ATOM 2959 C CA . TRP B 1 145 ? -2.039 23.312 14.75 1 92.12 145 TRP B CA 1
ATOM 2960 C C . TRP B 1 145 ? -2.029 21.812 14.484 1 92.12 145 TRP B C 1
ATOM 2962 O O . TRP B 1 145 ? -3.086 21.203 14.336 1 92.12 145 TRP B O 1
ATOM 2972 N N . ALA B 1 146 ? -0.908 21.219 14.492 1 95.69 146 ALA B N 1
ATOM 2973 C CA . ALA B 1 146 ? -0.726 19.891 13.922 1 95.69 146 ALA B CA 1
ATOM 2974 C C . ALA B 1 146 ? -1.287 18.812 14.844 1 95.69 146 ALA B C 1
ATOM 2976 O O . ALA B 1 146 ? -0.822 18.656 15.977 1 95.69 146 ALA B O 1
ATOM 2977 N N . PHE B 1 147 ? -2.236 18.016 14.297 1 96.94 147 PHE B N 1
ATOM 2978 C CA . PHE B 1 147 ? -2.689 16.812 15 1 96.94 147 PHE B CA 1
ATOM 2979 C C . PHE B 1 147 ? -1.549 15.812 15.156 1 96.94 147 PHE B C 1
ATOM 2981 O O . PHE B 1 147 ? -1.525 15.039 16.109 1 96.94 147 PHE B O 1
ATOM 2988 N N . CYS B 1 148 ? -0.64 15.898 14.32 1 97.62 148 CYS B N 1
ATOM 2989 C CA . CYS B 1 148 ? 0.462 14.945 14.219 1 97.62 148 CYS B CA 1
ATOM 2990 C C . CYS B 1 148 ? 1.393 15.062 15.422 1 97.62 148 CYS B C 1
ATOM 2992 O O . CYS B 1 148 ? 2.193 14.164 15.68 1 97.62 148 CYS B O 1
ATOM 2994 N N . ASN B 1 149 ? 1.307 16.188 16.141 1 96.12 149 ASN B N 1
ATOM 2995 C CA . ASN B 1 149 ? 2.037 16.281 17.406 1 96.12 149 ASN B CA 1
ATOM 2996 C C . ASN B 1 149 ? 1.738 15.086 18.312 1 96.12 149 ASN B C 1
ATOM 2998 O O . ASN B 1 149 ? 2.646 14.531 18.938 1 96.12 149 ASN B O 1
ATOM 3002 N N . TYR B 1 150 ? 0.505 14.734 18.312 1 96.69 150 TYR B N 1
ATOM 3003 C CA . TYR B 1 150 ? 0.068 13.625 19.141 1 96.69 150 TYR B CA 1
ATOM 3004 C C . TYR B 1 150 ? 0.378 12.289 18.484 1 96.69 150 TYR B C 1
ATOM 3006 O O . TYR B 1 150 ? 0.716 11.32 19.156 1 96.69 150 TYR B O 1
ATOM 3014 N N . THR B 1 151 ? 0.328 12.25 17.203 1 98 151 THR B N 1
ATOM 3015 C CA . THR B 1 151 ? 0.606 11.039 16.453 1 98 151 THR B CA 1
ATOM 3016 C C . THR B 1 151 ? 2.045 10.578 16.672 1 98 151 THR B C 1
ATOM 3018 O O . THR B 1 151 ? 2.295 9.406 16.953 1 98 151 THR B O 1
ATOM 3021 N N . ILE B 1 152 ? 3.02 11.492 16.578 1 96.62 152 ILE B N 1
ATOM 3022 C CA . ILE B 1 152 ? 4.43 11.117 16.641 1 96.62 152 ILE B CA 1
ATOM 3023 C C . ILE B 1 152 ? 4.801 10.727 18.062 1 96.62 152 ILE B C 1
ATOM 3025 O O . ILE B 1 152 ? 5.805 10.047 18.297 1 96.62 152 ILE B O 1
ATOM 3029 N N . ALA B 1 153 ? 3.973 11.117 19.047 1 94.31 153 ALA B N 1
ATOM 3030 C CA . ALA B 1 153 ? 4.223 10.797 20.438 1 94.31 153 ALA B CA 1
ATOM 3031 C C . ALA B 1 153 ? 3.516 9.508 20.844 1 94.31 153 ALA B C 1
ATOM 3033 O O . ALA B 1 153 ? 3.725 9 21.953 1 94.31 153 ALA B O 1
ATOM 3034 N N . HIS B 1 154 ? 2.717 8.984 19.984 1 94.5 154 HIS B N 1
ATOM 3035 C CA . HIS B 1 154 ? 1.866 7.84 20.297 1 94.5 154 HIS B CA 1
ATOM 3036 C C . HIS B 1 154 ? 2.398 6.566 19.641 1 94.5 154 HIS B C 1
ATOM 3038 O O . HIS B 1 154 ? 2.852 6.594 18.5 1 94.5 154 HIS B O 1
ATOM 3044 N N . GLU B 1 155 ? 2.363 5.484 20.438 1 94.31 155 GLU B N 1
ATOM 3045 C CA . GLU B 1 155 ? 2.645 4.184 19.844 1 94.31 155 GLU B CA 1
ATOM 3046 C C . GLU B 1 155 ? 1.39 3.584 19.219 1 94.31 155 GLU B C 1
ATOM 3048 O O . GLU B 1 155 ? 0.332 3.537 19.844 1 94.31 155 GLU B O 1
ATOM 3053 N N . GLY B 1 156 ? 1.489 3.193 18.016 1 96.06 156 GLY B N 1
ATOM 3054 C CA . GLY B 1 156 ? 0.318 2.709 17.312 1 96.06 156 GLY B CA 1
ATOM 3055 C C . GLY B 1 156 ? -0.462 3.812 16.609 1 96.06 156 GLY B C 1
ATOM 3056 O O . GLY B 1 156 ? 0.106 4.84 16.25 1 96.06 156 GLY B O 1
ATOM 3057 N N . VAL B 1 157 ? -1.791 3.527 16.438 1 98.44 157 VAL B N 1
ATOM 3058 C CA . VAL B 1 157 ? -2.617 4.496 15.734 1 98.44 157 VAL B CA 1
ATOM 3059 C C . VAL B 1 157 ? -3.24 5.473 16.734 1 98.44 157 VAL B C 1
ATOM 3061 O O . VAL B 1 157 ? -3.885 5.055 17.688 1 98.44 157 VAL B O 1
ATOM 3064 N N . PHE B 1 158 ? -2.979 6.77 16.562 1 98.44 158 PHE B N 1
ATOM 3065 C CA . PHE B 1 158 ? -3.684 7.828 17.281 1 98.44 158 PHE B CA 1
ATOM 3066 C C . PHE B 1 158 ? -4.953 8.227 16.531 1 98.44 158 PHE B C 1
ATOM 3068 O O . PHE B 1 158 ? -4.895 8.648 15.383 1 98.44 158 PHE B O 1
ATOM 3075 N N . ALA B 1 159 ? -6.066 8.07 17.203 1 98.56 159 ALA B N 1
ATOM 3076 C CA . ALA B 1 159 ? -7.324 8.344 16.516 1 98.56 159 ALA B CA 1
ATOM 3077 C C . ALA B 1 159 ? -8.219 9.266 17.344 1 98.56 159 ALA B C 1
ATOM 3079 O O . ALA B 1 159 ? -8.227 9.188 18.562 1 98.56 159 ALA B O 1
ATOM 3080 N N . VAL B 1 160 ? -8.844 10.172 16.656 1 98.5 160 VAL B N 1
ATOM 3081 C CA . VAL B 1 160 ? -9.875 11.047 17.203 1 98.5 160 VAL B CA 1
ATOM 3082 C C . VAL B 1 160 ? -11.164 10.875 16.406 1 98.5 160 VAL B C 1
ATOM 3084 O O . VAL B 1 160 ? -11.242 11.258 15.242 1 98.5 160 VAL B O 1
ATOM 3087 N N . SER B 1 161 ? -12.195 10.43 17.031 1 98.5 161 SER B N 1
ATOM 3088 C CA . SER B 1 161 ? -13.43 10.062 16.344 1 98.5 161 SER B CA 1
ATOM 3089 C C . SER B 1 161 ? -14.242 11.297 15.969 1 98.5 161 SER B C 1
ATOM 3091 O O . SER B 1 161 ? -14.945 11.297 14.961 1 98.5 161 SER B O 1
ATOM 3093 N N . ASP B 1 162 ? -14.133 12.242 16.828 1 98.38 162 ASP B N 1
ATOM 3094 C CA . ASP B 1 162 ? -14.805 13.516 16.594 1 98.38 162 ASP B CA 1
ATOM 3095 C C . ASP B 1 162 ? -14.023 14.672 17.219 1 98.38 162 ASP B C 1
ATOM 3097 O O . ASP B 1 162 ? -14.062 14.875 18.438 1 98.38 162 ASP B O 1
ATOM 3101 N N . THR B 1 163 ? -13.43 15.461 16.281 1 97.81 163 THR B N 1
ATOM 3102 C CA . THR B 1 163 ? -12.516 16.5 16.766 1 97.81 163 THR B CA 1
ATOM 3103 C C . THR B 1 163 ? -13.289 17.609 17.469 1 97.81 163 THR B C 1
ATOM 3105 O O . THR B 1 163 ? -12.758 18.281 18.344 1 97.81 163 THR B O 1
ATOM 3108 N N . GLN B 1 164 ? -14.547 17.828 17.156 1 96.06 164 GLN B N 1
ATOM 3109 C CA . GLN B 1 164 ? -15.328 18.906 17.75 1 96.06 164 GLN B CA 1
ATOM 3110 C C . GLN B 1 164 ? -15.633 18.625 19.219 1 96.06 164 GLN B C 1
ATOM 3112 O O . GLN B 1 164 ? -15.953 19.531 19.984 1 96.06 164 GLN B O 1
ATOM 3117 N N . THR B 1 165 ? -15.539 17.328 19.594 1 96.25 165 THR B N 1
ATOM 3118 C CA . THR B 1 165 ? -15.836 16.969 20.969 1 96.25 165 THR B CA 1
ATOM 3119 C C . THR B 1 165 ? -14.555 16.609 21.719 1 96.25 165 THR B C 1
ATOM 3121 O O . THR B 1 165 ? -14.609 16.188 22.875 1 96.25 165 THR B O 1
ATOM 3124 N N . ASP B 1 166 ? -13.492 16.719 21.062 1 96.25 166 ASP B N 1
ATOM 3125 C CA . ASP B 1 166 ? -12.203 16.438 21.688 1 96.25 166 ASP B CA 1
ATOM 3126 C C . ASP B 1 166 ? -11.57 17.703 22.234 1 96.25 166 ASP B C 1
ATOM 3128 O O . ASP B 1 166 ? -11.281 18.641 21.5 1 96.25 166 ASP B O 1
ATOM 3132 N N . MET B 1 167 ? -11.203 17.766 23.453 1 93 167 MET B N 1
ATOM 3133 C CA . MET B 1 167 ? -10.75 18.969 24.156 1 93 167 MET B CA 1
ATOM 3134 C C . MET B 1 167 ? -9.414 19.453 23.594 1 93 167 MET B C 1
ATOM 3136 O O . MET B 1 167 ? -9.102 20.641 23.672 1 93 167 MET B O 1
ATOM 3140 N N . ARG B 1 168 ? -8.727 18.594 23.109 1 92.62 168 ARG B N 1
ATOM 3141 C CA . ARG B 1 168 ? -7.41 18.969 22.594 1 92.62 168 ARG B CA 1
ATOM 3142 C C . ARG B 1 168 ? -7.535 19.75 21.297 1 92.62 168 ARG B C 1
ATOM 3144 O O . ARG B 1 168 ? -6.676 20.578 20.984 1 92.62 168 ARG B O 1
ATOM 3151 N N . PHE B 1 169 ? -8.664 19.422 20.531 1 95.44 169 PHE B N 1
ATOM 3152 C CA . PHE B 1 169 ? -8.633 19.859 19.156 1 95.44 169 PHE B CA 1
ATOM 3153 C C . PHE B 1 169 ? -9.844 20.734 18.828 1 95.44 169 PHE B C 1
ATOM 3155 O O . PHE B 1 169 ? -9.883 21.391 17.797 1 95.44 169 PHE B O 1
ATOM 3162 N N . MET B 1 170 ? -10.789 20.797 19.672 1 94.19 170 MET B N 1
ATOM 3163 C CA . MET B 1 170 ? -12.078 21.406 19.375 1 94.19 170 MET B CA 1
ATOM 3164 C C . MET B 1 170 ? -11.898 22.859 18.969 1 94.19 170 MET B C 1
ATOM 3166 O O . MET B 1 170 ? -12.711 23.406 18.219 1 94.19 170 MET B O 1
ATOM 3170 N N . ASN B 1 171 ? -10.859 23.547 19.406 1 91 171 ASN B N 1
ATOM 3171 C CA . ASN B 1 171 ? -10.641 24.953 19.094 1 91 171 ASN B CA 1
ATOM 3172 C C . ASN B 1 171 ? -9.562 25.125 18.031 1 91 171 ASN B C 1
ATOM 3174 O O . ASN B 1 171 ? -9.172 26.25 17.734 1 91 171 ASN B O 1
ATOM 3178 N N . ASN B 1 172 ? -9.055 24.094 17.484 1 92.69 172 ASN B N 1
ATOM 3179 C CA . ASN B 1 172 ? -8.062 24.109 16.406 1 92.69 172 ASN B CA 1
ATOM 3180 C C . ASN B 1 172 ? -8.625 24.766 15.141 1 92.69 172 ASN B C 1
ATOM 3182 O O . ASN B 1 172 ? -9.742 24.469 14.734 1 92.69 172 ASN B O 1
ATOM 3186 N N . PRO B 1 173 ? -7.871 25.594 14.508 1 89.06 173 PRO B N 1
ATOM 3187 C CA . PRO B 1 173 ? -8.367 26.266 13.305 1 89.06 173 PRO B CA 1
ATOM 3188 C C . PRO B 1 173 ? -8.773 25.297 12.203 1 89.06 173 PRO B C 1
ATOM 3190 O O . PRO B 1 173 ? -9.703 25.578 11.438 1 89.06 173 PRO B O 1
ATOM 3193 N N . LEU B 1 174 ? -8.195 24.188 12.125 1 93.19 174 LEU B N 1
ATOM 3194 C CA . LEU B 1 174 ? -8.523 23.203 11.102 1 93.19 174 LEU B CA 1
ATOM 3195 C C . LEU B 1 174 ? -9.852 22.516 11.406 1 93.19 174 LEU B C 1
ATOM 3197 O O . LEU B 1 174 ? -10.422 21.844 10.547 1 93.19 174 LEU B O 1
ATOM 3201 N N . VAL B 1 175 ? -10.297 22.703 12.594 1 95.19 175 VAL B N 1
ATOM 3202 C CA . VAL B 1 175 ? -11.562 22.125 13.047 1 95.19 175 VAL B CA 1
ATOM 3203 C C . VAL B 1 175 ? -12.672 23.172 12.969 1 95.19 175 VAL B C 1
ATOM 3205 O O . VAL B 1 175 ? -13.773 22.875 12.516 1 95.19 175 VAL B O 1
ATOM 3208 N N . THR B 1 176 ? -12.391 24.375 13.406 1 90.81 176 THR B N 1
ATOM 3209 C CA . THR B 1 176 ? -13.398 25.406 13.555 1 90.81 176 THR B CA 1
ATOM 3210 C C . THR B 1 176 ? -13.609 26.156 12.242 1 90.81 176 THR B C 1
ATOM 3212 O O . THR B 1 176 ? -14.602 26.875 12.086 1 90.81 176 THR B O 1
ATOM 3215 N N . SER B 1 177 ? -12.703 26.031 11.359 1 87.56 177 SER B N 1
ATOM 3216 C CA . SER B 1 177 ? -12.789 26.656 10.047 1 87.56 177 SER B CA 1
ATOM 3217 C C . SER B 1 177 ? -12.43 25.656 8.938 1 87.56 177 SER B C 1
ATOM 3219 O O . SER B 1 177 ? -12.18 24.484 9.211 1 87.56 177 SER B O 1
ATOM 3221 N N . THR B 1 178 ? -12.469 26.188 7.703 1 87.94 178 THR B N 1
ATOM 3222 C CA . THR B 1 178 ? -12.07 25.344 6.586 1 87.94 178 THR B CA 1
ATOM 3223 C C . THR B 1 178 ? -10.672 24.781 6.805 1 87.94 178 THR B C 1
ATOM 3225 O O . THR B 1 178 ? -9.766 25.5 7.215 1 87.94 178 THR B O 1
ATOM 3228 N N . PRO B 1 179 ? -10.672 23.422 6.777 1 92.94 179 PRO B N 1
ATOM 3229 C CA . PRO B 1 179 ? -11.523 22.484 6.055 1 92.94 179 PRO B CA 1
ATOM 3230 C C . PRO B 1 179 ? -12.453 21.703 6.98 1 92.94 179 PRO B C 1
ATOM 3232 O O . PRO B 1 179 ? -13.047 20.703 6.57 1 92.94 179 PRO B O 1
ATOM 3235 N N . PHE B 1 180 ? -12.555 22 8.18 1 94.5 180 PHE B N 1
ATOM 3236 C CA . PHE B 1 180 ? -13.492 21.469 9.164 1 94.5 180 PHE B CA 1
ATOM 3237 C C . PHE B 1 180 ? -13.227 19.984 9.422 1 94.5 180 PHE B C 1
ATOM 3239 O O . PHE B 1 180 ? -14.141 19.172 9.352 1 94.5 180 PHE B O 1
ATOM 3246 N N . PHE B 1 181 ? -12.008 19.75 9.805 1 97.06 181 PHE B N 1
ATOM 3247 C CA . PHE B 1 181 ? -11.633 18.391 10.164 1 97.06 181 PHE B CA 1
ATOM 3248 C C . PHE B 1 181 ? -12.523 17.859 11.289 1 97.06 181 PHE B C 1
ATOM 3250 O O . PHE B 1 181 ? -12.734 18.547 12.289 1 97.06 181 PHE B O 1
ATOM 3257 N N . ARG B 1 182 ? -13.008 16.625 11.133 1 98.31 182 ARG B N 1
ATOM 3258 C CA . ARG B 1 182 ? -13.867 16.062 12.18 1 98.31 182 ARG B CA 1
ATOM 3259 C C . ARG B 1 182 ? -13.297 14.734 12.688 1 98.31 182 ARG B C 1
ATOM 3261 O O . ARG B 1 182 ? -13.5 14.375 13.844 1 98.31 182 ARG B O 1
ATOM 3268 N N . PHE B 1 183 ? -12.773 14.023 11.852 1 98.75 183 PHE B N 1
ATOM 3269 C CA . PHE B 1 183 ? -12.164 12.742 12.188 1 98.75 183 PHE B CA 1
ATOM 3270 C C . PHE B 1 183 ? -10.688 12.727 11.805 1 98.75 183 PHE B C 1
ATOM 3272 O O . PHE B 1 183 ? -10.297 13.297 10.789 1 98.75 183 PHE B O 1
ATOM 3279 N N . TYR B 1 184 ? -9.844 12.109 12.648 1 98.81 184 TYR B N 1
ATOM 3280 C CA . TYR B 1 184 ? -8.406 11.977 12.414 1 98.81 184 TYR B CA 1
ATOM 3281 C C . TYR B 1 184 ? -7.898 10.617 12.883 1 98.81 184 TYR B C 1
ATOM 3283 O O . TYR B 1 184 ? -8.258 10.156 13.969 1 98.81 184 TYR B O 1
ATOM 3291 N N . ALA B 1 185 ? -7.109 9.945 12.086 1 98.88 185 ALA B N 1
ATOM 3292 C CA . ALA B 1 185 ? -6.328 8.773 12.477 1 98.88 185 ALA B CA 1
ATOM 3293 C C . ALA B 1 185 ? -4.941 8.805 11.844 1 98.88 185 ALA B C 1
ATOM 3295 O O . ALA B 1 185 ? -4.805 9 10.633 1 98.88 185 ALA B O 1
ATOM 3296 N N . GLY B 1 186 ? -3.945 8.711 12.711 1 98.75 186 GLY B N 1
ATOM 3297 C CA . GLY B 1 186 ? -2.586 8.773 12.195 1 98.75 186 GLY B CA 1
ATOM 3298 C C . GLY B 1 186 ? -1.642 7.809 12.883 1 98.75 186 GLY B C 1
ATOM 3299 O O . GLY B 1 186 ? -1.927 7.328 13.984 1 98.75 186 GLY B O 1
ATOM 3300 N N . VAL B 1 187 ? -0.553 7.504 12.195 1 98.75 187 VAL B N 1
ATOM 3301 C CA . VAL B 1 187 ? 0.496 6.621 12.695 1 98.75 187 VAL B CA 1
ATOM 3302 C C . VAL B 1 187 ? 1.865 7.246 12.43 1 98.75 187 VAL B C 1
ATOM 3304 O O . VAL B 1 187 ? 2.082 7.859 11.391 1 98.75 187 VAL B O 1
ATOM 3307 N N . ARG B 1 188 ? 2.713 7.145 13.406 1 98.31 188 ARG B N 1
ATOM 3308 C CA . ARG B 1 188 ? 4.039 7.723 13.234 1 98.31 188 ARG B CA 1
ATOM 3309 C C . ARG B 1 188 ? 4.879 6.902 12.258 1 98.31 188 ARG B C 1
ATOM 3311 O O . ARG B 1 188 ? 4.691 5.688 12.148 1 98.31 188 ARG B O 1
ATOM 3318 N N . LEU B 1 189 ? 5.699 7.531 11.547 1 98.06 189 LEU B N 1
ATOM 3319 C CA . LEU B 1 189 ? 6.684 6.93 10.656 1 98.06 189 LEU B CA 1
ATOM 3320 C C . LEU B 1 189 ? 8.062 6.887 11.312 1 98.06 189 LEU B C 1
ATOM 3322 O O . LEU B 1 189 ? 8.586 7.918 11.742 1 98.06 189 LEU 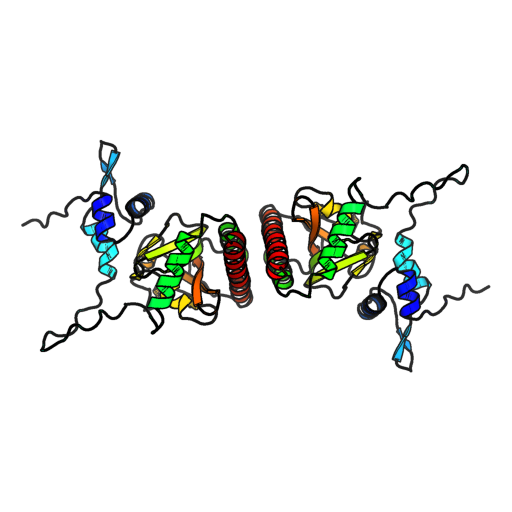B O 1
ATOM 3326 N N . MET B 1 190 ? 8.617 5.711 11.344 1 97 190 MET B N 1
ATOM 3327 C CA . MET B 1 190 ? 9.828 5.52 12.133 1 97 190 MET B CA 1
ATOM 3328 C C . MET B 1 190 ? 11.023 5.227 11.227 1 97 190 MET B C 1
ATOM 3330 O O . MET B 1 190 ? 10.891 4.516 10.227 1 97 190 MET B O 1
ATOM 3334 N N . TYR B 1 191 ? 12.156 5.77 11.547 1 94.12 191 TYR B N 1
ATOM 3335 C CA . TYR B 1 191 ? 13.453 5.441 10.945 1 94.12 191 TYR B CA 1
ATOM 3336 C C . TYR B 1 191 ? 14.555 5.438 12 1 94.12 191 TYR B C 1
ATOM 3338 O O . TYR B 1 191 ? 14.781 6.449 12.672 1 94.12 191 TYR B O 1
ATOM 3346 N N . GLU B 1 192 ? 15.164 4.273 12.141 1 90.69 192 GLU B N 1
ATOM 3347 C CA . GLU B 1 192 ? 16.25 4.086 13.086 1 90.69 192 GLU B CA 1
ATOM 3348 C C . GLU B 1 192 ? 15.883 4.617 14.469 1 90.69 192 GLU B C 1
ATOM 3350 O O . GLU B 1 192 ? 16.625 5.395 15.062 1 90.69 192 GLU B O 1
ATOM 3355 N N . GLY B 1 193 ? 14.68 4.293 14.867 1 91.88 193 GLY B N 1
ATOM 3356 C CA . GLY B 1 193 ? 14.242 4.574 16.219 1 91.88 193 GLY B CA 1
ATOM 3357 C C . GLY B 1 193 ? 13.703 5.98 16.391 1 91.88 193 GLY B C 1
ATOM 3358 O O . GLY B 1 193 ? 13.32 6.371 17.5 1 91.88 193 GLY B O 1
ATOM 3359 N N . LYS B 1 194 ? 13.633 6.82 15.352 1 93.44 194 LYS B N 1
ATOM 3360 C CA . LYS B 1 194 ? 13.133 8.188 15.438 1 93.44 194 LYS B CA 1
ATOM 3361 C C . LYS B 1 194 ? 11.898 8.375 14.562 1 93.44 194 LYS B C 1
ATOM 3363 O O . LYS B 1 194 ? 11.859 7.891 13.422 1 93.44 194 LYS B O 1
ATOM 3368 N N . ALA B 1 195 ? 10.977 9.039 15.125 1 96.06 195 ALA B N 1
ATOM 3369 C CA . ALA B 1 195 ? 9.805 9.391 14.328 1 96.06 195 ALA B CA 1
ATOM 3370 C C . ALA B 1 195 ? 10.109 10.539 13.375 1 96.06 195 ALA B C 1
ATOM 3372 O O . ALA B 1 195 ? 10.328 11.672 13.805 1 96.06 195 ALA B O 1
ATOM 3373 N N . PHE B 1 196 ? 10.047 10.289 12.07 1 94.5 196 PHE B N 1
ATOM 3374 C CA . PHE B 1 196 ? 10.406 11.344 11.125 1 94.5 196 PHE B CA 1
ATOM 3375 C C . PHE B 1 196 ? 9.156 11.984 10.523 1 94.5 196 PHE B C 1
ATOM 3377 O O . PHE B 1 196 ? 9.25 13.008 9.844 1 94.5 196 PHE B O 1
ATOM 3384 N N . GLY B 1 197 ? 8.023 11.367 10.781 1 96.81 197 GLY B N 1
ATOM 3385 C CA . GLY B 1 197 ? 6.785 11.898 10.242 1 96.81 197 GLY B CA 1
ATOM 3386 C C . GLY B 1 197 ? 5.562 11.102 10.648 1 96.81 197 GLY B C 1
ATOM 3387 O O . GLY B 1 197 ? 5.602 10.367 11.641 1 96.81 197 GLY B O 1
ATOM 3388 N N . SER B 1 198 ? 4.434 11.383 9.906 1 98.38 198 SER B N 1
ATOM 3389 C CA . SER B 1 198 ? 3.184 10.672 10.148 1 98.38 198 SER B CA 1
ATOM 3390 C C . SER B 1 198 ? 2.445 10.398 8.844 1 98.38 198 SER B C 1
ATOM 3392 O O . SER B 1 198 ? 2.607 11.133 7.863 1 98.38 198 SER B O 1
ATOM 3394 N N . LEU B 1 199 ? 1.782 9.281 8.82 1 98.81 199 LEU B N 1
ATOM 3395 C CA . LEU B 1 199 ? 0.728 9.016 7.852 1 98.81 199 LEU B CA 1
ATOM 3396 C C . LEU B 1 199 ? -0.648 9.109 8.508 1 98.81 199 LEU B C 1
ATOM 3398 O O . LEU B 1 199 ? -0.897 8.469 9.531 1 98.81 199 LEU B O 1
ATOM 3402 N N . CYS B 1 200 ? -1.513 9.945 7.906 1 98.81 200 CYS B N 1
ATOM 3403 C CA . CYS B 1 200 ? -2.805 10.094 8.57 1 98.81 200 CYS B CA 1
ATOM 3404 C C . CYS B 1 200 ? -3.932 10.195 7.547 1 98.81 200 CYS B C 1
ATOM 3406 O O . CYS B 1 200 ? -3.691 10.508 6.379 1 98.81 200 CYS B O 1
ATOM 3408 N N . VAL B 1 201 ? -5.094 9.867 7.992 1 98.81 201 VAL B N 1
ATOM 3409 C CA . VAL B 1 201 ? -6.332 10.07 7.25 1 98.81 201 VAL B CA 1
ATOM 3410 C C . VAL B 1 201 ? -7.262 10.992 8.031 1 98.81 201 VAL B C 1
ATOM 3412 O O . VAL B 1 201 ? -7.277 10.969 9.266 1 98.81 201 VAL B O 1
ATOM 3415 N N . ILE B 1 202 ? -7.914 11.82 7.273 1 98.69 202 ILE B N 1
ATOM 3416 C CA . ILE B 1 202 ? -8.789 12.844 7.84 1 98.69 202 ILE B CA 1
ATOM 3417 C C . ILE B 1 202 ? -10.133 12.828 7.117 1 98.69 202 ILE B C 1
ATOM 3419 O O . ILE B 1 202 ? -10.195 12.617 5.902 1 98.69 202 ILE B O 1
ATOM 3423 N N . ASP B 1 203 ? -11.18 12.977 7.879 1 98.5 203 ASP B N 1
ATOM 3424 C CA . ASP B 1 203 ? -12.523 13.117 7.316 1 98.5 203 ASP B CA 1
ATOM 3425 C C . ASP B 1 203 ? -13.219 14.367 7.863 1 98.5 203 ASP B C 1
ATOM 3427 O O . ASP B 1 203 ? -12.82 14.898 8.906 1 98.5 203 ASP B O 1
ATOM 3431 N N . THR B 1 204 ? -14.234 14.844 7.125 1 97.25 204 THR B N 1
ATOM 3432 C CA . THR B 1 204 ? -15.023 15.992 7.559 1 97.25 204 THR B CA 1
ATOM 3433 C C . THR B 1 204 ? -16.297 15.539 8.281 1 97.25 204 THR B C 1
ATOM 3435 O O . THR B 1 204 ? -17.141 16.359 8.633 1 97.25 204 THR B O 1
ATOM 3438 N N . GLU B 1 205 ? -16.391 14.234 8.469 1 97.75 205 GLU B N 1
ATOM 3439 C CA . GLU B 1 205 ? -17.438 13.625 9.281 1 97.75 205 GLU B CA 1
ATOM 3440 C C . GLU B 1 205 ? -16.844 12.727 10.367 1 97.75 205 GLU B C 1
ATOM 3442 O O . GLU B 1 205 ? -15.766 12.148 10.18 1 97.75 205 GLU B O 1
ATOM 3447 N N . PRO B 1 206 ? -17.594 12.641 11.523 1 97.69 206 PRO B N 1
ATOM 3448 C CA . PRO B 1 206 ? -17.109 11.719 12.547 1 97.69 206 PRO B CA 1
ATOM 3449 C C . PRO B 1 206 ? -17.094 10.266 12.07 1 97.69 206 PRO B C 1
ATOM 3451 O O . PRO B 1 206 ? -17.875 9.891 11.203 1 97.69 206 PRO B O 1
ATOM 3454 N N . ARG B 1 207 ? -16.172 9.531 12.617 1 97.12 207 ARG B N 1
ATOM 3455 C CA . ARG B 1 207 ? -16.031 8.125 12.258 1 97.12 207 ARG B CA 1
ATOM 3456 C C . ARG B 1 207 ? -15.547 7.301 13.445 1 97.12 207 ARG B C 1
ATOM 3458 O O . ARG B 1 207 ? -15.008 7.852 14.406 1 97.12 207 ARG B O 1
ATOM 3465 N N . ILE B 1 208 ? -15.812 6.074 13.32 1 96.44 208 ILE B N 1
ATOM 3466 C CA . ILE B 1 208 ? -15.188 5.102 14.211 1 96.44 208 ILE B CA 1
ATOM 3467 C C . ILE B 1 208 ? -14.18 4.262 13.422 1 96.44 208 ILE B C 1
ATOM 3469 O O . ILE B 1 208 ? -14.531 3.654 12.406 1 96.44 208 ILE B O 1
ATOM 3473 N N . LEU B 1 209 ? -12.992 4.289 13.836 1 97.62 209 LEU B N 1
ATOM 3474 C CA . LEU B 1 209 ? -11.93 3.547 13.164 1 97.62 209 LEU B CA 1
ATOM 3475 C C . LEU B 1 209 ? -12.039 2.055 13.453 1 97.62 209 LEU B C 1
ATOM 3477 O O . LEU B 1 209 ? -11.977 1.636 14.609 1 97.62 209 LEU B O 1
ATOM 3481 N N . ARG B 1 210 ? -12.125 1.249 12.461 1 96.81 210 ARG B N 1
ATOM 3482 C CA . ARG B 1 210 ? -12.234 -0.2 12.609 1 96.81 210 ARG B CA 1
ATOM 3483 C C . ARG B 1 210 ? -10.852 -0.846 12.672 1 96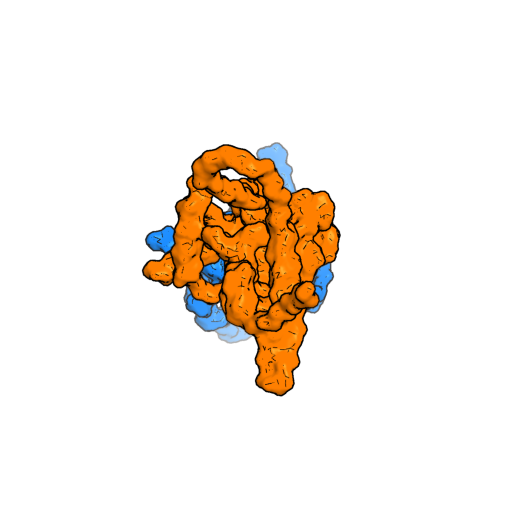.81 210 ARG B C 1
ATOM 3485 O O . ARG B 1 210 ? -9.867 -0.257 12.234 1 96.81 210 ARG B O 1
ATOM 3492 N N . SER B 1 211 ? -10.852 -2.037 13.164 1 96.19 211 SER B N 1
ATOM 3493 C CA . SER B 1 211 ? -9.594 -2.742 13.406 1 96.19 211 SER B CA 1
ATOM 3494 C C . SER B 1 211 ? -8.812 -2.945 12.117 1 96.19 211 SER B C 1
ATOM 3496 O O . SER B 1 211 ? -7.594 -2.768 12.094 1 96.19 211 SER B O 1
ATOM 3498 N N . HIS B 1 212 ? -9.492 -3.328 11.062 1 93.69 212 HIS B N 1
ATOM 3499 C CA . HIS B 1 212 ? -8.797 -3.576 9.805 1 93.69 212 HIS B CA 1
ATOM 3500 C C . HIS B 1 212 ? -8.242 -2.283 9.211 1 93.69 212 HIS B C 1
ATOM 3502 O O . HIS B 1 212 ? -7.195 -2.287 8.57 1 93.69 212 HIS B O 1
ATOM 3508 N N . GLU B 1 213 ? -8.969 -1.164 9.484 1 97.06 213 GLU B N 1
ATOM 3509 C CA . GLU B 1 213 ? -8.477 0.138 9.047 1 97.06 213 GLU B CA 1
ATOM 3510 C C . GLU B 1 213 ? -7.223 0.547 9.812 1 97.06 213 GLU B C 1
ATOM 3512 O O . GLU B 1 213 ? -6.289 1.104 9.234 1 97.06 213 GLU B O 1
ATOM 3517 N N . GLN B 1 214 ? -7.258 0.222 11.086 1 97.69 214 GLN B N 1
ATOM 3518 C CA . GLN B 1 214 ? -6.078 0.475 11.906 1 97.69 214 GLN B CA 1
ATOM 3519 C C . GLN B 1 214 ? -4.867 -0.298 11.383 1 97.69 214 GLN B C 1
ATOM 3521 O O . GLN B 1 214 ? -3.781 0.263 11.242 1 97.69 214 GLN B O 1
ATO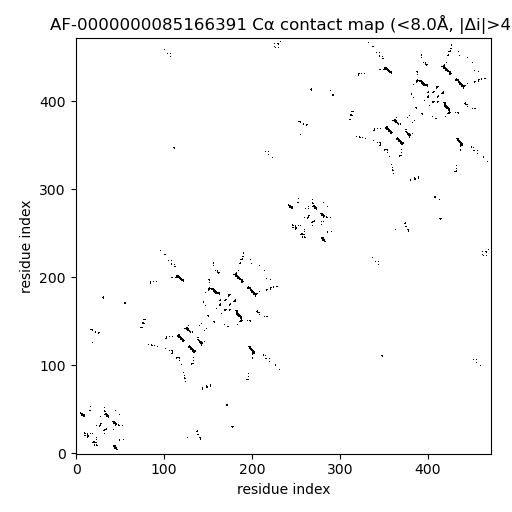M 3526 N N . GLN B 1 215 ? -5.07 -1.491 11.117 1 97.44 215 GLN B N 1
ATOM 3527 C CA . GLN B 1 215 ? -4 -2.334 10.602 1 97.44 215 GLN B CA 1
ATOM 3528 C C . GLN B 1 215 ? -3.5 -1.818 9.25 1 97.44 215 GLN B C 1
ATOM 3530 O O . GLN B 1 215 ? -2.293 -1.812 8.992 1 97.44 215 GLN B O 1
ATOM 3535 N N . ALA B 1 216 ? -4.434 -1.427 8.461 1 97.69 216 ALA B N 1
ATOM 3536 C CA . ALA B 1 216 ? -4.07 -0.899 7.152 1 97.69 216 ALA B CA 1
ATOM 3537 C C . ALA B 1 216 ? -3.152 0.312 7.285 1 97.69 216 ALA B C 1
ATOM 3539 O O . ALA B 1 216 ? -2.145 0.415 6.582 1 97.69 216 ALA B O 1
ATOM 3540 N N . LEU B 1 217 ? -3.479 1.195 8.164 1 98.44 217 LEU B N 1
ATOM 3541 C CA . LEU B 1 217 ? -2.648 2.373 8.391 1 98.44 217 LEU B CA 1
ATOM 3542 C C . LEU B 1 217 ? -1.255 1.973 8.867 1 98.44 217 LEU B C 1
ATOM 3544 O O . LEU B 1 217 ? -0.256 2.533 8.406 1 98.44 217 LEU B O 1
ATOM 3548 N N . GLU B 1 218 ? -1.232 1.035 9.688 1 98.19 218 GLU B N 1
ATOM 3549 C CA . GLU B 1 218 ? 0.049 0.58 10.227 1 98.19 218 GLU B CA 1
ATOM 3550 C C . GLU B 1 218 ? 0.905 -0.054 9.133 1 98.19 218 GLU B C 1
ATOM 3552 O O . GLU B 1 218 ? 2.109 0.195 9.055 1 98.19 218 GLU B O 1
ATOM 3557 N N . GLU B 1 219 ? 0.277 -0.859 8.328 1 97.38 219 GLU B N 1
ATOM 3558 C CA . GLU B 1 219 ? 1.008 -1.485 7.227 1 97.38 219 GLU B CA 1
ATOM 3559 C C . GLU B 1 219 ? 1.524 -0.442 6.242 1 97.38 219 GLU B C 1
ATOM 3561 O O . GLU B 1 219 ? 2.666 -0.526 5.781 1 97.38 219 GLU B O 1
ATOM 3566 N N . LEU B 1 220 ? 0.75 0.502 5.93 1 98.25 220 LEU B N 1
ATOM 3567 C CA . LEU B 1 220 ? 1.163 1.563 5.02 1 98.25 220 LEU B CA 1
ATOM 3568 C C . LEU B 1 220 ? 2.291 2.393 5.625 1 98.25 220 LEU B C 1
ATOM 3570 O O . LEU B 1 220 ? 3.184 2.85 4.906 1 98.25 220 LEU B O 1
ATOM 3574 N N . ALA B 1 221 ? 2.207 2.609 6.93 1 98.19 221 ALA B N 1
ATOM 3575 C CA . ALA B 1 221 ? 3.268 3.352 7.609 1 98.19 221 ALA B CA 1
ATOM 3576 C C . ALA B 1 221 ? 4.605 2.629 7.488 1 98.19 221 ALA B C 1
ATOM 3578 O O . ALA B 1 221 ? 5.648 3.266 7.309 1 98.19 221 ALA B O 1
ATOM 3579 N N . MET B 1 222 ? 4.566 1.341 7.621 1 96.88 222 MET B N 1
ATOM 3580 C CA . MET B 1 222 ? 5.789 0.558 7.461 1 96.88 222 MET B CA 1
ATOM 3581 C C . MET B 1 222 ? 6.348 0.704 6.051 1 96.88 222 MET B C 1
ATOM 3583 O O . MET B 1 222 ? 7.562 0.801 5.867 1 96.88 222 MET B O 1
ATOM 3587 N N . LEU B 1 223 ? 5.484 0.708 5.066 1 96.69 223 LEU B N 1
ATOM 3588 C CA . LEU B 1 223 ? 5.914 0.909 3.688 1 96.69 223 LEU B CA 1
ATOM 3589 C C . LEU B 1 223 ? 6.527 2.293 3.506 1 96.69 223 LEU B C 1
ATOM 3591 O O . LEU B 1 223 ? 7.512 2.449 2.779 1 96.69 223 LEU B O 1
ATOM 3595 N N . ALA B 1 224 ? 5.953 3.322 4.148 1 96.69 224 ALA B N 1
ATOM 3596 C CA . ALA B 1 224 ? 6.512 4.668 4.086 1 96.69 224 ALA B CA 1
ATOM 3597 C C . ALA B 1 224 ? 7.934 4.699 4.637 1 96.69 224 ALA B C 1
ATOM 3599 O O . ALA B 1 224 ? 8.812 5.363 4.074 1 96.69 224 ALA B O 1
ATOM 3600 N N . SER B 1 225 ? 8.156 4.023 5.703 1 95.88 225 SER B N 1
ATOM 3601 C CA . SER B 1 225 ? 9.492 3.934 6.281 1 95.88 225 SER B CA 1
ATOM 3602 C C . SER B 1 225 ? 10.469 3.248 5.328 1 95.88 225 SER B C 1
ATOM 3604 O O . SER B 1 225 ? 11.625 3.66 5.211 1 95.88 225 SER B O 1
ATOM 3606 N N . ASP B 1 226 ? 10.016 2.227 4.66 1 93.88 226 ASP B N 1
ATOM 3607 C CA . ASP B 1 226 ? 10.836 1.552 3.662 1 93.88 226 ASP B CA 1
ATOM 3608 C C . ASP B 1 226 ? 11.195 2.496 2.518 1 93.88 226 ASP B C 1
ATOM 3610 O O . ASP B 1 226 ? 12.312 2.443 1.988 1 93.88 226 ASP B O 1
ATOM 3614 N N . ILE B 1 227 ? 10.25 3.297 2.076 1 93.56 227 ILE B N 1
ATOM 3615 C CA . ILE B 1 227 ? 10.492 4.254 1.001 1 93.56 227 ILE B CA 1
ATOM 3616 C C . ILE B 1 227 ? 11.578 5.242 1.422 1 93.56 227 ILE B C 1
ATOM 3618 O O . ILE B 1 227 ? 12.477 5.559 0.638 1 93.56 227 ILE B O 1
ATOM 3622 N N . LEU B 1 228 ? 11.461 5.758 2.656 1 92.5 228 LEU B N 1
ATOM 3623 C CA . LEU B 1 228 ? 12.508 6.645 3.141 1 92.5 228 LEU B CA 1
ATOM 3624 C C . LEU B 1 228 ? 13.867 5.945 3.107 1 92.5 228 LEU B C 1
ATOM 3626 O O . LEU B 1 228 ? 14.859 6.535 2.68 1 92.5 228 LEU B O 1
ATOM 3630 N N . ARG B 1 229 ? 13.914 4.715 3.592 1 92.12 229 ARG B N 1
ATOM 3631 C CA . ARG B 1 229 ? 15.156 3.941 3.588 1 92.12 229 ARG B CA 1
ATOM 3632 C C . ARG B 1 229 ? 15.719 3.816 2.176 1 92.12 229 ARG B C 1
ATOM 3634 O O . ARG B 1 229 ? 16.922 3.957 1.969 1 92.12 229 ARG B O 1
ATOM 3641 N N . LEU B 1 230 ? 14.891 3.506 1.294 1 91.88 230 LEU B N 1
ATOM 3642 C CA . LEU B 1 230 ? 15.281 3.387 -0.106 1 91.88 230 LEU B CA 1
ATOM 3643 C C . LEU B 1 230 ? 15.883 4.695 -0.614 1 91.88 230 LEU B C 1
ATOM 3645 O O . LEU B 1 230 ? 16.922 4.691 -1.268 1 91.88 230 LEU B O 1
ATOM 3649 N N . HIS B 1 231 ? 15.172 5.828 -0.314 1 89.44 231 HIS B N 1
ATOM 3650 C CA . HIS B 1 231 ? 15.672 7.141 -0.713 1 89.44 231 HIS B CA 1
ATOM 3651 C C . HIS B 1 231 ? 17.078 7.383 -0.174 1 89.44 231 HIS B C 1
ATOM 3653 O O . HIS B 1 231 ? 17.953 7.855 -0.903 1 89.44 231 HIS B O 1
ATOM 3659 N N . ILE B 1 232 ? 17.266 7.09 1.05 1 88.31 232 ILE B N 1
ATOM 3660 C CA . ILE B 1 232 ? 18.547 7.316 1.709 1 88.31 232 ILE B CA 1
ATOM 3661 C C . ILE B 1 232 ? 19.625 6.457 1.052 1 88.31 232 ILE B C 1
ATOM 3663 O O . ILE B 1 232 ? 20.719 6.938 0.783 1 88.31 232 ILE B O 1
ATOM 3667 N N . LEU B 1 233 ? 19.328 5.211 0.741 1 88.75 233 LEU B N 1
ATOM 3668 C CA . LEU B 1 233 ? 20.281 4.289 0.147 1 88.75 233 LEU B CA 1
ATOM 3669 C C . LEU B 1 233 ? 20.594 4.684 -1.293 1 88.75 233 LEU B C 1
ATOM 3671 O O . LEU B 1 233 ? 21.719 4.512 -1.757 1 88.75 233 LEU B O 1
ATOM 3675 N N . GLU B 1 234 ? 19.609 5.223 -1.958 1 86.44 234 GLU B N 1
ATOM 3676 C CA . GLU B 1 234 ? 19.797 5.637 -3.344 1 86.44 234 GLU B CA 1
ATOM 3677 C C . GLU B 1 234 ? 20.625 6.922 -3.428 1 86.44 234 GLU B C 1
ATOM 3679 O O . GLU B 1 234 ? 21.234 7.211 -4.457 1 86.44 234 GLU B O 1
ATOM 3684 N N . SER B 1 235 ? 20.469 7.762 -2.441 1 80.25 235 SER B N 1
ATOM 3685 C CA . SER B 1 235 ? 21.203 9.031 -2.426 1 80.25 235 SER B CA 1
ATOM 3686 C C . SER B 1 235 ? 22.672 8.82 -2.059 1 80.25 235 SER B C 1
ATOM 3688 O O . SER B 1 235 ? 23.484 9.719 -2.232 1 80.25 235 SER B O 1
ATOM 3690 N N . ARG B 1 236 ? 23.125 7.652 -1.645 1 68.88 236 ARG B N 1
ATOM 3691 C CA . ARG B 1 236 ? 24.531 7.371 -1.353 1 68.88 236 ARG B CA 1
ATOM 3692 C C . ARG B 1 236 ? 25.297 7.004 -2.621 1 68.88 236 ARG B C 1
ATOM 3694 O O . ARG B 1 236 ? 24.734 6.379 -3.527 1 68.88 236 ARG B O 1
#

Nearest PDB structures (foldseek):
  4zmu-assembly2_D  TM=9.520E-01  e=2.218E-15  Pseudomonas aeruginosa PAO1
  3hcy-assembly1_A  TM=7.696E-01  e=1.444E-05  Sinorhizobium meliloti 1021
  5w10-assembly2_C  TM=7.025E-01  e=3.703E-06  Leptospira interrogans serovar Copenhageni str. Fiocruz L1-130
  3hcy-assembly1_B  TM=7.809E-01  e=4.442E-05  Sinorhizobium meliloti 1021
  5w10-assembly2_B  TM=7.036E-01  e=9.541E-06  Leptospira interrogans serovar Copenhageni str. Fiocruz L1-130

pLDDT: mean 87.08, std 16.84, range [30.94, 98.88]

Radius of gyration: 29.22 Å; Cα contacts (8 Å, |Δi|>4): 833; chains: 2; bounding box: 43×112×81 Å

Foldseek 3Di:
DPPDQDKDALVRLCVLQVHDSVQSVLCCVQVLQPWDADPVRGIIHTPVSSCLQVVLQDDDDDDDDPDDPPPPPLLFDDDPCNQVQLVVLVVLVVLDDLDCQVQVLQVVLCVVQVFQKKFKWFDHPFKIAGSYIGNDRGGIHTNSLDPCSVQQVDAAKDWDQFQCPPPSHVSRSVCVGPPNWTIKIKHFADDPRHGGIIIMGTHNHGDDQDPVSSVSRVVSSPVVNVVSVVSVVVVD/DPPDQDKDALCRLCVLQVHDSVQSVLCCVQVLQPWDADPVRGIIGTPVSSCLQVVLPDDDDDDDDDDDDPDPPQLFDDDPCNQVQLVVLVVLVVLDDQDCQVQVLQVVLCVVQVFQKKFKWFDHPFKIAGSYIGNDRGGIHTNSLDPCSVQQVDAAKDWDQFQCPPPSHVSRSVCVGPPNWTIKIKHFADDPRHGGTIIMGTHNHGDDQDPVSSVSRVVSSPVVNVVSVVSVVVVD

Secondary structure (DSSP, 8-state):
------EE-HHHHHHHHTS-HHHHHHHHHHTSS--EE-TTS-EEEEHHHHHHHHHTT-------SS--------SS---TTHHHHHHHHHHHHHH----HHHHHHHHHHHHHHT-SEEEEEEE-SSEEEEEEEES----EEEGGG-THHHHHHSSSEEEES-GGG-TTTTT-HHHHSTT---EEEEEEEEETTEEEEEEEEEESS-----HHHHHHHHHHHHHHHHHHHHHHHHH-/------EE-HHHHHHHHTS-HHHHHHHHHHTSS--EE-TTS-EEEEHHHHHHHHHTT------S---S------SS---TTHHHHHHHHHHHHHH----HHHHHHHHHHHHHHT-SEEEEEEE-SSEEEEEEEES----EEEGGG-THHHHHHSSSEEEES-GGG-TTTTT-HHHHSTT---EEEEEEEEETTEEEEEEEEEESS-----HHHHHHHHHHHHHHHHHHHHHHHHH-